Protein 7ZQI (pdb70)

Organism: Acrocephalus arundinaceus (NCBI:txid39621)

Solvent-accessible surface area: 19380 Å² total; per-residue (Å²): 92,71,102,47,22,0,49,0,16,2,7,2,2,50,71,82,22,133,40,8,15,70,1,17,0,9,0,21,0,43,43,38,53,0,0,36,3,4,31,134,152,28,152,4,32,45,74,24,116,34,1,112,112,44,20,69,105,112,14,42,83,31,0,20,105,29,0,65,19,3,24,109,22,2,47,140,1,13,134,42,0,84,110,60,6,48,14,82,52,41,36,7,1,0,0,2,33,2,9,4,52,20,27,71,115,64,46,50,121,6,34,1,56,2,0,0,8,18,58,70,0,3,34,3,59,34,166,56,32,128,5,90,33,58,53,91,10,0,59,82,0,51,166,136,7,37,122,141,32,108,19,13,131,91,0,41,74,3,0,101,102,56,1,12,104,46,0,104,81,0,29,48,85,1,100,187,35,24,122,83,122,71,63,15,86,17,29,3,19,25,84,67,87,175,59,51,1,38,1,15,0,32,0,3,6,0,11,43,112,85,41,43,8,45,0,39,45,36,151,45,116,52,63,143,43,14,82,118,12,44,58,8,40,4,39,80,36,3,27,1,7,29,0,84,3,114,5,94,57,146,50,83,142,86,11,82,0,116,0,91,5,67,17,36,142,130,31,16,102,60,46,52,163,112,144,112,107,155,100,150,51,121,88,29,63,54,12,58,20,55,28,7,1,50,44,91,3,92,98,66,117,122,12,50,0,0,0,25,0,36,16,0,14,38,1,98,34,98,32,69,2,15,75,73,58,116,109,13,120,52,60,58,142,22,67,21,22,11,51,116,139,3,24,0,40,19,20,4,50,0,66,9,77,0,37,152,95,29,69,2,20,0,92,0,32,12,96,54,32,136,128,65,138,57,47,114,8,84,42,4,59,38,4,26,1,58,1,34,34,2

Sequence (390 aa):
MVLHSLHYLDVAVSEPSPGIPQFVAMGFVDGIPFTRYDSERGRMEPLTEWIKDSADPEYWDSQTQIGVGSQHVYARSLETLRERYNQSGGLHTVLRVYGCELLSDGSVRGSERFGYDGRDFISFDLESGRFMAADSAAEITRRRWEHEGIVAERRQTNYLKHECPEWLQKYVGYGQKELERKEPPDVHVSGKEEHGTLILSCHAYGFYPKTIAVNWMKGDEIWDQETEWGGVVPNSDGTFHTWARIEALPEEREQYRCRVEHPGMPEPGIFAWEPENLYFQSMAGEAPKVEVYARSRAEEGKENILHCFITGFHPPKIDVELLKNGEPMPGVTYGDLSFNDKWQFQRLVYVPFIPTREDIFTCRVAHSTMPEPRSYRWEPDFYMTLQAVTF

InterPro domains:
  IPR001039 MHC class I alpha chain, alpha1 alpha2 domains [PR01638] (83-112)
  IPR001039 MHC class I alpha chain, alpha1 alpha2 domains [PR01638] (114-130)
  IPR001039 MHC class I alpha chain, alpha1 alpha2 domains [PR01638] (134-151)
  IPR001039 MHC class I alpha chain, alpha1 alpha2 domains [PR01638] (180-198)
  IPR003006 Immunoglobulin/major histocompatibility complex, conserved site [PS00290] (279-285)
  IPR003597 Immunoglobulin C1-set [PF07654] (218-287)
  IPR003597 Immunoglobulin C1-set [SM00407] (220-291)
  IPR007110 Immunoglobulin-like domain [PS50835] (208-285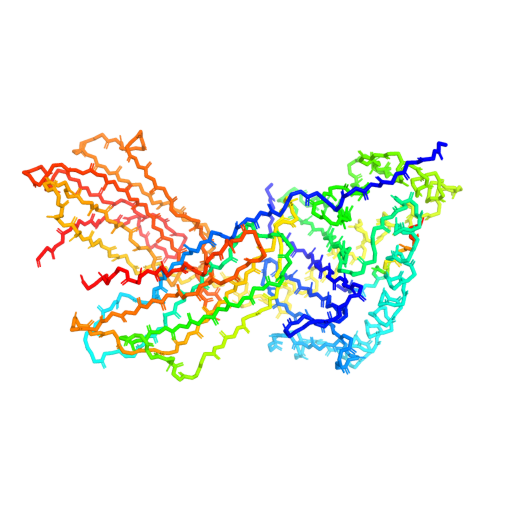)
  IPR011161 MHC class I-like antigen recognition-like [PF00129] (28-202)
  IPR011162 MHC classes I/II-like antigen recognition protein [SSF54452] (28-204)
  IPR013783 Immunoglobulin-like fold [G3DSA:2.60.40.10] (205-294)
  IPR036179 Immunoglobulin-like domain superfamily [SSF48726] (216-298)
  IPR037055 MHC class I-like antigen recognition-like superfamily [G3DSA:3.30.500.10] (26-204)
  IPR050208 Antigen-presenting and immune regulatory MHC class I-related [PTHR16675] (26-329)

Secondary structure (DSSP, 8-state):
-EEEEEEEEEEEESS-BTTB-SEEEEEEETTEEEEEEETTT-S-EESSHHHHHH--HHHHHHHHHHHHHHHHHHHHHHHHHHHHTT--SS--EEEEEEEEEEETTS-EEEEEEEEETTEEEEEEETTT-S-EESSHHHHHHHHHHHGGGHHHHHHHHIIIIIHHHHHHHHHHHTHHHHH--BPPEEEEEEE--TT-EEEEEEEEEEBSS--EEEEEETTEE-GGG-EEPP-EE-TTS-EEEEEEEEE-GGGGGGEEEEEE-TT-SS-EEE----/----------BPPEEEEEESS---TT--EEEEEEEEEEBSS--EEEEEETTEEPTT-EE---EE-TT--EEEEEEEEE---SS--EEEEEE-TT-SS-EEEE-----/----PPPP-

CATH classification: 3.30.500.10 (+1 more: 2.60.40.10)

Structure (mmCIF, N/CA/C/O backbone):
data_7ZQI
#
_entry.id   7ZQI
#
_cell.length_a   39.202
_cell.length_b   48.780
_cell.length_c   202.135
_cell.angle_alpha   90.00
_cell.angle_beta   90.00
_cell.angle_gamma   90.00
#
_symmetry.space_group_name_H-M   'P 21 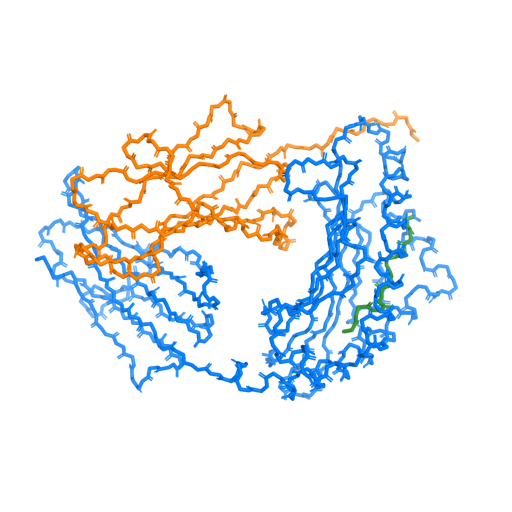21 21'
#
loop_
_entity.id
_entity.type
_entity.pdbx_description
1 polymer 'MHC class I antigen'
2 polymer Beta-2-microglobulin
3 polymer 'Inosine monophosphate dehydrogenase-related protein'
4 non-polymer 'MAGNESIUM ION'
5 non-polymer 'CHLORIDE ION'
6 non-polymer (4S)-2-METHYL-2,4-PENTANEDIOL
7 water water
#
loop_
_atom_site.group_PDB
_atom_site.id
_atom_site.type_symbol
_atom_site.label_atom_id
_atom_site.label_alt_id
_atom_site.label_comp_id
_atom_site.label_asym_id
_atom_site.label_entity_id
_atom_site.label_seq_id
_atom_site.pdbx_PDB_ins_code
_atom_site.Cartn_x
_atom_site.Cartn_y
_atom_site.Cartn_z
_atom_site.occupancy
_atom_site.B_iso_or_equiv
_atom_site.auth_seq_id
_atom_site.auth_comp_id
_atom_site.auth_asym_id
_atom_site.auth_atom_id
_atom_site.pdbx_PDB_model_num
ATOM 1 N N . MET A 1 1 ? 10.080 -7.703 -29.332 1.00 60.63 2 MET A N 1
ATOM 2 C CA . MET A 1 1 ? 8.704 -7.170 -29.669 1.00 61.73 2 MET A CA 1
ATOM 3 C C . MET A 1 1 ? 7.871 -6.993 -28.390 1.00 58.06 2 MET A C 1
ATOM 4 O O . MET A 1 1 ? 7.985 -7.856 -27.479 1.00 57.45 2 MET A O 1
ATOM 6 N N . VAL A 1 2 ? 7.069 -5.927 -28.291 1.00 56.65 3 VAL A N 1
ATOM 7 C CA . VAL A 1 2 ? 6.202 -5.684 -27.097 1.00 53.30 3 VAL A CA 1
ATOM 8 C C . VAL A 1 2 ? 5.059 -6.689 -27.121 1.00 54.04 3 VAL A C 1
ATOM 9 O O . VAL A 1 2 ? 4.356 -6.699 -28.092 1.00 55.14 3 VAL A O 1
ATOM 13 N N . LEU A 1 3 ? 4.843 -7.421 -26.033 1.00 53.17 4 LEU A N 1
ATOM 14 C CA . LEU A 1 3 ? 3.763 -8.439 -25.905 1.00 55.47 4 LEU A CA 1
ATOM 15 C C . LEU A 1 3 ? 2.641 -7.859 -25.032 1.00 51.48 4 LEU A C 1
ATOM 16 O O . LEU A 1 3 ? 1.484 -8.120 -25.306 1.00 50.16 4 LEU A O 1
ATOM 21 N N . HIS A 1 4 ? 2.999 -7.172 -23.954 1.00 47.05 5 HIS A N 1
ATOM 22 C CA . HIS A 1 4 ? 2.041 -6.632 -22.967 1.00 44.64 5 HIS A CA 1
ATOM 23 C C . HIS A 1 4 ? 2.626 -5.359 -22.381 1.00 40.93 5 HIS A C 1
ATOM 24 O O . HIS A 1 4 ? 3.835 -5.236 -22.375 1.00 38.22 5 HIS A O 1
ATOM 31 N N . SER A 1 5 ? 1.760 -4.495 -21.860 1.00 39.32 6 SER A N 1
ATOM 32 C CA . SER A 1 5 ? 2.108 -3.129 -21.416 1.00 37.86 6 SER A CA 1
ATOM 33 C C . SER A 1 5 ? 1.210 -2.824 -20.241 1.00 36.05 6 SER A C 1
ATOM 34 O O . SER A 1 5 ? 0.020 -3.193 -20.316 1.00 36.21 6 SER A O 1
ATOM 37 N N . LEU A 1 6 ? 1.795 -2.226 -19.213 1.00 32.66 7 LEU A N 1
ATOM 38 C CA . LEU A 1 6 ? 1.048 -1.539 -18.142 1.00 34.50 7 LEU A CA 1
ATOM 39 C C . LEU A 1 6 ? 1.472 -0.064 -18.093 1.00 33.09 7 LEU A C 1
ATOM 40 O O . LEU A 1 6 ? 2.679 0.199 -17.968 1.00 31.97 7 LEU A O 1
ATOM 45 N N . HIS A 1 7 ? 0.535 0.873 -18.218 1.00 31.65 8 HIS A N 1
ATOM 46 C CA . HIS A 1 7 ? 0.889 2.304 -18.066 1.00 32.08 8 HIS A CA 1
ATOM 47 C C . HIS A 1 7 ? -0.247 3.118 -17.434 1.00 33.82 8 HIS A C 1
ATOM 48 O O . HIS A 1 7 ? -1.464 2.682 -17.473 1.00 32.71 8 HIS A O 1
ATOM 55 N N . TYR A 1 8 ? 0.154 4.219 -16.801 1.00 30.82 9 TYR A N 1
ATOM 56 C CA . TYR A 1 8 ? -0.731 5.223 -16.195 1.00 30.56 9 TYR A CA 1
ATOM 57 C C . TYR A 1 8 ? -0.467 6.565 -16.860 1.00 30.99 9 TYR A C 1
ATOM 58 O O . TYR A 1 8 ? 0.721 6.899 -17.166 1.00 30.18 9 TYR A O 1
ATOM 67 N N . LEU A 1 9 ? -1.557 7.279 -17.128 1.00 31.26 10 LEU A N 1
ATOM 68 C CA . LEU A 1 9 ? -1.596 8.702 -17.557 1.00 31.13 10 LEU A CA 1
ATOM 69 C C . LEU A 1 9 ? -2.134 9.530 -16.390 1.00 31.90 10 LEU A C 1
ATOM 70 O O . LEU A 1 9 ? -3.242 9.197 -15.907 1.00 31.41 10 LEU A O 1
ATOM 75 N N . ASP A 1 10 ? -1.378 10.511 -15.916 1.00 31.39 11 ASP A N 1
ATOM 76 C CA . ASP A 1 10 ? -1.858 11.453 -14.864 1.00 29.23 11 ASP A CA 1
ATOM 77 C C . ASP A 1 10 ? -2.106 12.777 -15.553 1.00 29.20 11 ASP A C 1
ATOM 78 O O . ASP A 1 10 ? -1.276 13.192 -16.356 1.00 31.32 11 ASP A O 1
ATOM 83 N N . VAL A 1 11 ? -3.238 13.390 -15.288 1.00 28.87 12 VAL A N 1
ATOM 84 C CA . VAL A 1 11 ? -3.553 14.762 -15.751 1.00 30.33 12 VAL A CA 1
ATOM 85 C C . VAL A 1 11 ? -3.881 15.598 -14.502 1.00 31.43 12 VAL A C 1
ATOM 86 O O . VAL A 1 11 ? -4.912 15.328 -13.854 1.00 31.08 12 VAL A O 1
ATOM 90 N N . ALA A 1 12 ? -3.043 16.579 -14.187 1.00 31.65 13 ALA A N 1
ATOM 91 C CA . ALA A 1 12 ? -3.287 17.549 -13.108 1.00 33.37 13 ALA A CA 1
ATOM 92 C C . ALA A 1 12 ? -3.384 18.935 -13.701 1.00 34.68 13 ALA A C 1
ATOM 93 O O . ALA A 1 12 ? -2.499 19.295 -14.486 1.00 37.32 13 ALA A O 1
ATOM 95 N N . VAL A 1 13 ? -4.451 19.659 -13.378 1.00 35.94 14 VAL A N 1
ATOM 96 C CA . VAL A 1 13 ? -4.650 21.056 -13.845 1.00 38.94 14 VAL A CA 1
ATOM 97 C C . VAL A 1 13 ? -4.700 21.996 -12.638 1.00 39.22 14 VAL A C 1
ATOM 98 O O . VAL A 1 13 ? -5.128 21.577 -11.524 1.00 37.06 14 VAL A O 1
ATOM 102 N N . SER A 1 14 ? -4.232 23.222 -12.847 1.00 43.18 15 SER A N 1
ATOM 103 C CA . SER A 1 14 ? -4.201 24.298 -11.828 1.00 46.97 15 SER A CA 1
ATOM 104 C C . SER A 1 14 ? -5.632 24.810 -11.591 1.00 52.21 15 SER A C 1
ATOM 105 O O . SER A 1 14 ? -5.938 25.312 -10.484 1.00 54.59 15 SER A O 1
ATOM 108 N N . GLU A 1 15 ? -6.476 24.697 -12.612 1.00 55.51 16 GLU A N 1
ATOM 109 C CA . GLU A 1 15 ? -7.853 25.251 -12.645 1.00 60.14 16 GLU A CA 1
ATOM 110 C C . GLU A 1 15 ? -8.813 24.197 -13.177 1.00 56.51 16 GLU A C 1
ATOM 111 O O . GLU A 1 15 ? -8.877 23.904 -14.366 1.00 57.07 16 GLU A O 1
ATOM 117 N N . PRO A 1 16 ? -9.629 23.612 -12.316 1.00 56.70 17 PRO A N 1
ATOM 118 C CA . PRO A 1 16 ? -10.719 22.784 -12.828 1.00 55.47 17 PRO A CA 1
ATOM 119 C C . PRO A 1 16 ? -11.630 23.550 -13.812 1.00 50.39 17 PRO A C 1
ATOM 120 O O . PRO A 1 16 ? -11.759 24.757 -13.728 1.00 50.52 17 PRO A O 1
ATOM 124 N N . SER A 1 17 ? -12.092 22.848 -14.838 1.00 46.03 18 SER A N 1
ATOM 125 C CA . SER A 1 17 ? -13.087 23.323 -15.829 1.00 49.30 18 SER A CA 1
ATOM 126 C C . SER A 1 17 ? -14.021 22.167 -16.114 1.00 46.52 18 SER A C 1
ATOM 127 O O . SER A 1 17 ? -13.736 21.049 -15.723 1.00 42.49 18 SER A O 1
ATOM 130 N N . PRO A 1 18 ? -15.150 22.402 -16.813 1.00 50.42 19 PRO A N 1
ATOM 131 C CA . PRO A 1 18 ? -16.097 21.329 -17.118 1.00 50.54 19 PRO A CA 1
ATOM 132 C C . PRO A 1 18 ? -15.462 20.085 -17.729 1.00 47.98 19 PRO A C 1
ATOM 133 O O . PRO A 1 18 ? -14.834 20.201 -18.756 1.00 51.42 19 PRO A O 1
ATOM 137 N N . GLY A 1 19 ? -15.617 18.936 -17.082 1.00 45.95 20 GLY A N 1
ATOM 138 C CA . GLY A 1 19 ? -15.144 17.660 -17.636 1.00 45.51 20 GLY A CA 1
ATOM 139 C C . GLY A 1 19 ? -13.649 17.493 -17.449 1.00 45.91 20 GLY A C 1
ATOM 140 O O . GLY A 1 19 ? -13.049 16.452 -17.930 1.00 45.05 20 GLY A O 1
ATOM 141 N N . ILE A 1 20 ? -13.038 18.404 -16.695 1.00 43.74 21 ILE A N 1
ATOM 142 C CA . ILE A 1 20 ? -11.598 18.275 -16.323 1.00 40.16 21 ILE A CA 1
ATOM 143 C C . ILE A 1 20 ? -11.521 18.466 -14.809 1.00 37.09 21 ILE A C 1
ATOM 144 O O . ILE A 1 20 ? -11.457 19.569 -14.313 1.00 34.83 21 ILE A O 1
ATOM 149 N N . PRO A 1 21 ? -11.568 17.387 -14.023 1.00 36.20 22 PRO A N 1
ATOM 150 C CA . PRO A 1 21 ? -11.253 17.475 -12.597 1.00 37.63 22 PRO A CA 1
ATOM 151 C C . PRO A 1 21 ? -9.823 17.979 -12.332 1.00 37.94 22 PRO A C 1
ATOM 152 O O . PRO A 1 21 ? -9.012 17.934 -13.198 1.00 39.91 22 PRO A O 1
ATOM 156 N N . GLN A 1 22 ? -9.543 18.393 -11.111 1.00 37.73 23 GLN A N 1
ATOM 157 C CA . GLN A 1 22 ? -8.215 18.853 -10.686 1.00 39.24 23 GLN A CA 1
ATOM 158 C C . GLN A 1 22 ? -7.193 17.754 -11.020 1.00 36.19 23 GLN A C 1
ATOM 159 O O . GLN A 1 22 ? -6.087 18.067 -11.486 1.00 34.50 23 GLN A O 1
ATOM 165 N N . PHE A 1 23 ? -7.520 16.502 -10.776 1.00 32.97 24 PHE A N 1
ATOM 166 C CA . PHE A 1 23 ? -6.550 15.418 -10.996 1.00 33.35 24 PHE A CA 1
ATOM 167 C C . PHE A 1 23 ? -7.275 14.141 -11.435 1.00 33.62 24 PHE A C 1
ATOM 168 O O . PHE A 1 23 ? -8.266 13.769 -10.774 1.00 30.57 24 PHE A O 1
ATOM 176 N N . VAL A 1 24 ? -6.766 13.502 -12.508 1.00 32.69 25 VAL A N 1
ATOM 177 C CA . VAL A 1 24 ? -7.254 12.181 -12.970 1.00 31.80 25 VAL A CA 1
ATOM 178 C C . VAL A 1 24 ? -6.018 11.332 -13.265 1.00 31.84 25 VAL A C 1
ATOM 179 O O . VAL A 1 24 ? -5.108 11.830 -13.908 1.00 32.25 25 VAL A O 1
ATOM 183 N N . ALA A 1 25 ? -6.011 10.120 -12.740 1.00 28.96 26 ALA A N 1
ATOM 184 C CA . ALA A 1 25 ? -4.995 9.083 -12.989 1.00 28.95 26 ALA A CA 1
ATOM 185 C C . ALA A 1 25 ? -5.774 7.887 -13.562 1.00 29.55 26 ALA A C 1
ATOM 186 O O . ALA A 1 25 ? -6.747 7.467 -12.947 1.00 29.31 26 ALA A O 1
ATOM 188 N N . MET A 1 26 ? -5.393 7.423 -14.747 1.00 31.56 27 MET A N 1
ATOM 189 C CA . MET A 1 26 ? -5.998 6.263 -15.423 1.00 33.11 27 MET A CA 1
ATOM 190 C C . MET A 1 26 ? -4.919 5.238 -15.727 1.00 29.69 27 MET A C 1
ATOM 191 O O . MET A 1 26 ? -3.861 5.626 -16.176 1.00 31.24 27 MET A O 1
ATOM 196 N N . GLY A 1 27 ? -5.269 3.986 -15.529 1.00 31.79 28 GLY A N 1
ATOM 197 C CA . GLY A 1 27 ? -4.451 2.779 -15.767 1.00 32.54 28 GLY A CA 1
ATOM 198 C C . GLY A 1 27 ? -4.934 2.040 -16.993 1.00 33.63 28 GLY A C 1
ATOM 199 O O . GLY A 1 27 ? -6.160 1.910 -17.182 1.00 33.59 28 GLY A O 1
ATOM 200 N N . PHE A 1 28 ? -3.983 1.527 -17.763 1.00 34.44 29 PHE A N 1
ATOM 201 C CA . PHE A 1 28 ? -4.213 0.775 -19.013 1.00 37.15 29 PHE A CA 1
ATOM 202 C C . PHE A 1 28 ? -3.417 -0.510 -18.982 1.00 37.96 29 PHE A C 1
ATOM 203 O O . PHE A 1 28 ? -2.176 -0.430 -18.663 1.00 35.09 29 PHE A O 1
ATOM 211 N N . VAL A 1 29 ? -4.061 -1.618 -19.390 1.00 36.66 30 VAL A N 1
ATOM 212 C CA . VAL A 1 29 ? -3.345 -2.884 -19.663 1.00 38.34 30 VAL A CA 1
ATOM 213 C C . VAL A 1 29 ? -3.497 -3.154 -21.144 1.00 42.54 30 VAL A C 1
ATOM 214 O O . VAL A 1 29 ? -4.673 -3.207 -21.611 1.00 43.22 30 VAL A O 1
ATOM 218 N N . ASP A 1 30 ? -2.361 -3.336 -21.825 1.00 42.49 31 ASP A N 1
ATOM 219 C CA . ASP A 1 30 ? -2.311 -3.496 -23.289 1.00 48.01 31 ASP A CA 1
ATOM 220 C C . ASP A 1 30 ? -3.184 -2.395 -23.900 1.00 47.59 31 ASP A C 1
ATOM 221 O O . ASP A 1 30 ? -3.922 -2.694 -24.805 1.00 51.05 31 ASP A O 1
ATOM 226 N N . GLY A 1 31 ? -3.128 -1.179 -23.366 1.00 45.38 32 GLY A N 1
ATOM 227 C CA . GLY A 1 31 ? -3.781 0.006 -23.971 1.00 46.69 32 GLY A CA 1
ATOM 228 C C . GLY A 1 31 ? -5.221 0.241 -23.464 1.00 46.58 32 GLY A C 1
ATOM 229 O O . GLY A 1 31 ? -5.777 1.337 -23.890 1.00 46.74 32 GLY A O 1
ATOM 230 N N . ILE A 1 32 ? -5.808 -0.860 -22.889 1.00 49.09 33 ILE A N 1
ATOM 231 C CA . ILE A 1 32 ? -7.254 -0.950 -22.488 1.00 51.10 33 ILE A CA 1
ATOM 232 C C . ILE A 1 32 ? -7.335 -0.324 -21.112 1.00 45.03 33 ILE A C 1
ATOM 233 O O . ILE A 1 32 ? -6.704 -0.850 -20.205 1.00 40.24 33 ILE A O 1
ATOM 238 N N . PRO A 1 33 ? -8.169 0.736 -20.921 1.00 43.35 34 PRO A N 1
ATOM 239 C CA . PRO A 1 33 ? -8.337 1.353 -19.613 1.00 39.65 34 PRO A CA 1
ATOM 240 C C . PRO A 1 33 ? -8.952 0.363 -18.624 1.00 38.53 34 PRO A C 1
ATOM 241 O O . PRO A 1 33 ? -9.870 -0.329 -18.993 1.00 41.86 34 PRO A O 1
ATOM 245 N N . PHE A 1 34 ? -8.437 0.272 -17.407 1.00 36.55 35 PHE A N 1
ATOM 246 C CA . PHE A 1 34 ? -8.911 -0.776 -16.461 1.00 37.92 35 PHE A CA 1
ATOM 247 C C . PHE A 1 34 ? -9.098 -0.205 -15.046 1.00 37.51 35 PHE A C 1
ATOM 248 O O . PHE A 1 34 ? -9.797 -0.845 -14.244 1.00 39.34 35 PHE A O 1
ATOM 256 N N . THR A 1 35 ? -8.495 0.934 -14.736 1.00 35.46 36 THR A N 1
ATOM 257 C CA . THR A 1 35 ? -8.589 1.558 -13.406 1.00 36.57 36 THR A CA 1
ATOM 258 C C . THR A 1 35 ? -8.477 3.054 -13.533 1.00 35.34 36 THR A C 1
ATOM 259 O O . THR A 1 35 ? -7.910 3.494 -14.499 1.00 36.51 36 THR A O 1
ATOM 263 N N . ARG A 1 36 ? -9.012 3.777 -12.552 1.00 38.29 37 ARG A N 1
ATOM 264 C CA . ARG A 1 36 ? -9.143 5.238 -12.596 1.00 36.41 37 ARG A CA 1
ATOM 265 C C . ARG A 1 36 ? -9.124 5.779 -11.172 1.00 36.93 37 ARG A C 1
ATOM 266 O O . ARG A 1 36 ? -9.834 5.191 -10.306 1.00 38.53 37 ARG A O 1
ATOM 274 N N . TYR A 1 37 ? -8.390 6.874 -10.935 1.00 33.06 38 TYR A N 1
ATOM 275 C CA . TYR A 1 37 ? -8.581 7.697 -9.721 1.00 32.36 38 TYR A CA 1
ATOM 276 C C . TYR A 1 37 ? -8.960 9.104 -10.181 1.00 33.34 38 TYR A C 1
ATOM 277 O O . TYR A 1 37 ? -8.396 9.604 -11.174 1.00 35.12 38 TYR A O 1
ATOM 286 N N . ASP A 1 38 ? -9.895 9.762 -9.508 1.00 32.34 39 ASP A N 1
ATOM 287 C CA . ASP A 1 38 ? -10.045 11.215 -9.746 1.00 34.45 39 ASP A CA 1
ATOM 288 C C . ASP A 1 38 ? -10.359 11.967 -8.452 1.00 33.55 39 ASP A C 1
ATOM 289 O O . ASP A 1 38 ? -10.710 11.351 -7.459 1.00 35.32 39 ASP A O 1
ATOM 294 N N . SER A 1 39 ? -10.033 13.250 -8.453 1.00 32.36 40 SER A N 1
ATOM 295 C CA . SER A 1 39 ? -10.095 14.140 -7.264 1.00 33.84 40 SER A CA 1
ATOM 296 C C . SER A 1 39 ? -11.555 14.370 -6.863 1.00 35.37 40 SER A C 1
ATOM 297 O O . SER A 1 39 ? -11.777 14.953 -5.785 1.00 41.44 40 SER A O 1
ATOM 300 N N . GLU A 1 40 ? -12.519 14.109 -7.734 1.00 31.40 41 GLU A N 1
ATOM 301 C CA . GLU A 1 40 ? -13.955 14.251 -7.358 1.00 34.67 41 GLU A CA 1
ATOM 302 C C . GLU A 1 40 ? -14.432 13.065 -6.504 1.00 32.86 41 GLU A C 1
ATOM 303 O O . GLU A 1 40 ? -15.124 13.297 -5.511 1.00 33.35 41 GLU A O 1
ATOM 309 N N . ARG A 1 41 ? -14.210 11.855 -6.979 1.00 33.87 42 ARG A N 1
ATOM 310 C CA . ARG A 1 41 ? -14.651 10.576 -6.356 1.00 37.34 42 ARG A CA 1
ATOM 311 C C . ARG A 1 41 ? -13.760 10.230 -5.156 1.00 36.96 42 ARG A C 1
ATOM 312 O O . ARG A 1 41 ? -14.289 9.752 -4.126 1.00 38.26 42 ARG A O 1
ATOM 320 N N . GLY A 1 42 ? -12.463 10.461 -5.296 1.00 34.92 43 GLY A N 1
ATOM 321 C CA . GLY A 1 42 ? -11.511 10.360 -4.187 1.00 36.70 43 GLY A CA 1
ATOM 322 C C . GLY A 1 42 ? -11.097 8.933 -3.939 1.00 38.19 43 GLY A C 1
ATOM 323 O O . GLY A 1 42 ? -10.523 8.709 -2.877 1.00 40.22 43 GLY A O 1
ATOM 324 N N . ARG A 1 43 ? -11.293 8.031 -4.910 1.00 42.91 44 ARG A N 1
ATOM 325 C CA . ARG A 1 43 ? -11.061 6.559 -4.780 1.00 44.76 44 ARG A CA 1
ATOM 326 C C . ARG A 1 43 ? -10.542 5.926 -6.075 1.00 40.66 44 ARG A C 1
ATOM 327 O O . ARG A 1 43 ? -11.108 6.164 -7.137 1.00 41.76 44 ARG A O 1
ATOM 335 N N . MET A 1 44 ? -9.610 4.997 -5.977 1.00 41.43 45 MET A N 1
ATOM 336 C CA . MET A 1 44 ? -9.286 4.114 -7.124 1.00 39.76 45 MET A CA 1
ATOM 337 C C . MET A 1 44 ? -10.511 3.224 -7.368 1.00 40.79 45 MET A C 1
ATOM 338 O O . MET A 1 44 ? -11.010 2.660 -6.395 1.00 39.11 45 MET A O 1
ATOM 343 N N . GLU A 1 45 ? -10.976 3.110 -8.611 1.00 41.48 46 GLU A N 1
ATOM 344 C CA . GLU A 1 45 ? -12.135 2.258 -8.958 1.00 42.95 46 GLU A CA 1
ATOM 345 C C . GLU A 1 45 ? -11.877 1.468 -10.234 1.00 41.22 46 GLU A C 1
ATOM 346 O O . GLU A 1 45 ? -11.082 1.859 -11.085 1.00 39.94 46 GLU A O 1
ATOM 352 N N . PRO A 1 46 ? -12.520 0.296 -10.364 1.00 43.28 47 PRO A N 1
ATOM 353 C CA . PRO A 1 46 ? -12.335 -0.581 -11.517 1.00 41.91 47 PRO A CA 1
ATOM 354 C C . PRO A 1 46 ? -13.062 -0.014 -12.738 1.00 41.06 47 PRO A C 1
ATOM 355 O O . PRO A 1 46 ? -14.136 0.526 -12.592 1.00 40.92 47 PRO A O 1
ATOM 359 N N . LEU A 1 47 ? -12.435 -0.122 -13.903 1.00 39.95 48 LEU A N 1
ATOM 360 C CA . LEU A 1 47 ? -13.096 0.213 -15.179 1.00 42.56 48 LEU A CA 1
ATOM 361 C C . LEU A 1 47 ? -13.410 -1.081 -15.942 1.00 44.30 48 LEU A C 1
ATOM 362 O O . LEU A 1 47 ? -14.129 -0.990 -16.931 1.00 47.76 48 LEU A O 1
ATOM 367 N N . THR A 1 48 ? -12.941 -2.257 -15.522 1.00 45.92 49 THR A N 1
ATOM 368 C CA . THR A 1 48 ? -13.325 -3.527 -16.200 1.00 47.74 49 THR A CA 1
ATOM 369 C C . THR A 1 48 ? -13.888 -4.524 -15.195 1.00 48.95 49 THR A C 1
ATOM 370 O O . THR A 1 48 ? -13.532 -4.458 -14.024 1.00 46.67 49 THR A O 1
ATOM 374 N N . GLU A 1 49 ? -14.797 -5.374 -15.646 1.00 50.71 50 GLU A N 1
ATOM 375 C CA . GLU A 1 49 ? -15.295 -6.456 -14.785 1.00 54.02 50 GLU A CA 1
ATOM 376 C C . GLU A 1 49 ? -14.088 -7.289 -14.326 1.00 51.24 50 GLU A C 1
ATOM 377 O O . GLU A 1 49 ? -13.995 -7.624 -13.141 1.00 51.85 50 GLU A O 1
ATOM 383 N N . TRP A 1 50 ? -13.140 -7.587 -15.198 1.00 50.30 51 TRP A N 1
ATOM 384 C CA . TRP A 1 50 ? -12.110 -8.576 -14.801 1.00 51.16 51 TRP A CA 1
ATOM 385 C C . TRP A 1 50 ? -11.280 -8.046 -13.619 1.00 50.55 51 TRP A C 1
ATOM 386 O O . TRP A 1 50 ? -11.052 -8.870 -12.662 1.00 53.74 51 TRP A O 1
ATOM 397 N N . ILE A 1 51 ? -10.895 -6.752 -13.596 1.00 46.91 52 ILE A N 1
ATOM 398 C CA . ILE A 1 51 ? -10.109 -6.229 -12.432 1.00 45.69 52 ILE A CA 1
ATOM 399 C C . ILE A 1 51 ? -11.019 -6.151 -11.204 1.00 46.30 52 ILE A C 1
ATOM 400 O O . ILE A 1 51 ? -10.550 -6.504 -10.111 1.00 47.57 52 ILE A O 1
ATOM 405 N N . LYS A 1 52 ? -12.288 -5.801 -11.368 1.00 48.50 53 LYS A N 1
ATOM 406 C CA . LYS A 1 52 ? -13.245 -5.835 -10.235 1.00 53.26 53 LYS A CA 1
ATOM 407 C C . LYS A 1 52 ? -13.263 -7.241 -9.608 1.00 55.66 53 LYS A C 1
ATOM 408 O O . LYS A 1 52 ? -13.117 -7.344 -8.376 1.00 56.35 53 LYS A O 1
ATOM 414 N N . ASP A 1 53 ? -13.414 -8.303 -10.392 1.00 57.99 54 ASP A N 1
ATOM 415 C CA . ASP A 1 53 ? -13.621 -9.659 -9.811 1.00 61.76 54 ASP A CA 1
ATOM 416 C C . ASP A 1 53 ? -12.307 -10.227 -9.255 1.00 61.03 54 ASP A C 1
ATOM 417 O O . ASP A 1 53 ? -12.368 -11.189 -8.426 1.00 62.66 54 ASP A O 1
ATOM 422 N N . SER A 1 54 ? -11.168 -9.728 -9.726 1.00 58.14 55 SER A N 1
ATOM 423 C CA . SER A 1 54 ? -9.828 -10.242 -9.324 1.00 60.28 55 SER A CA 1
ATOM 424 C C . SER A 1 54 ? -9.241 -9.439 -8.168 1.00 60.23 55 SER A C 1
ATOM 425 O O . SER A 1 54 ? -8.408 -9.996 -7.462 1.00 63.53 55 SER A O 1
ATOM 428 N N . ALA A 1 55 ? -9.582 -8.162 -8.045 1.00 58.41 56 ALA A N 1
ATOM 429 C CA . ALA A 1 55 ? -9.003 -7.265 -7.026 1.00 59.07 56 ALA A CA 1
ATOM 430 C C . ALA A 1 55 ? -9.599 -7.612 -5.665 1.00 62.48 56 ALA A C 1
ATOM 431 O O . ALA A 1 55 ? -10.639 -8.267 -5.630 1.00 69.74 56 ALA A O 1
ATOM 433 N N . ASP A 1 56 ? -8.983 -7.151 -4.581 1.00 62.56 57 ASP A N 1
ATOM 434 C CA . ASP A 1 56 ? -9.601 -7.197 -3.237 1.00 64.00 57 ASP A CA 1
ATOM 435 C C . ASP A 1 56 ? -9.692 -5.763 -2.720 1.00 61.67 57 ASP A C 1
ATOM 436 O O . ASP A 1 56 ? -9.201 -4.840 -3.369 1.00 55.87 57 ASP A O 1
ATOM 441 N N . PRO A 1 57 ? -10.400 -5.533 -1.580 1.00 64.96 58 PRO A N 1
ATOM 442 C CA . PRO A 1 57 ? -10.505 -4.204 -0.976 1.00 61.70 58 PRO A CA 1
ATOM 443 C C . PRO A 1 57 ? -9.152 -3.484 -0.852 1.00 59.26 58 PRO A C 1
ATOM 444 O O . PRO A 1 57 ? -9.117 -2.294 -1.180 1.00 54.83 58 PRO A O 1
ATOM 448 N N . GLU A 1 58 ? -8.112 -4.188 -0.373 1.00 59.28 59 GLU A N 1
ATOM 449 C CA . GLU A 1 58 ? -6.793 -3.596 -0.016 1.0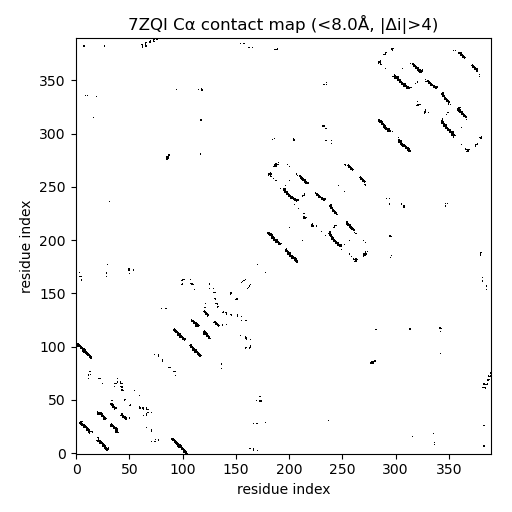0 59.22 59 GLU A CA 1
ATOM 450 C C . GLU A 1 58 ? -6.130 -3.091 -1.292 1.00 52.27 59 GLU A C 1
ATOM 451 O O . GLU A 1 58 ? -5.398 -2.095 -1.223 1.00 50.07 59 GLU A O 1
ATOM 457 N N . TYR A 1 59 ? -6.365 -3.762 -2.415 1.00 49.81 60 TYR A N 1
ATOM 458 C CA . TYR A 1 59 ? -5.925 -3.268 -3.746 1.00 46.92 60 TYR A CA 1
ATOM 459 C C . TYR A 1 59 ? -6.422 -1.819 -3.990 1.00 43.92 60 TYR A C 1
ATOM 460 O O . TYR A 1 59 ? -5.598 -0.975 -4.317 1.00 43.87 60 TYR A O 1
ATOM 469 N N . TRP A 1 60 ? -7.737 -1.571 -3.918 1.00 45.20 61 TRP A N 1
ATOM 470 C CA . TRP A 1 60 ? -8.400 -0.256 -4.179 1.00 43.01 61 TRP A CA 1
ATOM 471 C C . TRP A 1 60 ? -7.908 0.749 -3.139 1.00 41.98 61 TRP A C 1
ATOM 472 O O . TRP A 1 60 ? -7.476 1.804 -3.494 1.00 39.44 61 TRP A O 1
ATOM 483 N N . ASP A 1 61 ? -7.885 0.334 -1.886 1.00 45.40 62 ASP A N 1
ATOM 484 C CA . ASP A 1 61 ? -7.519 1.168 -0.723 1.00 48.29 62 ASP A CA 1
ATOM 485 C C . ASP A 1 61 ? -6.083 1.695 -0.838 1.00 45.05 62 ASP A C 1
ATOM 486 O O . ASP A 1 61 ? -5.861 2.926 -0.668 1.00 40.81 62 ASP A O 1
ATOM 491 N N . SER A 1 62 ? -5.139 0.817 -1.152 1.00 43.84 63 SER A N 1
ATOM 492 C CA . SER A 1 62 ? -3.690 1.148 -1.170 1.00 43.93 63 SER A CA 1
ATOM 493 C C . SER A 1 62 ? -3.464 2.125 -2.305 1.00 40.66 63 SER A C 1
ATOM 494 O O . SER A 1 62 ? -2.677 3.065 -2.126 1.00 40.00 63 SER A O 1
ATOM 497 N N . GLN A 1 63 ? -4.195 1.963 -3.399 1.00 38.36 64 GLN A N 1
ATOM 498 C CA . GLN A 1 63 ? -4.023 2.855 -4.570 1.00 37.51 64 GLN A CA 1
ATOM 499 C C . GLN A 1 63 ? -4.753 4.186 -4.343 1.00 36.98 64 GLN A C 1
ATOM 500 O O . GLN A 1 63 ? -4.339 5.212 -4.888 1.00 37.61 64 GLN A O 1
ATOM 506 N N . THR A 1 64 ? -5.826 4.178 -3.573 1.00 37.89 65 THR A N 1
ATOM 507 C CA . THR A 1 64 ? -6.504 5.438 -3.180 1.00 38.23 65 THR A CA 1
ATOM 508 C C . THR A 1 64 ? -5.468 6.338 -2.507 1.00 37.14 65 THR A C 1
ATOM 509 O O . THR A 1 64 ? -5.351 7.529 -2.869 1.00 35.45 65 THR A O 1
ATOM 513 N N . GLN A 1 65 ? -4.719 5.772 -1.586 1.00 39.18 66 GLN A N 1
ATOM 514 C CA . GLN A 1 65 ? -3.755 6.550 -0.778 1.00 40.70 66 GLN A CA 1
ATOM 515 C C . GLN A 1 65 ? -2.742 7.196 -1.710 1.00 41.39 66 GLN A C 1
ATOM 516 O O . GLN A 1 65 ? -2.398 8.352 -1.484 1.00 42.18 66 GLN A O 1
ATOM 522 N N . ILE A 1 66 ? -2.245 6.473 -2.722 1.00 42.66 67 ILE A N 1
ATOM 523 C CA . ILE A 1 66 ? -1.231 7.059 -3.650 1.00 39.77 67 ILE A CA 1
ATOM 524 C C . ILE A 1 66 ? -1.895 8.101 -4.540 1.00 36.28 67 ILE A C 1
ATOM 525 O O . ILE A 1 66 ? -1.253 9.135 -4.839 1.00 33.73 67 ILE A O 1
ATOM 530 N N . GLY A 1 67 ? -3.143 7.881 -4.919 1.00 34.77 68 GLY A N 1
ATOM 531 C CA . GLY A 1 67 ? -3.818 8.882 -5.759 1.00 36.86 68 GLY A CA 1
ATOM 532 C C . GLY A 1 67 ? -4.009 10.185 -5.005 1.00 38.64 68 GLY A C 1
ATOM 533 O O . GLY A 1 67 ? -3.769 11.253 -5.571 1.00 37.30 68 GLY A O 1
ATOM 534 N N . VAL A 1 68 ? -4.427 10.086 -3.748 1.00 39.11 69 VAL A N 1
ATOM 535 C CA . VAL A 1 68 ? -4.564 11.256 -2.834 1.00 39.38 69 VAL A CA 1
ATOM 536 C C . VAL A 1 68 ? -3.184 11.921 -2.663 1.00 35.37 69 VAL A C 1
ATOM 537 O O . VAL A 1 68 ? -3.100 13.158 -2.725 1.00 32.87 69 VAL A O 1
ATOM 541 N N . GLY A 1 69 ? -2.128 11.135 -2.487 1.00 33.61 70 GLY A N 1
ATOM 542 C CA . GLY A 1 69 ? -0.793 11.700 -2.309 1.00 35.45 70 GLY A CA 1
ATOM 543 C C . GLY A 1 69 ? -0.353 12.404 -3.562 1.00 34.89 70 GLY A C 1
ATOM 544 O O . GLY A 1 69 ? 0.255 13.451 -3.457 1.00 36.38 70 GLY A O 1
ATOM 545 N N . SER A 1 70 ? -0.646 11.823 -4.719 1.00 33.99 71 SER A N 1
ATOM 546 C CA . SER A 1 70 ? -0.201 12.362 -6.025 1.00 33.04 71 SER A CA 1
ATOM 547 C C . SER A 1 70 ? -0.943 13.663 -6.321 1.00 30.66 71 SER A C 1
ATOM 548 O O . SER A 1 70 ? -0.346 14.566 -6.820 1.00 32.32 71 SER A O 1
ATOM 551 N N . GLN A 1 71 ? -2.215 13.708 -6.035 1.00 28.93 72 GLN A N 1
ATOM 552 C CA . GLN A 1 71 ? -3.028 14.911 -6.192 1.00 33.22 72 GLN A CA 1
ATOM 553 C C . GLN A 1 71 ? -2.358 16.085 -5.465 1.00 34.48 72 GLN A C 1
ATOM 554 O O . GLN A 1 71 ? -2.198 17.140 -6.069 1.00 34.47 72 GLN A O 1
ATOM 560 N N . HIS A 1 72 ? -1.987 15.882 -4.210 1.00 35.84 73 HIS A N 1
ATOM 561 C CA . HIS A 1 72 ? -1.395 16.930 -3.360 1.00 37.83 73 HIS A CA 1
ATOM 562 C C . HIS A 1 72 ? 0.013 17.241 -3.880 1.00 36.24 73 HIS A C 1
ATOM 563 O O . HIS A 1 72 ? 0.367 18.415 -3.964 1.00 36.16 73 HIS A O 1
ATOM 570 N N . VAL A 1 73 ? 0.774 16.250 -4.318 1.00 33.40 74 VAL A N 1
ATOM 571 C CA . VAL A 1 73 ? 2.101 16.580 -4.873 1.00 31.91 74 VAL A CA 1
ATOM 572 C C . VAL A 1 73 ? 1.925 17.467 -6.129 1.00 32.09 74 VAL A C 1
ATOM 573 O O . VAL A 1 73 ? 2.740 18.403 -6.338 1.00 30.24 74 VAL A O 1
ATOM 577 N N . TYR A 1 74 ? 0.954 17.180 -6.979 1.00 32.58 75 TYR A N 1
ATOM 578 C CA . TYR A 1 74 ? 0.772 17.954 -8.236 1.00 35.12 75 TYR A CA 1
ATOM 579 C C . TYR A 1 74 ? 0.346 19.388 -7.942 1.00 38.60 75 TYR A C 1
ATOM 580 O O . TYR A 1 74 ? 0.810 20.287 -8.650 1.00 39.55 75 TYR A O 1
ATOM 589 N N . ALA A 1 75 ? -0.530 19.605 -6.965 1.00 38.67 76 ALA A N 1
ATOM 590 C CA . ALA A 1 75 ? -0.907 20.981 -6.559 1.00 41.48 76 ALA A CA 1
ATOM 591 C C . ALA A 1 75 ? 0.378 21.791 -6.270 1.00 40.13 76 ALA A C 1
ATOM 592 O O . ALA A 1 75 ? 0.588 22.844 -6.927 1.00 42.02 76 ALA A O 1
ATOM 594 N N . ARG A 1 76 ? 1.241 21.274 -5.405 1.00 46.60 77 ARG A N 1
ATOM 595 C CA . ARG A 1 76 ? 2.563 21.847 -5.039 1.00 46.97 77 ARG A CA 1
ATOM 596 C C . ARG A 1 76 ? 3.460 21.970 -6.267 1.00 42.11 77 ARG A C 1
ATOM 597 O O . ARG A 1 76 ? 4.068 22.997 -6.443 1.00 40.22 77 ARG A O 1
ATOM 605 N N . SER A 1 77 ? 3.526 20.956 -7.132 1.00 40.22 78 SER A N 1
ATOM 606 C CA . SER A 1 77 ? 4.360 20.999 -8.352 1.00 36.39 78 SER A CA 1
ATOM 607 C C . SER A 1 77 ? 3.886 22.131 -9.274 1.00 35.96 78 SER A C 1
ATOM 608 O O . SER A 1 77 ? 4.753 22.864 -9.846 1.00 35.47 78 SER A O 1
ATOM 611 N N . LEU A 1 78 ? 2.573 22.293 -9.453 1.00 36.77 79 LEU A N 1
ATOM 612 C CA . LEU A 1 78 ? 2.045 23.371 -10.314 1.00 37.00 79 LEU A CA 1
ATOM 613 C C . LEU A 1 78 ? 2.462 24.750 -9.757 1.00 39.86 79 LEU A C 1
ATOM 614 O O . LEU A 1 78 ? 2.882 25.612 -10.547 1.00 40.98 79 LEU A O 1
ATOM 619 N N . GLU A 1 79 ? 2.361 24.996 -8.460 1.00 43.35 80 GLU A N 1
ATOM 620 C CA . GLU A 1 79 ? 2.810 26.300 -7.870 1.00 48.15 80 GLU A CA 1
ATOM 621 C C . GLU A 1 79 ? 4.330 26.452 -8.059 1.00 46.03 80 GLU A C 1
ATOM 622 O O . GLU A 1 79 ? 4.800 27.527 -8.494 1.00 43.19 80 GLU A O 1
ATOM 628 N N . THR A 1 80 ? 5.098 25.390 -7.820 1.00 42.28 81 THR A N 1
ATOM 629 C CA . THR A 1 80 ? 6.567 25.461 -8.028 1.00 42.51 81 THR A CA 1
ATOM 630 C C . THR A 1 80 ? 6.921 25.938 -9.451 1.00 40.66 81 THR A C 1
ATOM 631 O O . THR A 1 80 ? 7.768 26.825 -9.588 1.00 41.74 81 THR A O 1
ATOM 635 N N . LEU A 1 81 ? 6.341 25.351 -10.483 1.00 38.09 82 LEU A N 1
ATOM 636 C CA . LEU A 1 81 ? 6.769 25.678 -11.851 1.00 38.33 82 LEU A CA 1
ATOM 637 C C . LEU A 1 81 ? 6.272 27.057 -12.253 1.00 42.21 82 LEU A C 1
ATOM 638 O O . LEU A 1 81 ? 6.998 27.756 -12.981 1.00 43.41 82 LEU A O 1
ATOM 643 N N . ARG A 1 82 ? 5.079 27.427 -11.819 1.00 43.83 83 ARG A N 1
ATOM 644 C CA . ARG A 1 82 ? 4.562 28.782 -12.109 1.00 49.64 83 ARG A CA 1
ATOM 645 C C . ARG A 1 82 ? 5.625 29.780 -11.614 1.00 50.06 83 ARG A C 1
ATOM 646 O O . ARG A 1 82 ? 6.001 30.701 -12.372 1.00 51.27 83 ARG A O 1
ATOM 654 N N . GLU A 1 83 ? 6.106 29.585 -10.389 1.00 49.75 84 GLU A N 1
ATOM 655 C CA . GLU A 1 83 ? 7.007 30.548 -9.708 1.00 53.01 84 GLU A CA 1
ATOM 656 C C . GLU A 1 83 ? 8.360 30.471 -10.411 1.00 52.10 84 GLU A C 1
ATOM 657 O O . GLU A 1 83 ? 8.995 31.487 -10.636 1.00 53.23 84 GLU A O 1
ATOM 663 N N . ARG A 1 84 ? 8.740 29.274 -10.816 1.00 48.64 85 ARG A N 1
ATOM 664 C CA . ARG A 1 84 ? 10.035 29.037 -11.486 1.00 49.72 85 ARG A CA 1
ATOM 665 C C . ARG A 1 84 ? 10.037 29.679 -12.865 1.00 49.52 85 ARG A C 1
ATOM 666 O O . ARG A 1 84 ? 11.074 30.222 -13.204 1.00 54.00 85 ARG A O 1
ATOM 674 N N . TYR A 1 85 ? 8.977 29.573 -13.669 1.00 48.43 86 TYR A N 1
ATOM 675 C CA . TYR A 1 85 ? 8.976 30.187 -15.026 1.00 49.78 86 TYR A CA 1
ATOM 676 C C . TYR A 1 85 ? 8.445 31.630 -14.932 1.00 53.93 86 TYR A C 1
ATOM 677 O O . TYR A 1 85 ? 8.314 32.267 -15.975 1.00 55.55 86 TYR A O 1
ATOM 686 N N . ASN A 1 86 ? 8.216 32.159 -13.717 1.00 57.27 87 ASN A N 1
ATOM 687 C CA . ASN A 1 86 ? 7.593 33.486 -13.470 1.00 59.18 87 ASN A CA 1
ATOM 688 C C . ASN A 1 86 ? 6.385 33.644 -14.423 1.00 57.59 87 ASN A C 1
ATOM 689 O O . ASN A 1 86 ? 6.363 34.617 -15.195 1.00 62.30 87 ASN A O 1
ATOM 694 N N . GLN A 1 87 ? 5.449 32.697 -14.473 1.00 53.23 88 GLN A N 1
ATOM 695 C CA . GLN A 1 87 ? 4.402 32.705 -15.542 1.00 52.71 88 GLN A CA 1
ATOM 696 C C . GLN A 1 87 ? 3.166 33.449 -15.045 1.00 51.61 88 GLN A C 1
ATOM 697 O O . GLN A 1 87 ? 3.041 33.703 -13.817 1.00 50.70 88 GLN A O 1
ATOM 703 N N . SER A 1 88 ? 2.261 33.707 -15.984 1.00 53.59 89 SER A N 1
ATOM 704 C CA . SER A 1 88 ? 0.882 34.153 -15.694 1.00 54.94 89 SER A CA 1
ATOM 705 C C . SER A 1 88 ? 0.196 33.063 -14.883 1.00 53.60 89 SER A C 1
ATOM 706 O O . SER A 1 88 ? 0.573 31.845 -15.028 1.00 49.51 89 SER A O 1
ATOM 709 N N . GLY A 1 89 ? -0.782 33.476 -14.077 1.00 54.82 90 GLY A N 1
ATOM 710 C CA . GLY A 1 89 ? -1.700 32.559 -13.376 1.00 53.76 90 GLY A CA 1
ATOM 711 C C . GLY A 1 89 ? -2.660 31.931 -14.361 1.00 52.95 90 GLY A C 1
ATOM 712 O O . GLY A 1 89 ? -2.349 31.879 -15.561 1.00 55.84 90 GLY A O 1
ATOM 713 N N . GLY A 1 90 ? -3.813 31.468 -13.907 1.00 52.46 91 GLY A N 1
ATOM 714 C CA . GLY A 1 90 ? -4.731 30.765 -14.815 1.00 50.65 91 GLY A CA 1
ATOM 715 C C . GLY A 1 90 ? -4.297 29.317 -15.050 1.00 49.58 91 GLY A C 1
ATOM 716 O O . GLY A 1 90 ? -3.675 28.695 -14.126 1.00 48.91 91 GLY A O 1
ATOM 717 N N . LEU A 1 91 ? -4.627 28.776 -16.224 1.00 45.97 92 LEU A N 1
ATOM 718 C CA . LEU A 1 91 ? -4.580 27.324 -16.471 1.00 45.86 92 LEU A CA 1
ATOM 719 C C . LEU A 1 91 ? -3.154 26.858 -16.830 1.00 43.97 92 LEU A C 1
ATOM 720 O O . LEU A 1 91 ? -2.524 27.349 -17.813 1.00 43.54 92 LEU A O 1
ATOM 725 N N . HIS A 1 92 ? -2.690 25.876 -16.068 1.00 41.75 93 HIS A N 1
ATOM 726 C CA . HIS A 1 92 ? -1.438 25.132 -16.337 1.00 39.87 93 HIS A CA 1
ATOM 727 C C . HIS A 1 92 ? -1.685 23.651 -16.090 1.00 36.62 93 HIS A C 1
ATOM 728 O O . HIS A 1 92 ? -2.601 23.323 -15.336 1.00 32.48 93 HIS A O 1
ATOM 735 N N . THR A 1 93 ? -0.887 22.814 -16.747 1.00 36.43 94 THR A N 1
ATOM 736 C CA . THR A 1 93 ? -1.077 21.349 -16.769 1.00 35.96 94 THR A CA 1
ATOM 737 C C . THR A 1 93 ? 0.272 20.655 -16.584 1.00 33.58 94 THR A C 1
ATOM 738 O O . THR A 1 93 ? 1.255 21.019 -17.239 1.00 33.29 94 THR A O 1
ATOM 742 N N . VAL A 1 94 ? 0.281 19.703 -15.664 1.00 31.73 95 VAL A N 1
ATOM 743 C CA . VAL A 1 94 ? 1.333 18.691 -15.506 1.00 30.67 95 VAL A CA 1
ATOM 744 C C . VAL A 1 94 ? 0.706 17.357 -15.870 1.00 30.56 95 VAL A C 1
ATOM 745 O O . VAL A 1 94 ? -0.352 17.007 -15.306 1.00 27.48 95 VAL A O 1
ATOM 749 N N . LEU A 1 95 ? 1.359 16.685 -16.816 1.00 29.31 96 LEU A N 1
ATOM 750 C CA . LEU A 1 95 ? 0.992 15.373 -17.347 1.00 27.90 96 LEU A CA 1
ATOM 751 C C . LEU A 1 95 ? 2.113 14.406 -16.983 1.00 29.39 96 LEU A C 1
ATOM 752 O O . LEU A 1 95 ? 3.301 14.818 -16.950 1.00 27.80 96 LEU A O 1
ATOM 757 N N . ARG A 1 96 ? 1.746 13.157 -16.730 1.00 27.06 97 ARG A N 1
ATOM 758 C CA . ARG A 1 96 ? 2.756 12.103 -16.524 1.00 26.69 97 ARG A CA 1
ATOM 759 C C . ARG A 1 96 ? 2.257 10.818 -17.161 1.00 26.70 97 ARG A C 1
ATOM 760 O O . ARG A 1 96 ? 1.034 10.540 -17.045 1.00 24.11 97 ARG A O 1
ATOM 768 N N . VAL A 1 97 ? 3.133 10.196 -17.972 1.00 27.41 98 VAL A N 1
ATOM 769 C CA . VAL A 1 97 ? 2.953 8.786 -18.469 1.00 27.07 98 VAL A CA 1
ATOM 770 C C . VAL A 1 97 ? 4.057 7.968 -17.808 1.00 26.34 98 VAL A C 1
ATOM 771 O O . VAL A 1 97 ? 5.253 8.287 -18.013 1.00 25.63 98 VAL A O 1
ATOM 775 N N . TYR A 1 98 ? 3.722 6.853 -17.221 1.00 27.47 99 TYR A N 1
ATOM 776 C CA . TYR A 1 98 ? 4.757 5.931 -16.803 1.00 27.87 99 TYR A CA 1
ATOM 777 C C . TYR A 1 98 ? 4.253 4.511 -16.945 1.00 30.08 99 TYR A C 1
ATOM 778 O O . TYR A 1 98 ? 3.039 4.242 -16.869 1.00 30.06 99 TYR A O 1
ATOM 787 N N . GLY A 1 99 ? 5.193 3.581 -17.0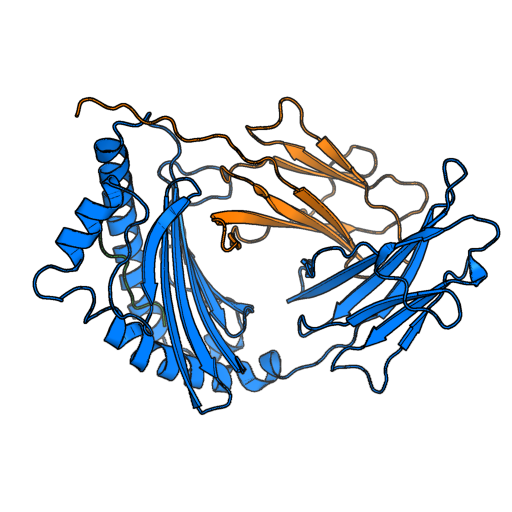18 1.00 30.40 100 GLY A N 1
ATOM 788 C CA . GLY A 1 99 ? 4.819 2.163 -17.030 1.00 32.65 100 GLY A CA 1
ATOM 789 C C . GLY A 1 99 ? 5.892 1.271 -17.596 1.00 33.62 100 GLY A C 1
ATOM 790 O O . GLY A 1 99 ? 7.042 1.752 -17.738 1.00 29.02 100 GLY A O 1
ATOM 791 N N . CYS A 1 100 ? 5.501 0.008 -17.852 1.00 35.34 101 CYS A N 1
ATOM 792 C CA . CYS A 1 100 ? 6.394 -1.059 -18.369 1.00 38.85 101 CYS A CA 1
ATOM 793 C C . CYS A 1 100 ? 5.762 -1.820 -19.540 1.00 37.64 101 CYS A C 1
ATOM 794 O O . CYS A 1 100 ? 4.527 -1.776 -19.760 1.00 36.38 101 CYS A O 1
ATOM 797 N N . GLU A 1 101 ? 6.652 -2.453 -20.288 1.00 40.13 102 GLU A N 1
ATOM 798 C CA . GLU A 1 101 ? 6.361 -3.385 -21.403 1.00 42.86 102 GLU A CA 1
ATOM 799 C C . GLU A 1 101 ? 7.166 -4.653 -21.159 1.00 43.03 102 GLU A C 1
ATOM 800 O O . GLU A 1 101 ? 8.334 -4.534 -20.731 1.00 42.37 102 GLU A O 1
ATOM 806 N N . LEU A 1 102 ? 6.546 -5.795 -21.437 1.00 42.77 103 LEU A N 1
ATOM 807 C CA . LEU A 1 102 ? 7.169 -7.128 -21.457 1.00 45.59 103 LEU A CA 1
ATOM 808 C C . LEU A 1 102 ? 7.434 -7.486 -22.909 1.00 46.01 103 LEU A C 1
ATOM 809 O O . LEU A 1 102 ? 6.492 -7.334 -23.712 1.00 43.57 103 LEU A O 1
ATOM 814 N N . LEU A 1 103 ? 8.673 -7.861 -23.223 1.00 47.69 104 LEU A N 1
ATOM 815 C CA . LEU A 1 103 ? 9.087 -8.085 -24.622 1.00 50.59 104 LEU A CA 1
ATOM 816 C C . LEU A 1 103 ? 9.025 -9.580 -24.856 1.00 53.91 104 LEU A C 1
ATOM 817 O O . LEU A 1 103 ? 8.872 -10.305 -23.874 1.00 54.23 104 LEU A O 1
ATOM 822 N N . SER A 1 104 ? 9.156 -10.005 -26.104 1.00 57.22 105 SER A N 1
ATOM 823 C CA . SER A 1 104 ? 9.183 -11.441 -26.487 1.00 60.87 105 SER A CA 1
ATOM 824 C C . SER A 1 104 ? 10.416 -12.144 -25.895 1.00 62.28 105 SER A C 1
ATOM 825 O O . SER A 1 104 ? 10.303 -13.333 -25.625 1.00 66.53 105 SER A O 1
ATOM 828 N N . ASP A 1 105 ? 11.548 -11.459 -25.678 1.00 62.62 106 ASP A N 1
ATOM 829 C CA . ASP A 1 105 ? 12.789 -12.083 -25.115 1.00 64.16 106 ASP A CA 1
ATOM 830 C C . ASP A 1 105 ? 12.690 -12.157 -23.575 1.00 60.71 106 ASP A C 1
ATOM 831 O O . ASP A 1 105 ? 13.695 -12.456 -22.925 1.00 60.55 106 ASP A O 1
ATOM 836 N N . GLY A 1 106 ? 11.510 -11.915 -22.998 1.00 59.50 107 GLY A N 1
ATOM 837 C CA . GLY A 1 106 ? 11.279 -12.043 -21.544 1.00 58.25 107 GLY A CA 1
ATOM 838 C C . GLY A 1 106 ? 11.697 -10.782 -20.797 1.00 56.76 107 GLY A C 1
ATOM 839 O O . GLY A 1 106 ? 11.452 -10.692 -19.586 1.00 57.52 107 GLY A O 1
ATOM 840 N N . SER A 1 107 ? 12.268 -9.817 -21.512 1.00 54.96 108 SER A N 1
ATOM 841 C CA . SER A 1 107 ? 12.901 -8.613 -20.938 1.00 53.81 108 SER A CA 1
ATOM 842 C C . SER A 1 107 ? 11.841 -7.528 -20.736 1.00 50.76 108 SER A C 1
ATOM 843 O O . SER A 1 107 ? 10.747 -7.583 -21.365 1.00 49.50 108 SER A O 1
ATOM 846 N N . VAL A 1 108 ? 12.183 -6.574 -19.884 1.00 46.52 109 VAL A N 1
ATOM 847 C CA . VAL A 1 108 ? 11.292 -5.478 -19.420 1.00 45.91 109 VAL A CA 1
ATOM 848 C C . VAL A 1 108 ? 11.879 -4.154 -19.926 1.00 46.71 109 VAL A C 1
ATOM 849 O O . VAL A 1 108 ? 13.102 -3.981 -19.836 1.00 43.74 109 VAL A O 1
ATOM 853 N N . ARG A 1 109 ? 11.050 -3.308 -20.536 1.00 47.19 110 ARG A N 1
ATOM 854 C CA . ARG A 1 109 ? 11.298 -1.848 -20.706 1.00 48.36 110 ARG A CA 1
ATOM 855 C C . ARG A 1 109 ? 10.359 -1.076 -19.757 1.00 45.06 110 ARG A C 1
ATOM 856 O O . ARG A 1 109 ? 9.200 -1.532 -19.482 1.00 39.84 110 ARG A O 1
ATOM 864 N N . GLY A 1 110 ? 10.822 0.059 -19.258 1.00 41.42 111 GLY A N 1
ATOM 865 C CA . GLY A 1 110 ? 9.977 0.951 -18.436 1.00 41.21 111 GLY A CA 1
ATOM 866 C C . GLY A 1 110 ? 10.425 2.389 -18.548 1.00 37.33 111 GLY A C 1
ATOM 867 O O . GLY A 1 110 ? 11.599 2.630 -18.777 1.00 33.92 111 GLY A O 1
ATOM 868 N N . SER A 1 111 ? 9.521 3.316 -18.314 1.00 35.64 112 SER A N 1
ATOM 869 C CA . SER A 1 111 ? 9.890 4.753 -18.271 1.00 35.50 112 SER A CA 1
ATOM 870 C C . SER A 1 111 ? 8.844 5.568 -17.521 1.00 31.80 112 SER A C 1
ATOM 871 O O . SER A 1 111 ? 7.706 5.048 -17.215 1.00 31.06 112 SER A O 1
ATOM 874 N N . GLU A 1 112 ? 9.257 6.778 -17.187 1.00 29.75 113 GLU A N 1
ATOM 875 C CA . GLU A 1 112 ? 8.395 7.792 -16.545 1.00 29.20 113 GLU A CA 1
ATOM 876 C C . GLU A 1 112 ? 8.700 9.109 -17.230 1.00 29.98 113 GLU A C 1
ATOM 877 O O . GLU A 1 112 ? 9.907 9.481 -17.294 1.00 29.07 113 GLU A O 1
ATOM 883 N N . ARG A 1 113 ? 7.689 9.733 -17.831 1.00 30.41 114 ARG A N 1
ATOM 884 C CA . ARG A 1 113 ? 7.880 11.033 -18.531 1.00 31.87 114 ARG A CA 1
ATOM 885 C C . ARG A 1 113 ? 6.856 12.013 -17.990 1.00 30.61 114 ARG A C 1
ATOM 886 O O . ARG A 1 113 ? 5.662 11.617 -17.743 1.00 28.09 114 ARG A O 1
ATOM 894 N N . PHE A 1 114 ? 7.339 13.201 -17.676 1.00 31.12 115 PHE A N 1
ATOM 895 C CA . PHE A 1 114 ? 6.476 14.304 -17.211 1.00 30.88 115 PHE A CA 1
ATOM 896 C C . PHE A 1 114 ? 6.513 15.394 -18.266 1.00 32.92 115 PHE A C 1
ATOM 897 O O . PHE A 1 114 ? 7.603 15.702 -18.798 1.00 32.31 115 PHE A O 1
ATOM 905 N N . GLY A 1 115 ? 5.375 16.017 -18.470 1.00 32.46 116 GLY A N 1
ATOM 906 C CA . GLY A 1 115 ? 5.235 17.185 -19.353 1.00 35.32 116 GLY A CA 1
ATOM 907 C C . GLY A 1 115 ? 4.614 18.353 -18.629 1.00 34.90 116 GLY A C 1
ATOM 908 O O . GLY A 1 115 ? 3.837 18.107 -17.667 1.00 33.84 116 GLY A O 1
ATOM 909 N N . TYR A 1 116 ? 4.979 19.573 -19.038 1.00 33.89 117 TYR A N 1
ATOM 910 C CA . TYR A 1 116 ? 4.432 20.817 -18.454 1.00 33.66 117 TYR A CA 1
ATOM 911 C C . TYR A 1 116 ? 3.974 21.726 -19.588 1.00 33.41 117 TYR A C 1
ATOM 912 O O . TYR A 1 116 ? 4.809 22.003 -20.433 1.00 33.89 117 TYR A O 1
ATOM 921 N N . ASP A 1 117 ? 2.700 22.102 -19.614 1.00 32.65 118 ASP A N 1
ATOM 922 C CA . ASP A 1 117 ? 2.124 23.059 -20.599 1.00 35.99 118 ASP A CA 1
ATOM 923 C C . ASP A 1 117 ? 2.540 22.570 -21.988 1.00 38.38 118 ASP A C 1
ATOM 924 O O . ASP A 1 117 ? 2.977 23.381 -22.813 1.00 39.88 118 ASP A O 1
ATOM 929 N N . GLY A 1 118 ? 2.477 21.258 -22.224 1.00 35.98 119 GLY A N 1
ATOM 930 C CA . GLY A 1 118 ? 2.574 20.731 -23.585 1.00 38.44 119 GLY A CA 1
ATOM 931 C C . GLY A 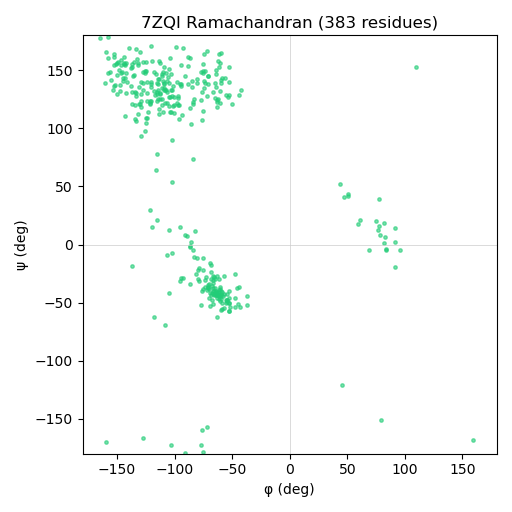1 118 ? 3.979 20.377 -24.043 1.00 38.81 119 GLY A C 1
ATOM 932 O O . GLY A 1 118 ? 4.092 19.888 -25.210 1.00 39.24 119 GLY A O 1
ATOM 933 N N . ARG A 1 119 ? 4.988 20.524 -23.191 1.00 37.93 120 ARG A N 1
ATOM 934 C CA . ARG A 1 119 ? 6.367 20.141 -23.565 1.00 41.32 120 ARG A CA 1
ATOM 935 C C . ARG A 1 119 ? 7.003 19.202 -22.529 1.00 38.14 120 ARG A C 1
ATOM 936 O O . ARG A 1 119 ? 6.638 19.276 -21.328 1.00 35.58 120 ARG A O 1
ATOM 944 N N . ASP A 1 120 ? 8.010 18.449 -22.988 1.00 38.35 121 ASP A N 1
ATOM 945 C CA . ASP A 1 120 ? 8.945 17.671 -22.151 1.00 37.78 121 ASP A CA 1
ATOM 946 C C . ASP A 1 120 ? 9.367 18.556 -20.971 1.00 35.37 121 ASP A C 1
ATOM 947 O O . ASP A 1 120 ? 9.657 19.726 -21.179 1.00 35.46 121 ASP A O 1
ATOM 952 N N . PHE A 1 121 ? 9.234 18.018 -19.758 1.00 33.22 122 PHE A N 1
ATOM 953 C CA . PHE A 1 121 ? 9.826 18.580 -18.530 1.00 32.28 122 PHE A CA 1
ATOM 954 C C . PHE A 1 121 ? 10.985 17.696 -18.051 1.00 32.89 122 PHE A C 1
ATOM 955 O O . PHE A 1 121 ? 12.190 18.112 -18.131 1.00 32.91 122 PHE A O 1
ATOM 963 N N . ILE A 1 122 ? 10.699 16.493 -17.578 1.00 34.01 123 ILE A N 1
ATOM 964 C CA . ILE A 1 122 ? 11.751 15.551 -17.114 1.00 33.47 123 ILE A CA 1
ATOM 965 C C . ILE A 1 122 ? 11.316 14.123 -17.425 1.00 34.55 123 ILE A C 1
ATOM 966 O O . ILE A 1 122 ? 10.091 13.837 -17.474 1.00 32.23 123 ILE A O 1
ATOM 971 N N . SER A 1 123 ? 12.280 13.257 -17.705 1.00 34.26 124 SER A N 1
ATOM 972 C CA . SER A 1 123 ? 11.992 11.875 -18.150 1.00 36.21 124 SER A CA 1
ATOM 973 C C . SER A 1 123 ? 12.996 10.889 -17.570 1.00 36.31 124 SER A C 1
ATOM 974 O O . SER A 1 123 ? 14.143 11.278 -17.165 1.00 36.02 124 SER A O 1
ATOM 977 N N . PHE A 1 124 ? 12.558 9.659 -17.458 1.00 33.93 125 PHE A N 1
ATOM 978 C CA . PHE A 1 124 ? 13.402 8.594 -16.879 1.00 34.42 125 PHE A CA 1
ATOM 979 C C . PHE A 1 124 ? 13.129 7.313 -17.648 1.00 36.15 125 PHE A C 1
ATOM 980 O O . PHE A 1 124 ? 11.941 7.025 -18.026 1.00 33.54 125 PHE A O 1
ATOM 988 N N . ASP A 1 125 ? 14.184 6.535 -17.844 1.00 38.06 126 ASP A N 1
ATOM 989 C CA . ASP A 1 125 ? 14.097 5.267 -18.617 1.00 42.32 126 ASP A CA 1
ATOM 990 C C . ASP A 1 125 ? 14.982 4.212 -17.946 1.00 41.12 126 ASP A C 1
ATOM 991 O O . ASP A 1 125 ? 16.138 4.559 -17.558 1.00 36.43 126 ASP A O 1
ATOM 996 N N . LEU A 1 126 ? 14.527 2.958 -17.877 1.00 38.78 127 LEU A N 1
ATOM 997 C CA . LEU A 1 126 ? 15.372 1.870 -17.342 1.00 39.56 127 LEU A CA 1
ATOM 998 C C . LEU A 1 126 ? 16.629 1.691 -18.196 1.00 41.11 127 LEU A C 1
ATOM 999 O O . LEU A 1 126 ? 17.605 1.305 -17.614 1.00 41.95 127 LEU A O 1
ATOM 1004 N N . GLU A 1 127 ? 16.615 1.979 -19.494 1.00 42.69 128 GLU A N 1
ATOM 1005 C CA . GLU A 1 127 ? 17.815 1.836 -20.351 1.00 46.93 128 GLU A CA 1
ATOM 1006 C C . GLU A 1 127 ? 18.958 2.694 -19.777 1.00 45.99 128 GLU A C 1
ATOM 1007 O O . GLU A 1 127 ? 20.023 2.137 -19.537 1.00 47.85 128 GLU A O 1
ATOM 1013 N N . SER A 1 128 ? 18.759 3.986 -19.559 1.00 42.96 129 SER A N 1
ATOM 1014 C CA . SER A 1 128 ? 19.830 4.931 -19.177 1.00 46.26 129 SER A CA 1
ATOM 1015 C C . SER A 1 128 ? 19.859 5.097 -17.640 1.00 44.50 129 SER A C 1
ATOM 1016 O O . SER A 1 128 ? 20.955 5.231 -17.083 1.00 40.97 129 SER A O 1
ATOM 1019 N N . GLY A 1 129 ? 18.720 4.993 -16.950 1.00 40.95 130 GLY A N 1
ATOM 1020 C CA . GLY A 1 129 ? 18.690 4.904 -15.478 1.00 40.07 130 GLY A CA 1
ATOM 1021 C C . GLY A 1 129 ? 18.918 6.258 -14.781 1.00 40.82 130 GLY A C 1
ATOM 1022 O O . GLY A 1 129 ? 19.093 6.267 -13.573 1.00 37.82 130 GLY A O 1
ATOM 1023 N N . ARG A 1 130 ? 18.854 7.366 -15.518 1.00 41.49 131 ARG A N 1
ATOM 1024 C CA . ARG A 1 130 ? 19.012 8.741 -14.985 1.00 42.87 131 ARG A CA 1
ATOM 1025 C C . ARG A 1 130 ? 17.993 9.712 -15.585 1.00 39.80 131 ARG A C 1
ATOM 1026 O O . ARG A 1 130 ? 17.497 9.513 -16.710 1.00 37.59 131 ARG A O 1
ATOM 1034 N N . PHE A 1 131 ? 17.676 10.724 -14.799 1.00 33.50 132 PHE A N 1
ATOM 1035 C CA . PHE A 1 131 ? 16.664 11.736 -15.134 1.00 32.78 132 PHE A CA 1
ATOM 1036 C C . PHE A 1 131 ? 17.267 12.647 -16.182 1.00 33.87 132 PHE A C 1
ATOM 1037 O O . PHE A 1 131 ? 18.503 12.971 -16.127 1.00 35.33 132 PHE A O 1
ATOM 1045 N N . MET A 1 132 ? 16.463 12.909 -17.198 1.00 36.11 133 MET A N 1
ATOM 1046 C CA . MET A 1 132 ? 16.806 13.804 -18.310 1.00 38.01 133 MET A CA 1
ATOM 1047 C C . MET A 1 132 ? 15.913 15.051 -18.175 1.00 39.25 133 MET A C 1
ATOM 1048 O O . MET A 1 132 ? 14.652 14.909 -18.177 1.00 36.06 133 MET A O 1
ATOM 1053 N N . ALA A 1 133 ? 16.546 16.229 -18.132 1.00 37.47 134 ALA A N 1
ATOM 1054 C CA . ALA A 1 133 ? 15.891 17.541 -18.016 1.00 38.59 134 ALA A CA 1
ATOM 1055 C C . ALA A 1 133 ? 15.790 18.116 -19.423 1.00 42.41 134 ALA A C 1
ATOM 1056 O O . ALA A 1 133 ? 16.798 18.087 -20.125 1.00 46.16 134 ALA A O 1
ATOM 1058 N N . ALA A 1 134 ? 14.584 18.534 -19.831 1.00 42.34 135 ALA A N 1
ATOM 1059 C CA . ALA A 1 134 ? 14.304 19.158 -21.144 1.00 43.78 135 ALA A CA 1
ATOM 1060 C C . ALA A 1 134 ? 14.723 20.645 -21.188 1.00 47.04 135 ALA A C 1
ATOM 1061 O O . ALA A 1 134 ? 14.936 21.109 -22.303 1.00 52.80 135 ALA A O 1
ATOM 1063 N N . ASP A 1 135 ? 14.887 21.366 -20.066 1.00 45.23 136 ASP A N 1
ATOM 1064 C CA . ASP A 1 135 ? 15.272 22.807 -20.085 1.00 48.29 136 ASP A CA 1
ATOM 1065 C C . ASP A 1 135 ? 15.870 23.204 -18.740 1.00 48.31 136 ASP A C 1
ATOM 1066 O O . ASP A 1 135 ? 16.108 22.299 -17.881 1.00 46.98 136 ASP A O 1
ATOM 1071 N N . SER A 1 136 ? 16.075 24.499 -18.508 1.00 49.08 137 SER A N 1
ATOM 1072 C CA . SER A 1 136 ? 16.817 24.923 -17.309 1.00 50.95 137 SER A CA 1
ATOM 1073 C C . SER A 1 136 ? 15.920 24.901 -16.051 1.00 48.01 137 SER A C 1
ATOM 1074 O O . SER A 1 136 ? 16.493 24.668 -14.964 1.00 47.40 137 SER A O 1
ATOM 1077 N N . ALA A 1 137 ? 14.577 24.968 -16.135 1.00 46.25 138 ALA A N 1
ATOM 1078 C CA . ALA A 1 137 ? 13.693 24.852 -14.937 1.00 43.78 138 ALA A CA 1
ATOM 1079 C C . ALA A 1 137 ? 13.692 23.386 -14.437 1.00 40.57 138 ALA A C 1
ATOM 1080 O O . ALA A 1 137 ? 13.777 23.112 -13.189 1.00 37.18 138 ALA A O 1
ATOM 1082 N N . ALA A 1 138 ? 13.682 22.449 -15.387 1.00 37.84 139 ALA A N 1
ATOM 1083 C CA . ALA A 1 138 ? 13.715 20.998 -15.140 1.00 36.18 139 ALA A CA 1
ATOM 1084 C C . ALA A 1 138 ? 15.092 20.608 -14.556 1.00 37.14 139 ALA A C 1
ATOM 1085 O O . ALA A 1 138 ? 15.171 19.637 -13.785 1.00 35.50 139 ALA A O 1
ATOM 1087 N N . GLU A 1 139 ? 16.146 21.337 -14.909 1.00 39.62 140 GLU A N 1
ATOM 1088 C CA . GLU A 1 139 ? 17.512 21.024 -14.451 1.00 42.86 140 GLU A CA 1
ATOM 1089 C C . GLU A 1 139 ? 17.544 21.118 -12.917 1.00 41.85 140 GLU A C 1
ATOM 1090 O O . GLU A 1 139 ? 18.222 20.313 -12.265 1.00 40.71 140 GLU A O 1
ATOM 1096 N N . ILE A 1 140 ? 16.856 22.105 -12.361 1.00 41.23 141 ILE A N 1
ATOM 1097 C CA . ILE A 1 140 ? 16.713 22.278 -10.893 1.00 38.87 141 ILE A CA 1
ATOM 1098 C C . ILE A 1 140 ? 16.052 21.033 -10.302 1.00 36.49 141 ILE A C 1
ATOM 1099 O O . ILE A 1 140 ? 16.507 20.549 -9.230 1.00 31.63 141 ILE A O 1
ATOM 1104 N N . THR A 1 141 ? 15.060 20.480 -10.979 1.00 34.92 142 THR A N 1
ATOM 1105 C CA . THR A 1 141 ? 14.365 19.277 -10.455 1.00 36.64 142 THR A CA 1
ATOM 1106 C C . THR A 1 141 ? 15.317 18.079 -10.548 1.00 34.58 142 THR A C 1
ATOM 1107 O O . THR A 1 141 ? 15.433 17.327 -9.565 1.00 33.32 142 THR A O 1
ATOM 1111 N N . ARG A 1 142 ? 15.961 17.933 -11.694 1.00 36.76 143 ARG A N 1
ATOM 1112 C CA . ARG A 1 142 ? 16.909 16.837 -12.016 1.00 35.21 143 ARG A CA 1
ATOM 1113 C C . ARG A 1 142 ? 17.961 16.779 -10.912 1.00 35.76 143 ARG A C 1
ATOM 1114 O O . ARG A 1 142 ? 18.107 15.669 -10.345 1.00 31.83 143 ARG A O 1
ATOM 1122 N N . ARG A 1 143 ? 18.572 17.916 -10.569 1.00 34.19 144 ARG A N 1
ATOM 1123 C CA . ARG A 1 143 ? 19.613 18.007 -9.512 1.00 38.53 144 ARG A CA 1
ATOM 1124 C C . ARG A 1 143 ? 19.030 17.538 -8.187 1.00 37.33 144 ARG A C 1
ATOM 1125 O O . ARG A 1 143 ? 19.624 16.699 -7.572 1.00 35.13 144 ARG A O 1
ATOM 1133 N N . ARG A 1 144 ? 17.837 17.993 -7.819 1.00 35.47 145 ARG A N 1
ATOM 1134 C CA . ARG A 1 144 ? 17.226 17.631 -6.515 1.00 35.78 145 ARG A CA 1
ATOM 1135 C C . ARG A 1 144 ? 16.930 16.131 -6.506 1.00 32.58 145 ARG A C 1
ATOM 1136 O O . ARG A 1 144 ? 17.117 15.541 -5.470 1.00 30.85 145 ARG A O 1
ATOM 1144 N N . TRP A 1 145 ? 16.408 15.587 -7.608 1.00 30.74 146 TRP A N 1
ATOM 1145 C CA . TRP A 1 145 ? 15.978 14.168 -7.711 1.00 28.59 146 TRP A CA 1
ATOM 1146 C C . TRP A 1 145 ? 17.178 13.224 -7.702 1.00 28.57 146 TRP A C 1
ATOM 1147 O O . TRP A 1 145 ? 17.009 12.112 -7.211 1.00 28.80 146 TRP A O 1
ATOM 1158 N N . GLU A 1 146 ? 18.320 13.624 -8.286 1.00 32.03 147 GLU A N 1
ATOM 1159 C CA . GLU A 1 146 ? 19.568 12.827 -8.354 1.00 31.10 147 GLU A CA 1
ATOM 1160 C C . GLU A 1 146 ? 20.292 12.821 -7.006 1.00 32.28 147 GLU A C 1
ATOM 1161 O O . GLU A 1 146 ? 21.258 11.986 -6.843 1.00 32.89 147 GLU A O 1
ATOM 1167 N N . HIS A 1 147 ? 19.893 13.675 -6.053 1.00 29.90 148 HIS A N 1
ATOM 1168 C CA . HIS A 1 147 ? 20.629 13.770 -4.758 1.00 32.59 148 HIS A CA 1
ATOM 1169 C C . HIS A 1 147 ? 20.600 12.403 -4.042 1.00 31.36 148 HIS A C 1
ATOM 1170 O O . HIS A 1 147 ? 19.512 11.879 -3.803 1.00 28.69 148 HIS A O 1
ATOM 1177 N N . GLU A 1 148 ? 21.775 11.855 -3.766 1.00 34.10 149 GLU A N 1
ATOM 1178 C CA . GLU A 1 148 ? 22.012 10.541 -3.104 1.00 37.06 149 GLU A CA 1
ATOM 1179 C C . GLU A 1 148 ? 21.371 9.400 -3.908 1.00 34.33 149 GLU A C 1
ATOM 1180 O O . GLU A 1 148 ? 21.132 8.374 -3.341 1.00 34.29 149 GLU A O 1
ATOM 1186 N N . GLY A 1 149 ? 21.035 9.611 -5.164 1.00 33.79 150 GLY A N 1
ATOM 1187 C CA . GLY A 1 149 ? 20.403 8.588 -6.005 1.00 35.79 150 GLY A CA 1
ATOM 1188 C C . GLY A 1 149 ? 19.051 8.098 -5.494 1.00 33.95 150 GLY A C 1
ATOM 1189 O O . GLY A 1 149 ? 18.621 7.075 -5.971 1.00 32.80 150 GLY A O 1
ATOM 1190 N N . ILE A 1 150 ? 18.352 8.846 -4.644 1.00 34.61 151 ILE A N 1
ATOM 1191 C CA . ILE A 1 150 ? 17.116 8.345 -3.968 1.00 33.82 151 ILE A CA 1
ATOM 1192 C C . ILE A 1 150 ? 15.954 8.176 -4.956 1.00 32.46 151 ILE A C 1
ATOM 1193 O O . ILE A 1 150 ? 15.338 7.107 -5.042 1.00 31.86 151 ILE A O 1
ATOM 1198 N N . VAL A 1 151 ? 15.621 9.186 -5.710 1.00 31.01 152 VAL A N 1
ATOM 1199 C CA . VAL A 1 151 ? 14.419 9.053 -6.556 1.00 29.36 152 VAL A CA 1
ATOM 1200 C C . VAL A 1 151 ? 14.673 8.004 -7.656 1.00 28.79 152 VAL A C 1
ATOM 1201 O O . VAL A 1 151 ? 13.743 7.213 -7.943 1.00 30.99 152 VAL A O 1
ATOM 1205 N N . ALA A 1 152 ? 15.844 7.988 -8.269 1.00 35.25 153 ALA A N 1
ATOM 1206 C CA . ALA A 1 152 ? 16.170 7.012 -9.327 1.00 34.94 153 ALA A CA 1
ATOM 1207 C C . ALA A 1 152 ? 16.082 5.576 -8.766 1.00 36.92 153 ALA A C 1
ATOM 1208 O O . ALA A 1 152 ? 15.628 4.711 -9.485 1.00 36.60 153 ALA A O 1
ATOM 1210 N N . GLU A 1 153 ? 16.474 5.321 -7.519 1.00 37.76 154 GLU A N 1
ATOM 1211 C CA . GLU A 1 153 ? 16.305 3.968 -6.918 1.00 40.19 154 GLU A CA 1
ATOM 1212 C C . GLU A 1 153 ? 14.804 3.636 -6.805 1.00 39.33 154 GLU A C 1
ATOM 1213 O O . GLU A 1 153 ? 14.399 2.515 -7.126 1.00 38.17 154 GLU A O 1
ATOM 1219 N N . ARG A 1 154 ? 13.944 4.552 -6.402 1.00 39.69 155 ARG A N 1
ATOM 1220 C CA A ARG A 1 154 ? 12.506 4.189 -6.271 0.50 41.01 155 ARG A CA 1
ATOM 1221 C CA B ARG A 1 154 ? 12.500 4.242 -6.263 0.50 40.41 155 ARG A CA 1
ATOM 1222 C C . ARG A 1 154 ? 11.932 3.944 -7.669 1.00 38.85 155 ARG A C 1
ATOM 1223 O O . ARG A 1 154 ? 11.204 2.936 -7.851 1.00 37.57 155 ARG A O 1
ATOM 1238 N N . GLN A 1 155 ? 12.267 4.779 -8.641 1.00 36.61 156 GLN A N 1
ATOM 1239 C CA . GLN A 1 155 ? 11.686 4.656 -9.983 1.00 36.07 156 GLN A CA 1
ATOM 1240 C C . GLN A 1 155 ? 12.113 3.300 -10.541 1.00 36.53 156 GLN A C 1
ATOM 1241 O O . GLN A 1 155 ? 11.337 2.661 -11.216 1.00 37.11 156 GLN A O 1
ATOM 1247 N N . THR A 1 156 ? 13.365 2.927 -10.340 1.00 35.95 157 THR A N 1
ATOM 1248 C CA . THR A 1 156 ? 13.939 1.702 -10.939 1.00 37.55 157 THR A CA 1
ATOM 1249 C C . THR A 1 156 ? 13.217 0.508 -10.299 1.00 39.01 157 THR A C 1
ATOM 1250 O O . THR A 1 156 ? 12.728 -0.356 -11.028 1.00 37.94 157 THR A O 1
ATOM 1254 N N . ASN A 1 157 ? 13.150 0.456 -8.970 1.00 38.94 158 ASN A N 1
ATOM 1255 C CA . ASN A 1 157 ? 12.491 -0.701 -8.333 1.00 43.93 158 ASN A CA 1
ATOM 1256 C C . ASN A 1 157 ? 11.026 -0.802 -8.840 1.00 41.79 158 ASN A C 1
ATOM 1257 O O . ASN A 1 157 ? 10.588 -1.978 -9.212 1.00 42.72 158 ASN A O 1
ATOM 1262 N N . TYR A 1 158 ? 10.276 0.316 -8.916 1.00 35.62 159 TYR A N 1
ATOM 1263 C CA . TYR A 1 158 ? 8.879 0.295 -9.429 1.00 35.26 159 TYR A CA 1
ATOM 1264 C C . TYR A 1 158 ? 8.860 -0.220 -10.886 1.00 34.15 159 TYR A C 1
ATOM 1265 O O . TYR A 1 158 ? 8.189 -1.179 -11.194 1.00 35.49 159 TYR A O 1
ATOM 1274 N N . LEU A 1 159 ? 9.591 0.406 -11.792 1.00 33.81 160 LEU A N 1
ATOM 1275 C CA . LEU A 1 159 ? 9.410 0.148 -13.245 1.00 34.47 160 LEU A CA 1
ATOM 1276 C C . LEU A 1 159 ? 9.988 -1.222 -13.601 1.00 36.45 160 LEU A C 1
ATOM 1277 O O . LEU A 1 159 ? 9.541 -1.790 -14.558 1.00 36.01 160 LEU A O 1
ATOM 1282 N N . LYS A 1 160 ? 11.031 -1.697 -12.897 1.00 38.29 161 LYS A N 1
ATOM 1283 C CA . LYS A 1 160 ? 11.769 -2.914 -13.306 1.00 39.57 161 LYS A CA 1
ATOM 1284 C C . LYS A 1 160 ? 11.184 -4.142 -12.616 1.00 38.95 161 LYS A C 1
ATOM 1285 O O . LYS A 1 160 ? 11.352 -5.241 -13.163 1.00 40.44 161 LYS A O 1
ATOM 1291 N N . HIS A 1 161 ? 10.611 -3.998 -11.429 1.00 38.69 162 HIS A N 1
ATOM 1292 C CA . HIS A 1 161 ? 10.231 -5.150 -10.563 1.00 42.47 162 HIS A CA 1
ATOM 1293 C C . HIS A 1 161 ? 8.720 -5.158 -10.346 1.00 44.12 162 HIS A C 1
ATOM 1294 O O . HIS A 1 161 ? 8.076 -6.088 -10.863 1.00 45.23 162 HIS A O 1
ATOM 1301 N N . GLU A 1 162 ? 8.168 -4.112 -9.718 1.00 42.38 163 GLU A N 1
ATOM 1302 C CA . GLU A 1 162 ? 6.750 -4.084 -9.287 1.00 44.06 163 GLU A CA 1
ATOM 1303 C C . GLU A 1 162 ? 5.814 -4.068 -10.502 1.00 39.86 163 GLU A C 1
ATOM 1304 O O . GLU A 1 162 ? 4.773 -4.742 -10.501 1.00 37.94 163 GLU A O 1
ATOM 1310 N N . CYS A 1 163 ? 6.123 -3.196 -11.442 1.00 36.96 164 CYS A N 1
ATOM 1311 C CA . CYS A 1 163 ? 5.286 -2.956 -12.627 1.00 36.49 164 CYS A CA 1
ATOM 1312 C C . CYS A 1 163 ? 5.118 -4.267 -13.406 1.00 35.24 164 CYS A C 1
ATOM 1313 O O . CYS A 1 163 ? 4.001 -4.688 -13.671 1.00 34.31 164 CYS A O 1
ATOM 1316 N N . PRO A 1 164 ? 6.190 -4.968 -13.825 1.00 36.20 165 PRO A N 1
ATOM 1317 C CA . PRO A 1 164 ? 6.021 -6.197 -14.602 1.00 38.57 165 PRO A CA 1
ATOM 1318 C C . PRO A 1 164 ? 5.380 -7.332 -13.799 1.00 38.05 165 PRO A C 1
ATOM 1319 O O . PRO A 1 164 ? 4.689 -8.093 -14.371 1.00 39.50 165 PRO A O 1
ATOM 1323 N N . GLU A 1 165 ? 5.597 -7.387 -12.504 1.00 38.74 166 GLU A N 1
ATOM 1324 C CA . GLU A 1 165 ? 4.986 -8.424 -11.648 1.00 42.08 166 GLU A CA 1
ATOM 1325 C C . GLU A 1 165 ? 3.469 -8.193 -11.697 1.00 40.30 166 GLU A C 1
ATOM 1326 O O . GLU A 1 165 ? 2.701 -9.151 -11.778 1.00 38.63 166 GLU A O 1
ATOM 1332 N N . TRP A 1 166 ? 3.030 -6.934 -11.608 1.00 37.87 167 TRP A N 1
ATOM 1333 C CA . TRP A 1 166 ? 1.584 -6.636 -11.535 1.00 37.14 167 TRP A CA 1
ATOM 1334 C C . TRP A 1 166 ? 1.010 -6.817 -12.938 1.00 37.30 167 TRP A C 1
ATOM 1335 O O . TRP A 1 166 ? -0.077 -7.376 -13.024 1.00 36.49 167 TRP A O 1
ATOM 1346 N N . LEU A 1 167 ? 1.752 -6.425 -13.984 1.00 35.49 168 LEU A N 1
ATOM 1347 C CA . LEU A 1 167 ? 1.322 -6.652 -15.380 1.00 36.05 168 LEU A CA 1
ATOM 1348 C C . LEU A 1 167 ? 0.978 -8.157 -15.559 1.00 37.80 168 LEU A C 1
ATOM 1349 O O . LEU A 1 167 ? -0.120 -8.463 -16.033 1.00 40.81 168 LEU A O 1
ATOM 1354 N N . GLN A 1 168 ? 1.822 -9.064 -15.082 1.00 39.25 169 GLN A N 1
ATOM 1355 C CA . GLN A 1 168 ? 1.662 -10.521 -15.266 1.00 42.49 169 GLN A CA 1
ATOM 1356 C C . GLN A 1 168 ? 0.384 -10.947 -14.544 1.00 43.73 169 GLN A C 1
ATOM 1357 O O . GLN A 1 168 ? -0.384 -11.729 -15.166 1.00 43.55 169 GLN A O 1
ATOM 1363 N N . LYS A 1 169 ? 0.112 -10.395 -13.355 1.00 42.09 170 LYS A N 1
ATOM 1364 C CA . LYS A 1 169 ? -1.142 -10.685 -12.609 1.00 45.00 170 LYS A CA 1
ATOM 1365 C C . LYS A 1 169 ? -2.344 -10.279 -13.479 1.00 43.87 170 LYS A C 1
ATOM 1366 O O . LYS A 1 169 ? -3.275 -11.085 -13.675 1.00 42.79 170 LYS A O 1
ATOM 1372 N N . TYR A 1 170 ? -2.317 -9.062 -14.012 1.00 42.74 171 TYR A N 1
ATOM 1373 C CA . TYR A 1 170 ? -3.449 -8.497 -14.783 1.00 41.59 171 TYR A CA 1
ATOM 1374 C C . TYR A 1 170 ? -3.657 -9.269 -16.095 1.00 43.03 171 TYR A C 1
ATOM 1375 O O . TYR A 1 170 ? -4.794 -9.325 -16.601 1.00 40.34 171 TYR A O 1
ATOM 1384 N N . VAL A 1 171 ? -2.566 -9.689 -16.735 1.00 41.96 172 VAL A N 1
ATOM 1385 C CA . VAL A 1 171 ? -2.678 -10.471 -18.011 1.00 45.26 172 VAL A CA 1
ATOM 1386 C C . VAL A 1 171 ? -3.455 -11.769 -17.744 1.00 44.86 172 VAL A C 1
ATOM 1387 O O . VAL A 1 171 ? -4.336 -12.147 -18.551 1.00 45.28 172 VAL A O 1
ATOM 1391 N N . GLY A 1 172 ? -3.219 -12.368 -16.591 1.00 45.09 173 GLY A N 1
ATOM 1392 C CA . GLY A 1 172 ? -3.970 -13.553 -16.172 1.00 49.17 173 GLY A CA 1
ATOM 1393 C C . GLY A 1 172 ? -5.434 -13.200 -16.001 1.00 49.00 173 GLY A C 1
ATOM 1394 O O . GLY A 1 172 ? -6.272 -13.694 -16.788 1.00 47.49 173 GLY A O 1
ATOM 1395 N N . TYR A 1 173 ? -5.702 -12.289 -15.056 1.00 49.32 174 TYR A N 1
ATOM 1396 C CA . TYR A 1 173 ? -7.049 -11.742 -14.758 1.00 49.80 174 TYR A CA 1
ATOM 1397 C C . TYR A 1 173 ? -7.796 -11.345 -16.038 1.00 47.99 174 TYR A C 1
ATOM 1398 O O . TYR A 1 173 ? -9.012 -11.529 -16.078 1.00 53.36 174 TYR A O 1
ATOM 1407 N N . GLY A 1 174 ? -7.133 -10.798 -17.040 1.00 53.90 175 GLY A N 1
ATOM 1408 C CA . GLY A 1 174 ? -7.836 -10.242 -18.206 1.00 55.67 175 GLY A CA 1
ATOM 1409 C C . GLY A 1 174 ? -7.731 -11.125 -19.433 1.00 56.59 175 GLY A C 1
ATOM 1410 O O . GLY A 1 174 ? -8.085 -10.621 -20.534 1.00 55.45 175 GLY A O 1
ATOM 1411 N N . GLN A 1 175 ? -7.271 -12.370 -19.270 1.00 58.82 176 GLN A N 1
ATOM 1412 C CA . GLN A 1 175 ? -6.827 -13.239 -20.394 1.00 63.38 176 GLN A CA 1
ATOM 1413 C C . GLN A 1 175 ? -7.859 -13.229 -21.533 1.00 61.28 176 GLN A C 1
ATOM 1414 O O . GLN A 1 175 ? -7.459 -12.909 -22.675 1.00 58.25 176 GLN A O 1
ATOM 1420 N N . LYS A 1 176 ? -9.124 -13.525 -21.230 1.00 63.03 177 LYS A N 1
ATOM 1421 C CA . LYS A 1 176 ? -10.236 -13.609 -22.226 1.00 68.21 177 LYS A CA 1
ATOM 1422 C C . LYS A 1 176 ? -10.342 -12.344 -23.082 1.00 68.83 177 LYS A C 1
ATOM 1423 O O . LYS A 1 176 ? -10.343 -12.505 -24.323 1.00 69.91 177 LYS A O 1
ATOM 1429 N N . GLU A 1 177 ? -10.516 -11.166 -22.442 1.00 67.37 178 GLU A N 1
ATOM 1430 C CA . GLU A 1 177 ? -10.709 -9.845 -23.109 1.00 64.28 178 GLU A CA 1
ATOM 1431 C C . GLU A 1 177 ? -9.463 -9.558 -23.946 1.00 62.91 178 GLU A C 1
ATOM 1432 O O . GLU A 1 177 ? -9.568 -9.163 -25.118 1.00 62.40 178 GLU A O 1
ATOM 1434 N N . LEU A 1 178 ? -8.301 -9.752 -23.346 1.00 63.53 179 LEU A N 1
ATOM 1435 C CA . LEU A 1 178 ? -7.020 -9.353 -23.974 1.00 68.84 179 LEU A CA 1
ATOM 1436 C C . LEU A 1 178 ? -6.785 -10.191 -25.237 1.00 71.70 179 LEU A C 1
ATOM 1437 O O . LEU A 1 178 ? -6.349 -9.601 -26.241 1.00 72.29 179 LEU A O 1
ATOM 1442 N N . GLU A 1 179 ? -7.148 -11.479 -25.215 1.00 76.17 180 GLU A N 1
ATOM 1443 C CA . GLU A 1 179 ? -6.771 -12.456 -26.274 1.00 79.35 180 GLU A CA 1
ATOM 1444 C C . GLU A 1 179 ? -7.684 -12.275 -27.487 1.00 79.49 180 GLU A C 1
ATOM 1445 O O . GLU A 1 179 ? -7.166 -12.448 -28.602 1.00 86.07 180 GLU A O 1
ATOM 1451 N N . ARG A 1 180 ? -8.942 -11.868 -27.291 1.00 74.06 181 ARG A N 1
ATOM 1452 C CA . ARG A 1 180 ? -10.004 -11.908 -28.339 1.00 73.74 181 ARG A CA 1
ATOM 1453 C C . ARG A 1 180 ? -9.567 -11.213 -29.652 1.00 73.21 181 ARG A C 1
ATOM 1454 O O . ARG A 1 180 ? -8.695 -10.317 -29.605 1.00 73.55 181 ARG A O 1
ATOM 1462 N N . LYS A 1 181 ? -10.127 -11.642 -30.800 1.00 74.21 182 LYS A N 1
ATOM 1463 C CA . LYS A 1 181 ? -9.946 -11.032 -32.160 1.00 76.19 182 LYS A CA 1
ATOM 1464 C C . LYS A 1 181 ? -11.298 -10.903 -32.856 1.00 73.50 182 LYS A C 1
ATOM 1465 O O . LYS A 1 181 ? -11.845 -11.958 -33.257 1.00 77.53 182 LYS A O 1
ATOM 1471 N N . GLU A 1 182 ? -11.811 -9.679 -32.977 1.00 70.57 183 GLU A N 1
ATOM 1472 C CA . GLU A 1 182 ? -12.967 -9.327 -33.847 1.00 69.65 183 GLU A CA 1
ATOM 1473 C C . GLU A 1 182 ? -12.390 -8.785 -35.155 1.00 66.70 183 GLU A C 1
ATOM 1474 O O . GLU A 1 182 ? -11.567 -7.870 -35.113 1.00 61.36 183 GLU A O 1
ATOM 1480 N N . PRO A 1 183 ? -12.682 -9.401 -36.330 1.00 63.86 184 PRO A N 1
ATOM 1481 C CA . PRO A 1 183 ? -12.193 -8.868 -37.603 1.00 62.22 184 PRO A CA 1
ATOM 1482 C C . PRO A 1 183 ? -12.969 -7.622 -38.056 1.00 60.73 184 PRO A C 1
ATOM 1483 O O . PRO A 1 183 ? -14.103 -7.396 -37.631 1.00 60.85 184 PRO A O 1
ATOM 1487 N N . PRO A 1 184 ? -12.374 -6.735 -38.895 1.00 58.47 185 PRO A N 1
ATOM 1488 C CA . PRO A 1 184 ? -13.103 -5.601 -39.453 1.00 58.90 185 PRO A CA 1
ATOM 1489 C C . PRO A 1 184 ? -14.255 -6.022 -40.375 1.00 58.18 185 PRO A C 1
ATOM 1490 O O . PRO A 1 184 ? -14.242 -7.098 -40.863 1.00 59.91 185 PRO A O 1
ATOM 1494 N N . ASP A 1 185 ? -15.290 -5.193 -40.430 1.00 57.96 186 ASP A N 1
ATOM 1495 C CA . ASP A 1 185 ? -16.305 -5.143 -41.496 1.00 57.43 186 ASP A CA 1
ATOM 1496 C C . ASP A 1 185 ? -15.780 -4.040 -42.402 1.00 55.98 186 ASP A C 1
ATOM 1497 O O . ASP A 1 185 ? -15.519 -2.946 -41.851 1.00 56.75 186 ASP A O 1
ATOM 1502 N N . VAL A 1 186 ? -15.492 -4.335 -43.681 1.00 52.65 187 VAL A N 1
ATOM 1503 C CA . VAL A 1 186 ? -14.872 -3.335 -44.600 1.00 50.71 187 VAL A CA 1
ATOM 1504 C C . VAL A 1 186 ? -15.935 -2.808 -45.579 1.00 51.08 187 VAL A C 1
ATOM 1505 O O . VAL A 1 186 ? -16.788 -3.579 -46.050 1.00 52.24 187 VAL A O 1
ATOM 1509 N N . HIS A 1 187 ? -15.924 -1.513 -45.855 1.00 52.39 188 HIS A N 1
ATOM 1510 C CA . HIS A 1 187 ? -16.785 -0.945 -46.912 1.00 53.38 188 HIS A CA 1
ATOM 1511 C C . HIS A 1 187 ? -16.019 0.185 -47.567 1.00 52.86 188 HIS A C 1
ATOM 1512 O O . HIS A 1 187 ? -15.232 0.855 -46.838 1.00 49.86 188 HIS A O 1
ATOM 1519 N N . VAL A 1 188 ? -16.211 0.305 -48.890 1.00 52.17 189 VAL A N 1
ATOM 1520 C CA . VAL A 1 188 ? -15.670 1.403 -49.733 1.00 52.68 189 VAL A CA 1
ATOM 1521 C C . VAL A 1 188 ? -16.800 2.383 -50.062 1.00 54.90 189 VAL A C 1
ATOM 1522 O O . VAL A 1 188 ? -17.850 1.892 -50.556 1.00 54.72 189 VAL A O 1
ATOM 1526 N N . SER A 1 189 ? -16.608 3.686 -49.790 1.00 55.41 190 SER A N 1
ATOM 1527 C CA . SER A 1 189 ? -17.564 4.770 -50.174 1.00 60.92 190 SER A CA 1
ATOM 1528 C C . SER A 1 189 ? -16.960 5.714 -51.218 1.00 61.62 190 SER A C 1
ATOM 1529 O O . SER A 1 189 ? -15.741 5.809 -51.319 1.00 60.01 190 SER A O 1
ATOM 1532 N N . GLY A 1 190 ? -17.816 6.406 -51.954 1.00 66.24 191 GLY A N 1
ATOM 1533 C CA . GLY A 1 190 ? -17.405 7.244 -53.091 1.00 70.14 191 GLY A CA 1
ATOM 1534 C C . GLY A 1 190 ? -18.224 8.515 -53.219 1.00 74.93 191 GLY A C 1
ATOM 1535 O O . GLY A 1 190 ? -19.411 8.437 -53.611 1.00 76.80 191 GLY A O 1
ATOM 1536 N N . LYS A 1 191 ? -17.567 9.642 -52.939 1.00 78.59 192 LYS A N 1
ATOM 1537 C CA . LYS A 1 191 ? -18.011 11.034 -53.219 1.00 82.82 192 LYS A CA 1
ATOM 1538 C C . LYS A 1 191 ? -17.429 11.449 -54.581 1.00 83.36 192 LYS A C 1
ATOM 1539 O O . LYS A 1 191 ? -16.180 11.591 -54.687 1.00 79.12 192 LYS A O 1
ATOM 1545 N N . GLU A 1 192 ? -18.292 11.605 -55.588 1.00 87.83 193 GLU A N 1
ATOM 1546 C CA . GLU A 1 192 ? -17.899 11.885 -56.999 1.00 92.08 193 GLU A CA 1
ATOM 1547 C C . GLU A 1 192 ? -18.102 13.370 -57.353 1.00 96.43 193 GLU A C 1
ATOM 1548 O O . GLU A 1 192 ? -18.717 13.596 -58.423 1.00 102.80 193 GLU A O 1
ATOM 1550 N N . GLU A 1 193 ? -17.536 14.315 -56.568 1.00 95.47 194 GLU A N 1
ATOM 1551 C CA . GLU A 1 193 ? -17.792 15.797 -56.634 1.00 100.29 194 GLU A CA 1
ATOM 1552 C C . GLU A 1 193 ? -16.584 16.609 -57.163 1.00 99.91 194 GLU A C 1
ATOM 1553 O O . GLU A 1 193 ? -15.423 16.236 -56.836 1.00 96.37 194 GLU A O 1
ATOM 1559 N N . HIS A 1 194 ? -16.851 17.733 -57.867 1.00 103.28 195 HIS A N 1
ATOM 1560 C CA . HIS A 1 194 ? -15.861 18.742 -58.370 1.00 103.91 195 HIS A CA 1
ATOM 1561 C C . HIS A 1 194 ? -15.163 18.199 -59.623 1.00 101.32 195 HIS A C 1
ATOM 1562 O O . HIS A 1 194 ? -14.093 18.724 -59.958 1.00 101.39 195 HIS A O 1
ATOM 1569 N N . GLY A 1 195 ? -15.726 17.159 -60.252 1.00 99.32 196 GLY A N 1
ATOM 1570 C CA . GLY A 1 195 ? -15.092 16.360 -61.323 1.00 98.40 196 GLY A CA 1
ATOM 1571 C C . GLY A 1 195 ? -14.172 15.249 -60.812 1.00 93.59 196 GLY A C 1
ATOM 1572 O O . GLY A 1 195 ? -13.690 14.467 -61.640 1.00 92.19 196 GLY A O 1
ATOM 1573 N N . THR A 1 196 ? -13.937 15.149 -59.500 1.00 92.03 197 THR A N 1
ATOM 1574 C CA . THR A 1 196 ? -12.791 14.402 -58.901 1.00 88.82 197 THR A CA 1
ATOM 1575 C C . THR A 1 196 ? -13.291 13.372 -57.872 1.00 85.15 197 THR A C 1
ATOM 1576 O O . THR A 1 196 ? -13.490 13.747 -56.696 1.00 87.61 197 THR A O 1
ATOM 1580 N N . LEU A 1 197 ? -13.426 12.112 -58.282 1.00 80.73 198 LEU A N 1
ATOM 1581 C CA . LEU A 1 197 ? -13.886 10.992 -57.423 1.00 77.00 198 LEU A CA 1
ATOM 1582 C C . LEU A 1 197 ? -12.917 10.768 -56.261 1.00 72.06 198 LEU A C 1
ATOM 1583 O O . LEU A 1 197 ? -11.737 10.523 -56.521 1.00 70.80 198 LEU A O 1
ATOM 1588 N N . ILE A 1 198 ? -13.429 10.780 -55.030 1.00 69.03 199 ILE A N 1
ATOM 1589 C CA . ILE A 1 198 ? -12.655 10.408 -53.809 1.00 66.00 199 ILE A CA 1
ATOM 1590 C C . ILE A 1 198 ? -13.154 9.050 -53.298 1.00 61.36 199 ILE A C 1
ATOM 1591 O O . ILE A 1 198 ? -14.404 8.873 -53.236 1.00 59.29 199 ILE A O 1
ATOM 1596 N N . LEU A 1 199 ? -12.227 8.128 -52.975 1.00 58.72 200 LEU A N 1
ATOM 1597 C CA . LEU A 1 199 ? -12.542 6.706 -52.626 1.00 58.07 200 LEU A CA 1
ATOM 1598 C C . LEU A 1 199 ? -12.038 6.366 -51.217 1.00 56.82 200 LEU A C 1
ATOM 1599 O O . LEU A 1 199 ? -10.789 6.434 -50.976 1.00 53.81 200 LEU A O 1
ATOM 1604 N N . SER A 1 200 ? -12.948 5.957 -50.324 1.00 54.45 201 SER A N 1
ATOM 1605 C CA . SER A 1 200 ? -12.566 5.714 -48.913 1.00 55.16 201 SER A CA 1
ATOM 1606 C C . SER A 1 200 ? -12.874 4.279 -48.513 1.00 55.60 201 SER A C 1
ATOM 1607 O O . SER A 1 200 ? -14.059 3.847 -48.594 1.00 56.83 201 SER A O 1
ATOM 1610 N N . CYS A 1 201 ? -11.818 3.597 -48.082 1.00 55.11 202 CYS A N 1
ATOM 1611 C CA . CYS A 1 201 ? -11.848 2.216 -47.565 1.00 56.13 202 CYS A CA 1
ATOM 1612 C C . CYS A 1 201 ? -11.915 2.296 -46.038 1.00 53.02 202 CYS A C 1
ATOM 1613 O O . CYS A 1 201 ? -10.930 2.703 -45.424 1.00 54.49 202 CYS A O 1
ATOM 1616 N N . HIS A 1 202 ? -13.060 1.971 -45.461 1.00 52.23 203 HIS A N 1
ATOM 1617 C CA . HIS A 1 202 ? -13.302 2.067 -44.000 1.00 51.17 203 HIS A CA 1
ATOM 1618 C C . HIS A 1 202 ? -13.283 0.669 -43.410 1.00 48.90 203 HIS A C 1
ATOM 1619 O O . HIS A 1 202 ? -13.961 -0.225 -43.979 1.00 48.48 203 HIS A O 1
ATOM 1626 N N . ALA A 1 203 ? -12.470 0.467 -42.381 1.00 46.05 204 ALA A N 1
ATOM 1627 C CA . ALA A 1 203 ? -12.504 -0.761 -41.569 1.00 45.83 204 ALA A CA 1
ATOM 1628 C C . ALA A 1 203 ? -13.167 -0.428 -40.235 1.00 45.08 204 ALA A C 1
ATOM 1629 O O . ALA A 1 203 ? -12.681 0.483 -39.488 1.00 44.87 204 ALA A O 1
ATOM 1631 N N . TYR A 1 204 ? -14.281 -1.092 -39.970 1.00 45.95 205 TYR A N 1
ATOM 1632 C CA . TYR A 1 204 ? -15.154 -0.795 -38.816 1.00 47.04 205 TYR A CA 1
ATOM 1633 C C . TYR A 1 204 ? -15.039 -1.934 -37.804 1.00 47.94 205 TYR A C 1
ATOM 1634 O O . TYR A 1 204 ? -15.198 -3.066 -38.193 1.00 46.80 205 TYR A O 1
ATOM 1643 N N . GLY A 1 205 ? -14.892 -1.622 -36.523 1.00 49.16 206 GLY A N 1
ATOM 1644 C CA . GLY A 1 205 ? -15.247 -2.572 -35.452 1.00 51.51 206 GLY A CA 1
ATOM 1645 C C . GLY A 1 205 ? -14.212 -3.676 -35.230 1.00 54.61 206 GLY A C 1
ATOM 1646 O O . GLY A 1 205 ? -14.676 -4.802 -34.907 1.00 56.10 206 GLY A O 1
ATOM 1647 N N . PHE A 1 206 ? -12.891 -3.385 -35.304 1.00 54.20 207 PHE A N 1
ATOM 1648 C CA . PHE A 1 206 ? -11.802 -4.407 -35.246 1.00 55.68 207 PHE A CA 1
ATOM 1649 C C . PHE A 1 206 ? -10.983 -4.317 -33.961 1.00 57.81 207 PHE A C 1
ATOM 1650 O O . PHE A 1 206 ? -10.744 -3.210 -33.457 1.00 57.90 207 PHE A O 1
ATOM 1658 N N . TYR A 1 207 ? -10.520 -5.483 -33.502 1.00 58.22 208 TYR A N 1
ATOM 1659 C CA . TYR A 1 207 ? -9.697 -5.686 -32.289 1.00 59.80 208 TYR A CA 1
ATOM 1660 C C . TYR A 1 207 ? -8.784 -6.899 -32.482 1.00 62.23 208 TYR A C 1
ATOM 1661 O O . TYR A 1 207 ? -9.252 -7.994 -32.824 1.00 61.57 208 TYR A O 1
ATOM 1670 N N . PRO A 1 208 ? -7.463 -6.788 -32.233 1.00 63.86 209 PRO A N 1
ATOM 1671 C CA . PRO A 1 208 ? -6.812 -5.569 -31.734 1.00 64.86 209 PRO A CA 1
ATOM 1672 C C . PRO A 1 208 ? -6.617 -4.460 -32.780 1.00 63.26 209 PRO A C 1
ATOM 1673 O O . PRO A 1 208 ? -7.310 -4.481 -33.753 1.00 59.41 209 PRO A O 1
ATOM 1677 N N . LYS A 1 209 ? -5.688 -3.526 -32.532 1.00 66.77 210 LYS A N 1
ATOM 1678 C CA . LYS A 1 209 ? -5.524 -2.243 -33.279 1.00 67.20 210 LYS A CA 1
ATOM 1679 C C . LYS A 1 209 ? -4.740 -2.450 -34.584 1.00 68.04 210 LYS A C 1
ATOM 1680 O O . LYS A 1 209 ? -4.912 -1.664 -35.518 1.00 66.19 210 LYS A O 1
ATOM 1686 N N . THR A 1 210 ? -3.910 -3.484 -34.657 1.00 71.65 211 THR A N 1
ATOM 1687 C CA . THR A 1 210 ? -3.053 -3.792 -35.836 1.00 73.24 211 THR A CA 1
ATOM 1688 C C . THR A 1 210 ? -3.920 -4.139 -37.069 1.00 70.61 211 THR A C 1
ATOM 1689 O O . THR A 1 210 ? -4.779 -5.039 -37.019 1.00 67.07 211 THR A O 1
ATOM 1693 N N . ILE A 1 211 ? -3.678 -3.435 -38.165 1.00 64.59 212 ILE A N 1
ATOM 1694 C CA . ILE A 1 211 ? -4.423 -3.630 -39.434 1.00 65.20 212 ILE A CA 1
ATOM 1695 C C . ILE A 1 211 ? -3.582 -3.098 -40.608 1.00 66.44 212 ILE A C 1
ATOM 1696 O O . ILE A 1 211 ? -2.787 -2.145 -40.424 1.00 66.05 212 ILE A O 1
ATOM 1701 N N . ALA A 1 212 ? -3.732 -3.734 -41.769 1.00 67.87 213 ALA A N 1
ATOM 1702 C CA . ALA A 1 212 ? -3.138 -3.337 -43.064 1.00 69.11 213 ALA A CA 1
ATOM 1703 C C . ALA A 1 212 ? -4.264 -2.871 -43.984 1.00 67.62 213 ALA A C 1
ATOM 1704 O O . ALA A 1 212 ? -5.178 -3.666 -44.227 1.00 69.38 213 ALA A O 1
ATOM 1706 N N . VAL A 1 213 ? -4.238 -1.631 -44.449 1.00 66.41 214 VAL A N 1
ATOM 1707 C CA . VAL A 1 213 ? -5.268 -1.145 -45.410 1.00 66.78 214 VAL A CA 1
ATOM 1708 C C . VAL A 1 213 ? -4.526 -0.443 -46.553 1.00 67.67 214 VAL A C 1
ATOM 1709 O O . VAL A 1 213 ? -3.888 0.595 -46.302 1.00 70.29 214 VAL A O 1
ATOM 1713 N N . ASN A 1 214 ? -4.578 -1.035 -47.743 1.00 66.37 215 ASN A N 1
ATOM 1714 C CA . ASN A 1 214 ? -3.769 -0.637 -48.917 1.00 67.54 215 ASN A CA 1
ATOM 1715 C C . ASN A 1 214 ? -4.662 -0.565 -50.151 1.00 65.82 215 ASN A C 1
ATOM 1716 O O . ASN A 1 214 ? -5.347 -1.576 -50.455 1.00 65.37 215 ASN A O 1
ATOM 1721 N N . TRP A 1 215 ? -4.617 0.564 -50.847 1.00 65.09 216 TRP A N 1
ATOM 1722 C CA . TRP A 1 215 ? -5.229 0.702 -52.192 1.00 65.74 216 TRP A CA 1
ATOM 1723 C C . TRP A 1 215 ? -4.309 0.104 -53.254 1.00 68.89 216 TRP A C 1
ATOM 1724 O O . TRP A 1 215 ? -3.078 0.321 -53.172 1.00 72.12 216 TRP A O 1
ATOM 1735 N N . MET A 1 216 ? -4.917 -0.611 -54.208 1.00 69.26 217 MET A N 1
ATOM 1736 C CA . MET A 1 216 ? -4.277 -1.156 -55.430 1.00 70.53 217 MET A CA 1
ATOM 1737 C C . MET A 1 216 ? -4.817 -0.397 -56.631 1.00 68.39 217 MET A C 1
ATOM 1738 O O . MET A 1 216 ? -5.994 -0.058 -56.599 1.00 67.67 217 MET A O 1
ATOM 1743 N N . LYS A 1 217 ? -3.980 -0.169 -57.645 1.00 69.29 218 LYS A N 1
ATOM 1744 C CA . LYS A 1 217 ? -4.392 0.276 -59.001 1.00 69.13 218 LYS A CA 1
ATOM 1745 C C . LYS A 1 217 ? -3.861 -0.716 -60.040 1.00 70.46 218 LYS A C 1
ATOM 1746 O O . LYS A 1 217 ? -2.636 -0.758 -60.276 1.00 72.23 218 LYS A O 1
ATOM 1752 N N . GLY A 1 218 ? -4.768 -1.492 -60.627 1.00 70.83 219 GLY A N 1
ATOM 1753 C CA . GLY A 1 218 ? -4.467 -2.775 -61.283 1.00 73.49 219 GLY A CA 1
ATOM 1754 C C . GLY A 1 218 ? -3.541 -3.608 -60.420 1.00 75.32 219 GLY A C 1
ATOM 1755 O O . GLY A 1 218 ? -3.879 -3.825 -59.221 1.00 72.45 219 GLY A O 1
ATOM 1756 N N . ASP A 1 219 ? -2.373 -3.955 -60.979 1.00 80.20 220 ASP A N 1
ATOM 1757 C CA . ASP A 1 219 ? -1.338 -4.845 -60.380 1.00 84.45 220 ASP A CA 1
ATOM 1758 C C . ASP A 1 219 ? -0.372 -4.052 -59.482 1.00 85.15 220 ASP A C 1
ATOM 1759 O O . ASP A 1 219 ? 0.525 -4.693 -58.890 1.00 86.55 220 ASP A O 1
ATOM 1764 N N . GLU A 1 220 ? -0.543 -2.727 -59.387 1.00 82.60 221 GLU A N 1
ATOM 1765 C CA . GLU A 1 220 ? 0.375 -1.798 -58.685 1.00 83.23 221 GLU A CA 1
ATOM 1766 C C . GLU A 1 220 ? -0.135 -1.582 -57.259 1.00 83.41 221 GLU A C 1
ATOM 1767 O O . GLU A 1 220 ? -1.338 -1.734 -57.030 1.00 79.84 221 GLU A O 1
ATOM 1769 N N . ILE A 1 221 ? 0.750 -1.231 -56.330 1.00 88.01 222 ILE A N 1
ATOM 1770 C CA . ILE A 1 221 ? 0.366 -0.692 -54.989 1.00 85.55 222 ILE A CA 1
ATOM 1771 C C . ILE A 1 221 ? 0.303 0.831 -55.131 1.00 83.09 222 ILE A C 1
ATOM 1772 O O . ILE A 1 221 ? 1.097 1.348 -55.920 1.00 85.58 222 ILE A O 1
ATOM 1777 N N . TRP A 1 222 ? -0.617 1.512 -54.440 1.00 78.70 223 TRP A N 1
ATOM 1778 C CA . TRP A 1 222 ? -0.952 2.933 -54.736 1.00 79.77 223 TRP A CA 1
ATOM 1779 C C . TRP A 1 222 ? -0.729 3.874 -53.530 1.00 80.64 223 TRP A C 1
ATOM 1780 O O . TRP A 1 222 ? -1.387 4.938 -53.474 1.00 77.32 223 TRP A O 1
ATOM 1791 N N . ASP A 1 223 ? 0.227 3.551 -52.649 1.00 84.52 224 ASP A N 1
ATOM 1792 C CA . ASP A 1 223 ? 0.596 4.339 -51.432 1.00 85.72 224 ASP A CA 1
ATOM 1793 C C . ASP A 1 223 ? 0.918 5.792 -51.802 1.00 87.08 224 ASP A C 1
ATOM 1794 O O . ASP A 1 223 ? 0.383 6.689 -51.122 1.00 86.54 224 ASP A O 1
ATOM 1799 N N . GLN A 1 224 ? 1.739 6.015 -52.832 1.00 88.97 225 GLN A N 1
ATOM 1800 C CA . GLN A 1 224 ? 2.159 7.375 -53.280 1.00 91.21 225 GLN A CA 1
ATOM 1801 C C . GLN A 1 224 ? 0.919 8.280 -53.297 1.00 87.33 225 GLN A C 1
ATOM 1802 O O . GLN A 1 224 ? 1.053 9.461 -52.934 1.00 88.56 225 GLN A O 1
ATOM 1808 N N . GLU A 1 225 ? -0.245 7.740 -53.681 1.00 82.41 226 GLU A N 1
ATOM 1809 C CA . GLU A 1 225 ? -1.508 8.514 -53.816 1.00 80.82 226 GLU A CA 1
ATOM 1810 C C . GLU A 1 225 ? -2.427 8.246 -52.604 1.00 78.70 226 GLU A C 1
ATOM 1811 O O . GLU A 1 225 ? -3.443 8.952 -52.471 1.00 75.00 226 GLU A O 1
ATOM 1813 N N . THR A 1 226 ? -2.075 7.292 -51.727 1.00 77.79 227 THR A N 1
ATOM 1814 C CA . THR A 1 226 ? -2.906 6.857 -50.572 1.00 75.26 227 THR A CA 1
ATOM 1815 C C . THR A 1 226 ? -2.719 7.873 -49.438 1.00 77.74 227 THR A C 1
ATOM 1816 O O . THR A 1 226 ? -1.595 8.374 -49.256 1.00 81.37 227 THR A O 1
ATOM 1820 N N . GLU A 1 227 ? -3.800 8.143 -48.718 1.00 76.22 228 GLU A N 1
ATOM 1821 C CA . GLU A 1 227 ? -3.805 8.806 -47.395 1.00 76.36 228 GLU A CA 1
ATOM 1822 C C . GLU A 1 227 ? -4.534 7.900 -46.383 1.00 72.78 228 GLU A C 1
ATOM 1823 O O . GLU A 1 227 ? -5.652 7.456 -46.698 1.00 66.30 228 GLU A O 1
ATOM 1829 N N . TRP A 1 228 ? -3.932 7.649 -45.213 1.00 71.90 229 TRP A N 1
ATOM 1830 C CA . TRP A 1 228 ? -4.520 6.865 -44.095 1.00 70.91 229 TRP A CA 1
ATOM 1831 C C . TRP A 1 228 ? -5.052 7.820 -43.013 1.00 71.39 229 TRP A C 1
ATOM 1832 O O . TRP A 1 228 ? -4.355 8.765 -42.705 1.00 71.42 229 TRP A O 1
ATOM 1843 N N . GLY A 1 229 ? -6.246 7.576 -42.458 1.00 69.65 230 GLY A N 1
ATOM 1844 C CA . GLY A 1 229 ? -6.666 8.112 -41.138 1.00 67.28 230 GLY A CA 1
ATOM 1845 C C . GLY A 1 229 ? -5.930 7.418 -39.993 1.00 64.35 230 GLY A C 1
ATOM 1846 O O . GLY A 1 229 ? -5.250 6.403 -40.237 1.00 64.05 230 GLY A O 1
ATOM 1847 N N . GLY A 1 230 ? -5.992 7.962 -38.784 1.00 62.21 231 GLY A N 1
ATOM 1848 C CA . GLY A 1 230 ? -5.442 7.279 -37.608 1.00 61.89 231 GLY A CA 1
ATOM 1849 C C . GLY A 1 230 ? -6.183 5.970 -37.413 1.00 60.41 231 GLY A C 1
ATOM 1850 O O . GLY A 1 230 ? -7.276 5.819 -38.002 1.00 60.16 231 GLY A O 1
ATOM 1851 N N . VAL A 1 231 ? -5.639 5.058 -36.616 1.00 58.50 232 VAL A N 1
ATOM 1852 C CA . VAL A 1 231 ? -6.435 3.950 -36.036 1.00 56.64 232 VAL A CA 1
ATOM 1853 C C . VAL A 1 231 ? -7.072 4.493 -34.751 1.00 56.37 232 VAL A C 1
ATOM 1854 O O . VAL A 1 231 ? -6.365 4.634 -33.759 1.00 58.02 232 VAL A O 1
ATOM 1858 N N . VAL A 1 232 ? -8.370 4.801 -34.793 1.00 51.92 233 VAL A N 1
ATOM 1859 C CA . VAL A 1 232 ? -9.079 5.627 -33.771 1.00 49.32 233 VAL A CA 1
ATOM 1860 C C . VAL A 1 232 ? -10.066 4.739 -33.033 1.00 46.71 233 VAL A C 1
ATOM 1861 O O . VAL A 1 232 ? -10.534 3.747 -33.575 1.00 45.78 233 VAL A O 1
ATOM 1865 N N . PRO A 1 233 ? -10.446 5.102 -31.794 1.00 45.69 234 PRO A N 1
ATOM 1866 C CA . PRO A 1 233 ? -11.275 4.235 -30.957 1.00 43.56 234 PRO A CA 1
ATOM 1867 C C . PRO A 1 233 ? -12.797 4.339 -31.182 1.00 43.23 234 PRO A C 1
ATOM 1868 O O . PRO A 1 233 ? -13.329 5.432 -31.410 1.00 42.59 234 PRO A O 1
ATOM 1872 N N . ASN A 1 234 ? -13.484 3.198 -31.141 1.00 42.49 235 ASN A N 1
ATOM 1873 C CA . ASN A 1 234 ? -14.960 3.161 -31.066 1.00 43.53 235 ASN A CA 1
ATOM 1874 C C . ASN A 1 234 ? -15.336 3.191 -29.577 1.00 46.09 235 ASN A C 1
ATOM 1875 O O . ASN A 1 234 ? -14.510 2.823 -28.754 1.00 47.01 235 ASN A O 1
ATOM 1880 N N . SER A 1 235 ? -16.567 3.546 -29.233 1.00 48.51 236 SER A N 1
ATOM 1881 C CA . SER A 1 235 ? -17.016 3.604 -27.821 1.00 48.28 236 SER A CA 1
ATOM 1882 C C . SER A 1 235 ? -16.960 2.206 -27.189 1.00 49.64 236 SER A C 1
ATOM 1883 O O . SER A 1 235 ? -16.744 2.130 -25.985 1.00 50.40 236 SER A O 1
ATOM 1886 N N . ASP A 1 236 ? -17.088 1.137 -27.964 1.00 50.03 237 ASP A N 1
ATOM 1887 C CA . ASP A 1 236 ? -17.247 -0.233 -27.404 1.00 51.88 237 ASP A CA 1
ATOM 1888 C C . ASP A 1 236 ? -15.911 -0.953 -27.205 1.00 50.48 237 ASP A C 1
ATOM 1889 O O . ASP A 1 236 ? -15.994 -2.157 -26.970 1.00 56.44 237 ASP A O 1
ATOM 1894 N N . GLY A 1 237 ? -14.761 -0.287 -27.376 1.00 48.90 238 GLY A N 1
ATOM 1895 C CA . GLY A 1 237 ? -13.407 -0.832 -27.151 1.00 47.36 238 GLY A CA 1
ATOM 1896 C C . GLY A 1 237 ? -12.780 -1.345 -28.442 1.00 50.02 238 GLY A C 1
ATOM 1897 O O . GLY A 1 237 ? -11.612 -1.733 -28.416 1.00 50.08 238 GLY A O 1
ATOM 1898 N N . THR A 1 238 ? -13.511 -1.339 -29.563 1.00 50.00 239 THR A N 1
ATOM 1899 C CA . THR A 1 238 ? -12.951 -1.725 -30.891 1.00 50.85 239 THR A CA 1
ATOM 1900 C C . THR A 1 238 ? -12.402 -0.497 -31.607 1.00 48.24 239 THR A C 1
ATOM 1901 O O . THR A 1 238 ? -12.513 0.602 -31.077 1.00 46.02 239 THR A O 1
ATOM 1905 N N . PHE A 1 239 ? -11.880 -0.691 -32.805 1.00 48.63 240 PHE A N 1
ATOM 1906 C CA . PHE A 1 239 ? -11.142 0.345 -33.555 1.00 49.28 240 PHE A CA 1
ATOM 1907 C C . PHE A 1 239 ? -11.758 0.535 -34.931 1.00 47.09 240 PHE A C 1
ATOM 1908 O O . PHE A 1 239 ? -12.426 -0.332 -35.445 1.00 45.64 240 PHE A O 1
ATOM 1916 N N . HIS A 1 240 ? -11.500 1.715 -35.467 1.00 47.45 241 HIS A N 1
ATOM 1917 C CA . HIS A 1 240 ? -11.925 2.193 -36.797 1.00 48.20 241 HIS A CA 1
ATOM 1918 C C . HIS A 1 240 ? -10.681 2.689 -37.508 1.00 49.51 241 HIS A C 1
ATOM 1919 O O . HIS A 1 240 ? -9.752 3.145 -36.799 1.00 47.61 241 HIS A O 1
ATOM 1926 N N . THR A 1 241 ? -10.643 2.556 -38.832 1.00 50.13 242 THR A N 1
ATOM 1927 C CA . THR A 1 241 ? -9.730 3.375 -39.667 1.00 52.34 242 THR A CA 1
ATOM 1928 C C . THR A 1 241 ? -10.135 3.313 -41.136 1.00 52.29 242 THR A C 1
ATOM 1929 O O . THR A 1 241 ? -11.103 2.613 -41.482 1.00 49.60 242 THR A O 1
ATOM 1933 N N . TRP A 1 242 ? -9.389 4.065 -41.933 1.00 54.59 243 TRP A N 1
ATOM 1934 C CA . TRP A 1 242 ? -9.663 4.335 -43.357 1.00 56.56 243 TRP A CA 1
ATOM 1935 C C . TRP A 1 242 ? -8.365 4.685 -44.091 1.00 57.36 243 TRP A C 1
ATOM 1936 O O . TRP A 1 242 ? -7.518 5.339 -43.502 1.00 58.25 243 TRP A O 1
ATOM 1947 N N . ALA A 1 243 ? -8.231 4.203 -45.326 1.00 57.75 244 ALA A N 1
ATOM 1948 C CA . ALA A 1 243 ? -7.228 4.642 -46.330 1.00 57.73 244 ALA A CA 1
ATOM 1949 C C . ALA A 1 243 ? -7.999 5.285 -47.471 1.00 57.44 244 ALA A C 1
ATOM 1950 O O . ALA A 1 243 ? -9.042 4.722 -47.855 1.00 56.88 244 ALA A O 1
ATOM 1952 N N . ARG A 1 244 ? -7.575 6.449 -47.925 1.00 58.91 245 ARG A N 1
ATOM 1953 C CA . ARG A 1 244 ? -8.306 7.199 -48.967 1.00 62.34 245 ARG A CA 1
ATOM 1954 C C . ARG A 1 244 ? -7.410 7.391 -50.199 1.00 64.93 245 ARG A C 1
ATOM 1955 O O . ARG A 1 244 ? -6.147 7.308 -50.067 1.00 65.87 245 ARG A O 1
ATOM 1963 N N . ILE A 1 245 ? -8.036 7.630 -51.354 1.00 64.66 246 ILE A N 1
ATOM 1964 C CA . ILE A 1 245 ? -7.348 7.983 -52.631 1.00 67.37 246 ILE A CA 1
ATOM 1965 C C . ILE A 1 245 ? -8.269 8.855 -53.487 1.00 69.14 246 ILE A C 1
ATOM 1966 O O . ILE A 1 245 ? -9.508 8.753 -53.377 1.00 67.63 246 ILE A O 1
ATOM 1971 N N . GLU A 1 246 ? -7.646 9.643 -54.356 1.00 72.70 247 GLU A N 1
ATOM 1972 C CA . GLU A 1 246 ? -8.304 10.426 -55.423 1.00 76.12 247 GLU A CA 1
ATOM 1973 C C . GLU A 1 246 ? -8.090 9.678 -56.744 1.00 75.24 247 GLU A C 1
ATOM 1974 O O . GLU A 1 246 ? -6.943 9.215 -57.018 1.00 71.53 247 GLU A O 1
ATOM 1980 N N . ALA A 1 247 ? -9.174 9.524 -57.503 1.00 73.42 248 ALA A N 1
ATOM 1981 C CA . ALA A 1 247 ? -9.199 8.812 -58.795 1.00 73.82 248 ALA A CA 1
ATOM 1982 C C . ALA A 1 247 ? -10.003 9.662 -59.784 1.00 75.68 248 ALA A C 1
ATOM 1983 O O . ALA A 1 247 ? -10.799 10.519 -59.335 1.00 79.38 248 ALA A O 1
ATOM 1985 N N . LEU A 1 248 ? -9.774 9.485 -61.078 1.00 75.47 249 LEU A N 1
ATOM 1986 C CA . LEU A 1 248 ? -10.689 10.052 -62.098 1.00 78.24 249 LEU A CA 1
ATOM 1987 C C . LEU A 1 248 ? -11.964 9.223 -62.097 1.00 77.23 249 LEU A C 1
ATOM 1988 O O . LEU A 1 248 ? -11.904 7.999 -61.956 1.00 73.35 249 LEU A O 1
ATOM 1993 N N . PRO A 1 249 ? -13.144 9.870 -62.200 1.00 79.69 250 PRO A N 1
ATOM 1994 C CA . PRO A 1 249 ? -14.404 9.141 -62.343 1.00 79.88 250 PRO A CA 1
ATOM 1995 C C . PRO A 1 249 ? -14.298 7.998 -63.366 1.00 78.46 250 PRO A C 1
ATOM 1996 O O . PRO A 1 249 ? -14.613 6.879 -63.018 1.00 76.38 250 PRO A O 1
ATOM 2000 N N . GLU A 1 250 ? -13.799 8.276 -64.564 1.00 80.28 251 GLU A N 1
ATOM 2001 C CA . GLU A 1 250 ? -13.672 7.244 -65.626 1.00 81.81 251 GLU A CA 1
ATOM 2002 C C . GLU A 1 250 ? -12.917 6.006 -65.109 1.00 79.03 251 GLU A C 1
ATOM 2003 O O . GLU A 1 250 ? -13.364 4.892 -65.442 1.00 79.25 251 GLU A O 1
ATOM 2009 N N . GLU A 1 251 ? -11.863 6.146 -64.300 1.00 76.33 252 GLU A N 1
ATOM 2010 C CA . GLU A 1 251 ? -10.990 4.986 -63.958 1.00 75.13 252 GLU A CA 1
ATOM 2011 C C . GLU A 1 251 ? -11.379 4.318 -62.633 1.00 71.71 252 GLU A C 1
ATOM 2012 O O . GLU A 1 251 ? -10.575 3.485 -62.145 1.00 69.72 252 GLU A O 1
ATOM 2018 N N . ARG A 1 252 ? -12.568 4.594 -62.092 1.00 72.81 253 ARG A N 1
ATOM 2019 C CA . ARG A 1 252 ? -12.932 4.180 -60.702 1.00 72.91 253 ARG A CA 1
ATOM 2020 C C . ARG A 1 252 ? -12.801 2.662 -60.544 1.00 69.78 253 ARG A C 1
ATOM 2021 O O . ARG A 1 252 ? -12.530 2.206 -59.424 1.00 68.74 253 ARG A O 1
ATOM 2029 N N . GLU A 1 253 ? -12.947 1.910 -61.629 1.00 69.23 254 GLU A N 1
ATOM 2030 C CA . GLU A 1 253 ? -13.037 0.434 -61.555 1.00 69.33 254 GLU A CA 1
ATOM 2031 C C . GLU A 1 253 ? -11.632 -0.187 -61.514 1.00 66.88 254 GLU A C 1
ATOM 2032 O O . GLU A 1 253 ? -11.543 -1.396 -61.237 1.00 64.99 254 GLU A O 1
ATOM 2038 N N . GLN A 1 254 ? -10.569 0.618 -61.638 1.00 65.39 255 GLN A N 1
ATOM 2039 C CA . GLN A 1 254 ? -9.172 0.106 -61.620 1.00 65.62 255 GLN A CA 1
ATOM 2040 C C . GLN A 1 254 ? -8.662 -0.082 -60.201 1.00 63.45 255 GLN A C 1
ATOM 2041 O O . GLN A 1 254 ? -7.608 -0.719 -60.026 1.00 64.94 255 GLN A O 1
ATOM 2047 N N . TYR A 1 255 ? -9.397 0.423 -59.226 1.00 61.51 256 TYR A N 1
ATOM 2048 C CA . TYR A 1 255 ? -8.907 0.566 -57.838 1.00 61.15 256 TYR A CA 1
ATOM 2049 C C . TYR A 1 255 ? -9.641 -0.409 -56.927 1.00 59.16 256 TYR A C 1
ATOM 2050 O O . TYR A 1 255 ? -10.885 -0.447 -56.987 1.00 58.94 256 TYR A O 1
ATOM 2059 N N . ARG A 1 256 ? -8.906 -1.101 -56.061 1.00 58.12 257 ARG A N 1
ATOM 2060 C CA . ARG A 1 256 ? -9.517 -1.952 -55.018 1.00 58.32 257 ARG A CA 1
ATOM 2061 C C . ARG A 1 256 ? -8.669 -1.864 -53.752 1.00 59.24 257 ARG A C 1
ATOM 2062 O O . ARG A 1 256 ? -7.512 -1.488 -53.829 1.00 60.84 257 ARG A O 1
ATOM 2070 N N . CYS A 1 257 ? -9.305 -2.118 -52.618 1.00 61.63 258 CYS A N 1
ATOM 2071 C CA . CYS A 1 257 ? -8.744 -1.953 -51.259 1.00 63.73 258 CYS A CA 1
ATOM 2072 C C . CYS A 1 257 ? -8.399 -3.357 -50.778 1.00 63.42 258 CYS A C 1
ATOM 2073 O O . CYS A 1 257 ? -9.251 -4.242 -50.987 1.00 63.40 258 CYS A O 1
ATOM 2076 N N . ARG A 1 258 ? -7.201 -3.553 -50.222 1.00 65.84 259 ARG A N 1
ATOM 2077 C CA . ARG A 1 258 ? -6.783 -4.815 -49.563 1.00 69.02 259 ARG A CA 1
ATOM 2078 C C . ARG A 1 258 ? -6.694 -4.552 -48.059 1.00 67.93 259 ARG A C 1
ATOM 2079 O O . ARG A 1 258 ? -6.030 -3.570 -47.673 1.00 65.33 259 ARG A O 1
ATOM 2087 N N . VAL A 1 259 ? -7.269 -5.440 -47.245 1.00 67.63 260 VAL A N 1
ATOM 2088 C CA . VAL A 1 259 ? -7.281 -5.316 -45.758 1.00 65.88 260 VAL A CA 1
ATOM 2089 C C . VAL A 1 259 ? -6.922 -6.659 -45.128 1.00 68.21 260 VAL A C 1
ATOM 2090 O O . VAL A 1 259 ? -7.672 -7.623 -45.338 1.00 66.74 260 VAL A O 1
ATOM 2094 N N . GLU A 1 260 ? -5.841 -6.703 -44.348 1.00 70.80 261 GLU A N 1
ATOM 2095 C CA . GLU A 1 260 ? -5.512 -7.871 -43.485 1.00 73.76 261 GLU A CA 1
ATOM 2096 C C . GLU A 1 260 ? -5.616 -7.471 -42.000 1.00 70.58 261 GLU A C 1
ATOM 2097 O O . GLU A 1 260 ? -5.238 -6.341 -41.620 1.00 66.44 261 GLU A O 1
ATOM 2103 N N . HIS A 1 261 ? -6.120 -8.395 -41.189 1.00 69.90 262 HIS A N 1
ATOM 2104 C CA . HIS A 1 261 ? -6.231 -8.274 -39.720 1.00 69.59 262 HIS A CA 1
ATOM 2105 C C . HIS A 1 261 ? -6.130 -9.665 -39.104 1.00 73.08 262 HIS A C 1
ATOM 2106 O O . HIS A 1 261 ? -6.585 -10.646 -39.680 1.00 72.49 262 HIS A O 1
ATOM 2113 N N . PRO A 1 262 ? -5.527 -9.787 -37.907 1.00 76.20 263 PRO A N 1
ATOM 2114 C CA . PRO A 1 262 ? -5.491 -11.063 -37.177 1.00 79.79 263 PRO A CA 1
ATOM 2115 C C . PRO A 1 262 ? -6.782 -11.892 -37.016 1.00 78.82 263 PRO A C 1
ATOM 2116 O O . PRO A 1 262 ? -6.677 -13.082 -36.802 1.00 80.03 263 PRO A O 1
ATOM 2120 N N . GLY A 1 263 ? -7.959 -11.261 -37.069 1.00 76.88 264 GLY A N 1
ATOM 2121 C CA . GLY A 1 263 ? -9.273 -11.925 -36.917 1.00 77.32 264 GLY A CA 1
ATOM 2122 C C . GLY A 1 263 ? -9.782 -12.459 -38.245 1.00 77.24 264 GLY A C 1
ATOM 2123 O O . GLY A 1 263 ? -10.876 -13.080 -38.268 1.00 75.65 264 GLY A O 1
ATOM 2124 N N . MET A 1 264 ? -8.994 -12.216 -39.295 1.00 78.81 265 MET A N 1
ATOM 2125 C CA . MET A 1 264 ? -9.249 -12.579 -40.716 1.00 82.44 265 MET A CA 1
ATOM 2126 C C . MET A 1 264 ? -8.772 -13.997 -41.035 1.00 87.54 265 MET A C 1
ATOM 2127 O O . MET A 1 264 ? -7.570 -14.262 -41.028 1.00 88.70 265 MET A O 1
ATOM 2132 N N . PRO A 1 265 ? -9.670 -14.930 -41.421 1.00 92.41 266 PRO A N 1
ATOM 2133 C CA . PRO A 1 265 ? -9.243 -16.163 -42.089 1.00 96.80 266 PRO A CA 1
ATOM 2134 C C . PRO A 1 265 ? -8.175 -15.906 -43.165 1.00 98.12 266 PRO A C 1
ATOM 2135 O O . PRO A 1 265 ? -7.135 -16.510 -43.096 1.00 101.81 266 PRO A O 1
ATOM 2139 N N . GLU A 1 266 ? -8.433 -15.011 -44.120 1.00 97.26 267 GLU A N 1
ATOM 2140 C CA . GLU A 1 266 ? -7.414 -14.592 -45.124 1.00 100.66 267 GLU A CA 1
ATOM 2141 C C . GLU A 1 266 ? -7.596 -13.107 -45.429 1.00 96.08 267 GLU A C 1
ATOM 2142 O O . GLU A 1 266 ? -8.682 -12.582 -45.211 1.00 91.63 267 GLU A O 1
ATOM 2148 N N . PRO A 1 267 ? -6.545 -12.384 -45.904 1.00 95.72 268 PRO A N 1
ATOM 2149 C CA . PRO A 1 267 ? -6.695 -11.033 -46.459 1.00 91.19 268 PRO A CA 1
ATOM 2150 C C . PRO A 1 267 ? -7.907 -10.834 -47.385 1.00 88.86 268 PRO A C 1
ATOM 2151 O O . PRO A 1 267 ? -8.106 -11.636 -48.284 1.00 96.80 268 PRO A O 1
ATOM 2155 N N . GLY A 1 268 ? -8.653 -9.747 -47.175 1.00 82.28 269 GLY A N 1
ATOM 2156 C CA . GLY A 1 268 ? -9.896 -9.402 -47.899 1.00 78.63 269 GLY A CA 1
ATOM 2157 C C . GLY A 1 268 ? -9.690 -8.301 -48.935 1.00 74.59 269 GLY A C 1
ATOM 2158 O O . GLY A 1 268 ? -8.683 -7.577 -48.857 1.00 73.31 269 GLY A O 1
ATOM 2159 N N . ILE A 1 269 ? -10.614 -8.201 -49.895 1.00 72.15 270 ILE A N 1
ATOM 2160 C CA . ILE A 1 269 ? -10.528 -7.297 -51.083 1.00 70.73 270 ILE A CA 1
ATOM 2161 C C . ILE A 1 269 ? -11.891 -6.642 -51.325 1.00 65.51 270 ILE A C 1
ATOM 2162 O O . ILE A 1 269 ? -12.941 -7.356 -51.311 1.00 65.77 270 ILE A O 1
ATOM 2167 N N . PHE A 1 270 ? -11.873 -5.342 -51.600 1.00 60.77 271 PHE A N 1
ATOM 2168 C CA . PHE A 1 270 ? -13.083 -4.489 -51.583 1.00 59.20 271 PHE A CA 1
ATOM 2169 C C . PHE A 1 270 ? -12.939 -3.430 -52.657 1.00 59.11 271 PHE A C 1
ATOM 2170 O O . PHE A 1 270 ? -11.818 -2.945 -52.879 1.00 59.09 271 PHE A O 1
ATOM 2178 N N . ALA A 1 271 ? -14.075 -3.044 -53.221 1.00 59.13 272 ALA A N 1
ATOM 2179 C CA . ALA A 1 271 ? -14.174 -2.050 -54.300 1.00 61.08 272 ALA A CA 1
ATOM 2180 C C . ALA A 1 271 ? -15.440 -1.236 -54.081 1.00 61.48 272 ALA A C 1
ATOM 2181 O O . ALA A 1 271 ? -16.313 -1.712 -53.327 1.00 61.25 272 ALA A O 1
ATOM 2183 N N . TRP A 1 272 ? -15.504 -0.063 -54.714 1.00 62.58 273 TRP A N 1
ATOM 2184 C CA . TRP A 1 272 ? -16.713 0.789 -54.701 1.00 64.59 273 TRP A CA 1
ATOM 2185 C C . TRP A 1 272 ? -17.817 -0.015 -55.394 1.00 66.05 273 TRP A C 1
ATOM 2186 O O . TRP A 1 272 ? -17.591 -0.446 -56.525 1.00 65.95 273 TRP A O 1
ATOM 2197 N N . GLU A 1 273 ? -18.941 -0.257 -54.724 1.00 67.89 274 GLU A N 1
ATOM 2198 C CA . GLU A 1 273 ? -20.126 -0.916 -55.346 1.00 72.03 274 GLU A CA 1
ATOM 2199 C C . GLU A 1 273 ? -21.261 0.109 -55.358 1.00 72.89 274 GLU A C 1
ATOM 2200 O O . GLU A 1 273 ? -22.126 0.089 -54.497 1.00 72.76 274 GLU A O 1
ATOM 2206 N N . PRO A 1 274 ? -21.283 1.088 -56.294 1.00 75.58 275 PRO A N 1
ATOM 2207 C CA . PRO A 1 274 ? -22.408 2.023 -56.378 1.00 78.22 275 PRO A CA 1
ATOM 2208 C C . PRO A 1 274 ? -23.762 1.323 -56.598 1.00 79.11 275 PRO A C 1
ATOM 2209 O O . PRO A 1 274 ? -24.636 1.433 -55.761 1.00 79.67 275 PRO A O 1
ATOM 2213 N N . GLU B 2 16 ? 18.591 35.165 -13.252 1.00 93.66 -2 GLU B N 1
ATOM 2214 C CA . GLU B 2 16 ? 17.964 35.961 -14.366 1.00 87.93 -2 GLU B CA 1
ATOM 2215 C C . GLU B 2 16 ? 16.625 36.536 -13.869 1.00 83.70 -2 GLU B C 1
ATOM 2216 O O . GLU B 2 16 ? 16.134 36.074 -12.809 1.00 84.52 -2 GLU B O 1
ATOM 2218 N N . ASN B 2 17 ? 16.080 37.522 -14.596 1.00 78.23 -1 ASN B N 1
ATOM 2219 C CA . ASN B 2 17 ? 14.754 38.153 -14.343 1.00 76.77 -1 ASN B CA 1
ATOM 2220 C C . ASN B 2 17 ? 13.842 37.849 -15.551 1.00 72.96 -1 ASN B C 1
ATOM 2221 O O . ASN B 2 17 ? 13.469 38.789 -16.275 1.00 66.30 -1 ASN B O 1
ATOM 2226 N N . LEU B 2 18 ? 13.503 36.578 -15.802 1.00 72.59 0 LEU B N 1
ATOM 2227 C CA . LEU B 2 18 ? 12.755 36.184 -17.032 1.00 71.71 0 LEU B CA 1
ATOM 2228 C C . LEU B 2 18 ? 11.295 35.851 -16.702 1.00 68.96 0 LEU B C 1
ATOM 2229 O O . LEU B 2 18 ? 11.007 35.302 -15.613 1.00 72.49 0 LEU B O 1
ATOM 2234 N N . TYR B 2 19 ? 10.395 36.208 -17.618 1.00 66.20 1 TYR B N 1
ATOM 2235 C CA . TYR B 2 19 ? 8.924 36.037 -17.471 1.00 65.18 1 TYR B CA 1
ATOM 2236 C C . TYR B 2 19 ? 8.478 35.228 -18.705 1.00 69.51 1 TYR B C 1
ATOM 2237 O O . TYR B 2 19 ? 8.521 35.776 -19.820 1.00 67.72 1 TYR B O 1
ATOM 2246 N N . PHE B 2 20 ? 8.183 33.929 -18.533 1.00 69.74 2 PHE B N 1
ATOM 2247 C CA . PHE B 2 20 ? 7.910 32.979 -19.649 1.00 70.87 2 PHE B CA 1
ATOM 2248 C C . PHE B 2 20 ? 6.418 33.018 -20.000 1.00 70.12 2 PHE B C 1
ATOM 2249 O O . PHE B 2 20 ? 5.553 33.121 -19.113 1.00 65.84 2 PHE B O 1
ATOM 2257 N N . GLN B 2 21 ? 6.137 33.002 -21.294 1.00 75.78 3 GLN B N 1
ATOM 2258 C CA . GLN B 2 21 ? 4.766 32.991 -21.857 1.00 81.95 3 GLN B CA 1
ATOM 2259 C C . GLN B 2 21 ? 4.396 31.530 -22.120 1.00 85.20 3 GLN B C 1
ATOM 2260 O O . GLN B 2 21 ? 5.254 30.805 -22.632 1.00 83.80 3 GLN B O 1
ATOM 2266 N N . SER B 2 22 ? 3.166 31.144 -21.766 1.00 95.70 4 SER B N 1
ATOM 2267 C CA . SER B 2 22 ? 2.586 29.766 -21.801 1.00 103.59 4 SER B CA 1
ATOM 2268 C C . SER B 2 22 ? 3.050 28.938 -23.021 1.00 101.75 4 SER B C 1
ATOM 2269 O O . SER B 2 22 ? 3.329 27.738 -22.812 1.00 103.83 4 SER B O 1
ATOM 2272 N N . MET B 2 23 ? 3.063 29.530 -24.232 1.00 91.05 5 MET B N 1
ATOM 2273 C CA . MET B 2 23 ? 3.450 28.913 -25.540 1.00 91.23 5 MET B CA 1
ATOM 2274 C C . MET B 2 23 ? 2.200 28.738 -26.417 1.00 82.40 5 MET B C 1
ATOM 2275 O O . MET B 2 23 ? 1.117 28.608 -25.844 1.00 77.12 5 MET B O 1
ATOM 2280 N N . ALA B 2 24 ? 2.343 28.748 -27.749 1.00 77.71 6 ALA B N 1
ATOM 2281 C CA . ALA B 2 24 ? 1.206 28.798 -28.716 1.00 78.33 6 ALA B CA 1
ATOM 2282 C C . ALA B 2 24 ? 0.295 27.569 -28.551 1.00 75.14 6 ALA B C 1
ATOM 2283 O O . ALA B 2 24 ? 0.801 26.420 -28.509 1.00 79.53 6 ALA B O 1
ATOM 2285 N N . GLY B 2 25 ? -1.019 27.785 -28.473 1.00 70.48 7 GLY B N 1
ATOM 2286 C CA . GLY B 2 25 ? -1.978 26.670 -28.437 1.00 65.63 7 GLY B CA 1
ATOM 2287 C C . GLY B 2 25 ? -1.891 25.873 -29.725 1.00 57.25 7 GLY B C 1
ATOM 2288 O O . GLY B 2 25 ? -1.395 26.398 -30.695 1.00 56.47 7 GLY B O 1
ATOM 2289 N N . GLU B 2 26 ? -2.319 24.626 -29.705 1.00 51.89 8 GLU B N 1
ATOM 2290 C CA . GLU B 2 26 ? -2.509 23.793 -30.911 1.00 47.87 8 GLU B CA 1
ATOM 2291 C C . GLU B 2 26 ? -4.008 23.509 -31.007 1.00 42.80 8 GLU B C 1
ATOM 2292 O O . GLU B 2 26 ? -4.656 23.089 -30.009 1.00 40.14 8 GLU B O 1
ATOM 2298 N N . ALA B 2 27 ? -4.533 23.770 -32.184 1.00 43.22 9 ALA B N 1
ATOM 2299 C CA . ALA B 2 27 ? -5.959 23.638 -32.543 1.00 44.01 9 ALA B CA 1
ATOM 2300 C C . ALA B 2 27 ? -6.226 22.151 -32.753 1.00 40.37 9 ALA B C 1
ATOM 2301 O O . ALA B 2 27 ? -5.353 21.390 -33.154 1.00 38.57 9 ALA B O 1
ATOM 2303 N N . PRO B 2 28 ? -7.454 21.721 -32.443 1.00 39.73 10 PRO B N 1
ATOM 2304 C CA . PRO B 2 28 ? -7.800 20.317 -32.502 1.00 38.95 10 PRO B CA 1
ATOM 2305 C C . PRO B 2 28 ? -7.952 19.829 -33.938 1.00 38.18 10 PRO B C 1
ATOM 2306 O O . PRO B 2 28 ? -8.192 20.611 -34.781 1.00 37.45 10 PRO B O 1
ATOM 2310 N N . LYS B 2 29 ? -7.651 18.562 -34.163 1.00 37.82 11 LYS B N 1
ATOM 2311 C CA . LYS B 2 29 ? -7.931 17.816 -35.412 1.00 39.55 11 LYS B CA 1
ATOM 2312 C C . LYS B 2 29 ? -9.156 16.960 -35.028 1.00 40.15 11 LYS B C 1
ATOM 2313 O O . LYS B 2 29 ? -9.228 16.529 -33.851 1.00 40.01 11 LYS B O 1
ATOM 2315 N N . VAL B 2 30 ? -10.063 16.698 -35.955 1.00 41.42 12 VAL B N 1
ATOM 2316 C CA . VAL B 2 30 ? -11.384 16.052 -35.712 1.00 40.44 12 VAL B CA 1
ATOM 2317 C C . VAL B 2 30 ? -11.550 14.929 -36.732 1.00 42.97 12 VAL B C 1
ATOM 2318 O O . VAL B 2 30 ? -11.458 15.197 -37.945 1.00 42.93 12 VAL B O 1
ATOM 2322 N N . GLU B 2 31 ? -11.730 13.708 -36.265 1.00 42.61 13 GLU B N 1
ATOM 2323 C CA . GLU B 2 31 ? -12.180 12.603 -37.130 1.00 44.92 13 GLU B CA 1
ATOM 2324 C C . GLU B 2 31 ? -13.636 12.308 -36.774 1.00 44.48 13 GLU B C 1
ATOM 2325 O O . GLU B 2 31 ? -13.947 12.149 -35.582 1.00 41.63 13 GLU B O 1
ATOM 2331 N N . VAL B 2 32 ? -14.502 12.213 -37.774 1.00 40.32 14 VAL B N 1
ATOM 2332 C CA . VAL B 2 32 ? -15.925 11.863 -37.576 1.00 38.07 14 VAL B CA 1
ATOM 2333 C C . VAL B 2 32 ? -16.200 10.513 -38.256 1.00 38.90 14 VAL B C 1
ATOM 2334 O O . VAL B 2 32 ? -15.943 10.379 -39.423 1.00 39.69 14 VAL B O 1
ATOM 2338 N N . TYR B 2 33 ? -16.705 9.526 -37.539 1.00 37.32 15 TYR B N 1
ATOM 2339 C CA . TYR B 2 33 ? -16.881 8.159 -38.095 1.00 38.95 15 TYR B CA 1
ATOM 2340 C C . TYR B 2 33 ? -17.967 7.428 -37.317 1.00 38.55 15 TYR B C 1
ATOM 2341 O O . TYR B 2 33 ? -18.115 7.689 -36.125 1.00 37.07 15 TYR B O 1
ATOM 2350 N N . ALA B 2 34 ? -18.693 6.532 -37.989 1.00 39.61 16 ALA B N 1
ATOM 2351 C CA . ALA B 2 34 ? -19.734 5.690 -37.370 1.00 40.92 16 ALA B CA 1
ATOM 2352 C C . ALA B 2 34 ? -19.056 4.422 -36.865 1.00 40.75 16 ALA B C 1
ATOM 2353 O O . ALA B 2 34 ? -18.049 4.048 -37.458 1.00 45.33 16 ALA B O 1
ATOM 2355 N N . ARG B 2 35 ? -19.615 3.769 -35.848 1.00 38.16 17 ARG B N 1
ATOM 2356 C CA . ARG B 2 35 ? -19.172 2.420 -35.407 1.00 38.63 17 ARG B CA 1
ATOM 2357 C C . ARG B 2 35 ? -19.282 1.402 -36.538 1.00 39.46 17 ARG B C 1
ATOM 2358 O O . ARG B 2 35 ? -18.418 0.524 -36.618 1.00 42.10 17 ARG B O 1
ATOM 2366 N N . SER B 2 36 ? -20.355 1.463 -37.315 1.00 41.99 18 SER B N 1
ATOM 2367 C CA . SER B 2 36 ? -20.731 0.481 -38.376 1.00 45.33 18 SER B CA 1
ATOM 2368 C C . SER B 2 36 ? -21.096 1.209 -39.652 1.00 45.03 18 SER B C 1
ATOM 2369 O O . SER B 2 36 ? -21.516 2.372 -39.557 1.00 43.14 18 SER B O 1
ATOM 2372 N N . ARG B 2 37 ? -20.970 0.516 -40.781 1.00 49.77 19 ARG B N 1
ATOM 2373 C CA . ARG B 2 37 ? -21.473 1.011 -42.086 1.00 52.45 19 ARG B CA 1
ATOM 2374 C C . ARG B 2 37 ? -22.948 1.362 -41.887 1.00 52.36 19 ARG B C 1
ATOM 2375 O O . ARG B 2 37 ? -23.696 0.553 -41.337 1.00 50.65 19 ARG B O 1
ATOM 2383 N N . ALA B 2 38 ? -23.295 2.593 -42.255 1.00 53.04 20 ALA B N 1
ATOM 2384 C CA . ALA B 2 38 ? -24.662 3.147 -42.262 1.00 53.37 20 ALA B CA 1
ATOM 2385 C C . ALA B 2 38 ? -25.591 2.215 -43.054 1.00 55.82 20 ALA B C 1
ATOM 2386 O O . ALA B 2 38 ? -25.254 1.881 -44.189 1.00 55.01 20 ALA B O 1
ATOM 2388 N N . GLU B 2 39 ? -26.708 1.845 -42.433 1.00 58.33 21 GLU B N 1
ATOM 2389 C CA . GLU B 2 39 ? -27.892 1.174 -43.027 1.00 62.51 21 GLU B CA 1
ATOM 2390 C C . GLU B 2 39 ? -29.119 1.992 -42.604 1.00 63.25 21 GLU B C 1
ATOM 2391 O O . GLU B 2 39 ? -29.195 2.298 -41.390 1.00 59.97 21 GLU B O 1
ATOM 2397 N N . GLU B 2 40 ? -30.018 2.386 -43.531 1.00 68.37 22 GLU B N 1
ATOM 2398 C CA . GLU B 2 40 ? -31.171 3.288 -43.198 1.00 69.88 22 GLU B CA 1
ATOM 2399 C C . GLU B 2 40 ? -32.007 2.590 -42.143 1.00 69.29 22 GLU B C 1
ATOM 2400 O O . GLU B 2 40 ? -32.101 1.346 -42.226 1.00 69.80 22 GLU B O 1
ATOM 2406 N N . GLY B 2 41 ? -32.526 3.364 -41.181 1.00 69.09 23 GLY B N 1
ATOM 2407 C CA . GLY B 2 41 ? -33.354 2.876 -40.059 1.00 68.86 23 GLY B CA 1
ATOM 2408 C C . GLY B 2 41 ? -32.590 2.024 -39.049 1.00 66.73 23 GLY B C 1
ATOM 2409 O O . GLY B 2 41 ? -33.223 1.647 -38.065 1.00 69.68 23 GLY B O 1
ATOM 2410 N N . LYS B 2 42 ? -31.310 1.693 -39.265 1.00 63.73 24 LYS B N 1
ATOM 2411 C CA . LYS B 2 42 ? -30.528 0.893 -38.294 1.00 63.78 24 LYS B CA 1
ATOM 2412 C C . LYS B 2 42 ? -29.682 1.807 -37.409 1.00 61.86 24 LYS B C 1
ATOM 2413 O O . LYS B 2 42 ? -28.875 2.630 -37.916 1.00 56.13 24 LYS B O 1
ATOM 2419 N N . GLU B 2 43 ? -29.876 1.610 -36.109 1.00 62.62 25 GLU B N 1
ATOM 2420 C CA . GLU B 2 43 ? -29.236 2.359 -35.014 1.00 60.46 25 GLU B CA 1
ATOM 2421 C C . GLU B 2 43 ? -27.741 2.089 -35.057 1.00 55.00 25 GLU B C 1
ATOM 2422 O O . GLU B 2 43 ? -27.354 0.971 -35.377 1.00 55.45 25 GLU B O 1
ATOM 2428 N N . ASN B 2 44 ? -26.946 3.085 -34.691 1.00 52.52 26 ASN B N 1
ATOM 2429 C CA . ASN B 2 44 ? -25.497 3.177 -34.994 1.00 45.92 26 ASN B CA 1
ATOM 2430 C C . ASN B 2 44 ? -24.902 4.126 -33.943 1.00 44.90 26 ASN B C 1
ATOM 2431 O O . ASN B 2 44 ? -25.656 4.628 -33.123 1.00 42.92 26 ASN B O 1
ATOM 2436 N N . ILE B 2 45 ? -23.589 4.366 -33.975 1.00 43.59 27 ILE B N 1
ATOM 2437 C CA . ILE B 2 45 ? -22.924 5.328 -33.051 1.00 43.06 27 ILE B CA 1
ATOM 2438 C C . ILE B 2 45 ? -22.074 6.277 -33.886 1.00 38.58 27 ILE B C 1
ATOM 2439 O O . ILE B 2 45 ? -21.243 5.810 -34.624 1.00 36.96 27 ILE B O 1
ATOM 2444 N N . LEU B 2 46 ? -22.411 7.560 -33.823 1.00 36.98 28 LEU B N 1
ATOM 2445 C CA . LEU B 2 46 ? -21.625 8.641 -34.432 1.00 36.91 28 LEU B CA 1
ATOM 2446 C C . LEU B 2 46 ? -20.509 9.048 -33.456 1.00 37.19 28 LEU B C 1
ATOM 2447 O O . LEU B 2 46 ? -20.839 9.442 -32.299 1.00 39.97 28 LEU B O 1
ATOM 2452 N N . HIS B 2 47 ? -19.254 8.943 -33.893 1.00 34.72 29 HIS B N 1
ATOM 2453 C CA . HIS B 2 47 ? -18.057 9.289 -33.106 1.00 33.78 29 HIS B CA 1
ATOM 2454 C C . HIS B 2 47 ? -17.397 10.530 -33.667 1.00 35.07 29 HIS B C 1
ATOM 2455 O O . HIS B 2 47 ? -17.309 10.713 -34.943 1.00 37.25 29 HIS B O 1
ATOM 2462 N N . CYS B 2 48 ? -16.932 11.351 -32.745 1.00 40.44 30 CYS B N 1
ATOM 2463 C CA . CYS B 2 48 ? -16.089 12.523 -33.036 1.00 40.45 30 CYS B CA 1
ATOM 2464 C C . CYS B 2 48 ? -14.826 12.353 -32.201 1.00 36.76 30 CYS B C 1
ATOM 2465 O O . CYS B 2 48 ? -14.904 12.474 -30.991 1.00 37.52 30 CYS B O 1
ATOM 2468 N N . PHE B 2 49 ? -13.696 12.063 -32.821 1.00 34.10 31 PHE B N 1
ATOM 2469 C CA . PHE B 2 49 ? -12.431 11.848 -32.108 1.00 34.62 31 PHE B CA 1
ATOM 2470 C C . PHE B 2 49 ? -11.596 13.103 -32.292 1.00 36.02 31 PHE B C 1
ATOM 2471 O O . PHE B 2 49 ? -11.236 13.446 -33.467 1.00 36.40 31 PHE B O 1
ATOM 2479 N N . ILE B 2 50 ? -11.372 13.805 -31.173 1.00 34.55 32 ILE B N 1
ATOM 2480 C CA . ILE B 2 50 ? -10.685 15.122 -31.165 1.00 34.91 32 ILE B CA 1
ATOM 2481 C C . ILE B 2 50 ? -9.272 14.958 -30.588 1.00 34.14 32 ILE B C 1
ATOM 2482 O O . ILE B 2 50 ? -9.105 14.403 -29.484 1.00 33.32 32 ILE B O 1
ATOM 2487 N N . THR B 2 51 ? -8.275 15.333 -31.377 1.00 35.03 33 THR B N 1
ATOM 2488 C CA . THR B 2 51 ? -6.846 15.096 -31.089 1.00 35.75 33 THR B CA 1
ATOM 2489 C C . THR B 2 51 ? -6.040 16.367 -31.326 1.00 36.52 33 THR B C 1
ATOM 2490 O O . THR B 2 51 ? -6.567 17.327 -31.862 1.00 34.59 33 THR B O 1
ATOM 2494 N N . GLY B 2 52 ? -4.785 16.352 -30.874 1.00 38.32 34 GLY B N 1
ATOM 2495 C CA . GLY B 2 52 ? -3.746 17.297 -31.289 1.00 38.25 34 GLY B CA 1
ATOM 2496 C C . GLY B 2 52 ? -3.813 18.590 -30.541 1.00 37.96 34 GLY B C 1
ATOM 2497 O O . GLY B 2 52 ? -3.127 19.503 -30.971 1.00 40.99 34 GLY B O 1
ATOM 2498 N N . PHE B 2 53 ? -4.664 18.733 -29.527 1.00 37.63 35 PHE B N 1
ATOM 2499 C CA . PHE B 2 53 ? -4.960 20.089 -29.005 1.00 38.15 35 PHE B CA 1
ATOM 2500 C C . PHE B 2 53 ? -4.258 20.328 -27.669 1.00 39.29 35 PHE B C 1
ATOM 2501 O O . PHE B 2 53 ? -3.947 19.367 -26.961 1.00 39.92 35 PHE B O 1
ATOM 2509 N N . HIS B 2 54 ? -3.964 21.617 -27.444 1.00 40.69 36 HIS B N 1
ATOM 2510 C CA . HIS B 2 54 ? -3.407 22.248 -26.227 1.00 42.13 36 HIS B CA 1
ATOM 2511 C C . HIS B 2 54 ? -3.870 23.710 -26.200 1.00 41.43 36 HIS B C 1
ATOM 2512 O O . HIS B 2 54 ? -3.815 24.381 -27.208 1.00 43.53 36 HIS B O 1
ATOM 2519 N N . PRO B 2 55 ? -4.387 24.262 -25.082 1.00 42.91 37 PRO B N 1
ATOM 2520 C CA . PRO B 2 55 ? -4.689 23.489 -23.868 1.00 42.65 37 PRO B CA 1
ATOM 2521 C C . PRO B 2 55 ? -5.957 22.620 -23.975 1.00 41.97 37 PRO B C 1
ATOM 2522 O O . PRO B 2 55 ? -6.588 22.537 -25.038 1.00 39.79 37 PRO B O 1
ATOM 2526 N N . PRO B 2 56 ? -6.321 21.903 -22.877 1.00 42.64 38 PRO B N 1
ATOM 2527 C CA . PRO B 2 56 ? -7.305 20.815 -22.928 1.00 41.88 38 PRO B CA 1
ATOM 2528 C C . PRO B 2 56 ? -8.801 21.179 -22.928 1.00 42.81 38 PRO B C 1
ATOM 2529 O O . PRO B 2 56 ? -9.607 20.294 -23.156 1.00 43.32 38 PRO B O 1
ATOM 2533 N N . LYS B 2 57 ? -9.137 22.434 -22.643 1.00 42.19 39 LYS B N 1
ATOM 2534 C CA . LYS B 2 57 ? -10.522 22.960 -22.750 1.00 46.08 39 LYS B CA 1
ATOM 2535 C C . LYS B 2 57 ? -11.017 22.917 -24.202 1.00 42.90 39 LYS B C 1
ATOM 2536 O O . LYS B 2 57 ? -10.444 23.622 -25.048 1.00 43.00 39 LYS B O 1
ATOM 2542 N N . ILE B 2 58 ? -12.077 22.160 -24.464 1.00 42.59 40 ILE B N 1
ATOM 2543 C CA . ILE B 2 58 ? -12.825 22.261 -25.751 1.00 42.65 40 ILE B CA 1
ATOM 2544 C C . ILE B 2 58 ? -14.317 22.362 -25.466 1.00 41.67 40 ILE B C 1
ATOM 2545 O O . ILE B 2 58 ? -14.766 21.768 -24.480 1.00 38.20 40 ILE B O 1
ATOM 2550 N N . ASP B 2 59 ? -15.055 22.966 -26.400 1.00 44.15 41 ASP B N 1
ATOM 2551 C CA . ASP B 2 59 ? -16.520 22.753 -26.476 1.00 46.37 41 ASP B CA 1
ATOM 2552 C C . ASP B 2 59 ? -16.871 21.999 -27.762 1.00 42.54 41 ASP B C 1
ATOM 2553 O O . ASP B 2 59 ? -16.410 22.334 -28.854 1.00 42.54 41 ASP B O 1
ATOM 2558 N N . VAL B 2 60 ? -17.643 20.939 -27.574 1.00 40.74 42 VAL B N 1
ATOM 2559 C CA . VAL B 2 60 ? -18.048 20.016 -28.633 1.00 40.78 42 VAL B CA 1
ATOM 2560 C C . VAL B 2 60 ? -19.564 19.858 -28.628 1.00 41.83 42 VAL B C 1
ATOM 2561 O O . VAL B 2 60 ? -20.147 19.673 -27.556 1.00 42.33 42 VAL B O 1
ATOM 2565 N N . GLU B 2 61 ? -20.147 19.834 -29.818 1.00 42.67 43 GLU B N 1
ATOM 2566 C CA . GLU B 2 61 ? -21.584 19.540 -30.011 1.00 45.14 43 GLU B CA 1
ATOM 2567 C C . GLU B 2 61 ? -21.669 18.588 -31.174 1.00 42.32 43 GLU B C 1
ATOM 2568 O O . GLU B 2 61 ? -20.884 18.721 -32.092 1.00 40.47 43 GLU B O 1
ATOM 2574 N N . LEU B 2 62 ? -22.623 17.680 -31.101 1.00 43.66 44 LEU B N 1
ATOM 2575 C CA . LEU B 2 62 ? -22.940 16.726 -32.183 1.00 42.81 44 LEU B CA 1
ATOM 2576 C C . LEU B 2 62 ? -24.334 17.117 -32.665 1.00 43.52 44 LEU B C 1
ATOM 2577 O O . LEU B 2 62 ? -25.251 17.094 -31.818 1.00 43.58 44 LEU B O 1
ATOM 2582 N N . LEU B 2 63 ? -24.460 17.549 -33.928 1.00 43.45 45 LEU B N 1
ATOM 2583 C CA . LEU B 2 63 ? -25.654 18.277 -34.435 1.00 43.43 45 LEU B CA 1
ATOM 2584 C C . LEU B 2 63 ? -26.255 17.490 -35.577 1.00 43.51 45 LEU B C 1
ATOM 2585 O O . LEU B 2 63 ? -25.505 16.886 -36.322 1.00 43.29 45 LEU B O 1
ATOM 2590 N N . LYS B 2 64 ? -27.572 17.365 -35.547 1.00 44.65 46 LYS B N 1
ATOM 2591 C CA . LYS B 2 64 ? -28.395 16.792 -36.637 1.00 43.72 46 LYS B CA 1
ATOM 2592 C C . LYS B 2 64 ? -29.247 17.941 -37.168 1.00 44.42 46 LYS B C 1
ATOM 2593 O O . LYS B 2 64 ? -30.031 18.502 -36.373 1.00 43.13 46 LYS B O 1
ATOM 2599 N N . ASN B 2 65 ? -28.970 18.357 -38.415 1.00 45.56 47 ASN B N 1
ATOM 2600 C CA . ASN B 2 65 ? -29.580 19.546 -39.058 1.00 44.42 47 ASN B CA 1
ATOM 2601 C C . ASN B 2 65 ? -29.445 20.738 -38.122 1.00 43.95 47 ASN B C 1
ATOM 2602 O O . ASN B 2 65 ? -30.374 21.485 -37.964 1.00 43.67 47 ASN B O 1
ATOM 2607 N N . GLY B 2 66 ? -28.285 20.899 -37.515 1.00 44.84 48 GLY B N 1
ATOM 2608 C CA . GLY B 2 66 ? -27.978 22.070 -36.688 1.00 47.20 48 GLY B CA 1
ATOM 2609 C C . GLY B 2 66 ? -28.521 21.963 -35.280 1.00 49.33 48 GLY B C 1
ATOM 2610 O O . GLY B 2 66 ? -28.324 22.923 -34.545 1.00 52.00 48 GLY B O 1
ATOM 2611 N N . GLU B 2 67 ? -29.179 20.859 -34.904 1.00 49.44 49 GLU B N 1
ATOM 2612 C CA . GLU B 2 67 ? -29.850 20.713 -33.574 1.00 50.47 49 GLU B CA 1
ATOM 2613 C C . GLU B 2 67 ? -29.039 19.719 -32.764 1.00 45.76 49 GLU B C 1
ATOM 2614 O O . GLU B 2 67 ? -28.744 18.648 -33.284 1.00 43.18 49 GLU B O 1
ATOM 2620 N N . PRO B 2 68 ? -28.808 19.972 -31.455 1.00 62.22 50 PRO B N 1
ATOM 2621 C CA . PRO B 2 68 ? -28.083 19.039 -30.596 1.00 60.14 50 PRO B CA 1
ATOM 2622 C C . PRO B 2 68 ? -28.755 17.635 -30.385 1.00 56.92 50 PRO B C 1
ATOM 2623 O O . PRO B 2 68 ? -30.017 17.505 -30.333 1.00 55.53 50 PRO B O 1
ATOM 2627 N N . MET B 2 69 ? -27.929 16.609 -30.724 1.00 54.58 51 MET B N 1
ATOM 2628 C CA . MET B 2 69 ? -28.365 15.195 -30.766 1.00 53.14 51 MET B CA 1
ATOM 2629 C C . MET B 2 69 ? -28.454 14.706 -29.342 1.00 51.77 51 MET B C 1
ATOM 2630 O O . MET B 2 69 ? -27.564 14.997 -28.572 1.00 51.29 51 MET B O 1
ATOM 2635 N N . PRO B 2 70 ? -29.571 14.057 -28.933 1.00 52.46 52 PRO B N 1
ATOM 2636 C CA . PRO B 2 70 ? -29.750 13.619 -27.555 1.00 48.67 52 PRO B CA 1
ATOM 2637 C C . PRO B 2 70 ? -28.850 12.438 -27.169 1.00 47.08 52 PRO B C 1
ATOM 2638 O O . PRO B 2 70 ? -28.607 11.596 -27.977 1.00 46.92 52 PRO B O 1
ATOM 2642 N N . GLY B 2 71 ? -28.383 12.396 -25.925 1.00 45.08 53 GLY B N 1
ATOM 2643 C CA . GLY B 2 71 ? -27.613 11.243 -25.436 1.00 44.46 53 GLY B CA 1
ATOM 2644 C C . GLY B 2 71 ? -26.130 11.408 -25.636 1.00 44.59 53 GLY B C 1
ATOM 2645 O O . GLY B 2 71 ? -25.465 10.399 -25.626 1.00 46.96 53 GLY B O 1
ATOM 2646 N N . VAL B 2 72 ? -25.617 12.595 -25.933 1.00 44.51 54 VAL B N 1
ATOM 2647 C CA . VAL B 2 72 ? -24.155 12.768 -26.150 1.00 45.26 54 VAL B CA 1
ATOM 2648 C C . VAL B 2 72 ? -23.361 12.249 -24.934 1.00 46.69 54 VAL B C 1
ATOM 2649 O O . VAL B 2 72 ? -23.641 12.710 -23.835 1.00 45.96 54 VAL B O 1
ATOM 2653 N N . THR B 2 73 ? -22.352 11.385 -25.155 1.00 47.57 55 THR B N 1
ATOM 2654 C CA . THR B 2 73 ? -21.388 10.887 -24.134 1.00 48.15 55 THR B CA 1
ATOM 2655 C C . THR B 2 73 ? -19.988 11.407 -24.483 1.00 46.65 55 THR B C 1
ATOM 2656 O O . THR B 2 73 ? -19.673 11.516 -25.659 1.00 44.21 55 THR B O 1
ATOM 2660 N N . TYR B 2 74 ? -19.219 11.851 -23.489 1.00 46.25 56 TYR B N 1
ATOM 2661 C CA . TYR B 2 74 ? -17.813 12.265 -23.712 1.00 45.77 56 TYR B CA 1
ATOM 2662 C C . TYR B 2 74 ? -16.973 11.325 -22.863 1.00 46.62 56 TYR B C 1
ATOM 2663 O O . TYR B 2 74 ? -17.285 10.979 -21.701 1.00 43.93 56 TYR B O 1
ATOM 2672 N N . GLY B 2 75 ? -15.953 10.817 -23.523 1.00 40.55 57 GLY B N 1
ATOM 2673 C CA . GLY B 2 75 ? -14.965 9.933 -22.902 1.00 42.01 57 GLY B CA 1
ATOM 2674 C C . GLY B 2 75 ? -13.968 10.689 -22.039 1.00 41.41 57 GLY B C 1
ATOM 2675 O O . GLY B 2 75 ? -14.049 11.934 -21.875 1.00 40.47 57 GLY B O 1
ATOM 2676 N N . ASP B 2 76 ? -12.969 9.934 -21.596 1.00 45.19 58 ASP B N 1
ATOM 2677 C CA . ASP B 2 76 ? -11.882 10.382 -20.707 1.00 44.71 58 ASP B CA 1
ATOM 2678 C C . ASP B 2 76 ? -10.906 11.215 -21.544 1.00 40.61 58 ASP B C 1
ATOM 2679 O O . ASP B 2 76 ? -10.796 11.043 -22.766 1.00 36.24 58 ASP B O 1
ATOM 2684 N N . LEU B 2 77 ? -10.312 12.188 -20.896 1.00 38.78 59 LEU B N 1
ATOM 2685 C CA . LEU B 2 77 ? -9.240 12.989 -21.484 1.00 38.10 59 LEU B CA 1
ATOM 2686 C C . LEU B 2 77 ? -7.948 12.168 -21.453 1.00 38.17 59 LEU B C 1
ATOM 2687 O O . LEU B 2 77 ? -7.543 11.667 -20.354 1.00 37.29 59 LEU B O 1
ATOM 2692 N N . SER B 2 78 ? -7.307 11.978 -22.596 1.00 35.84 60 SER B N 1
ATOM 2693 C CA . SER B 2 78 ? -5.934 11.456 -22.564 1.00 36.40 60 SER B CA 1
ATOM 2694 C C . SER B 2 78 ? -5.056 12.394 -23.391 1.00 35.35 60 SER B C 1
ATOM 2695 O O . SER B 2 78 ? -5.470 13.578 -23.568 1.00 32.83 60 SER B O 1
ATOM 2698 N N . PHE B 2 79 ? -3.837 11.946 -23.717 1.00 33.21 61 PHE B N 1
ATOM 2699 C CA . PHE B 2 79 ? -2.817 12.728 -24.437 1.00 32.01 61 PHE B CA 1
ATOM 2700 C C . PHE B 2 79 ? -1.823 11.787 -25.109 1.00 33.92 61 PHE B C 1
ATOM 2701 O O . PHE B 2 79 ? -1.751 10.595 -24.787 1.00 35.68 61 PHE B O 1
ATOM 2709 N N . ASN B 2 80 ? -1.114 12.304 -26.094 1.00 34.43 62 ASN B N 1
ATOM 2710 C CA . ASN B 2 80 ? -0.177 11.506 -26.918 1.00 35.71 62 ASN B CA 1
ATOM 2711 C C . ASN B 2 80 ? 1.272 11.805 -26.463 1.00 34.07 62 ASN B C 1
ATOM 2712 O O . ASN B 2 80 ? 1.471 12.561 -25.459 1.00 34.34 62 ASN B O 1
ATOM 2717 N N . ASP B 2 81 ? 2.264 11.293 -27.193 1.00 36.17 63 ASP B N 1
ATOM 2718 C CA . ASP B 2 81 ? 3.713 11.387 -26.818 1.00 39.07 63 ASP B CA 1
ATOM 2719 C C . ASP B 2 81 ? 4.149 12.855 -26.862 1.00 36.06 63 ASP B C 1
ATOM 2720 O O . ASP B 2 81 ? 5.048 13.227 -26.146 1.00 36.36 63 ASP B O 1
ATOM 2725 N N . LYS B 2 82 ? 3.508 13.662 -27.698 1.00 35.05 64 LYS B N 1
ATOM 2726 C CA . LYS B 2 82 ? 3.808 15.101 -27.833 1.00 36.92 64 LYS B CA 1
ATOM 2727 C C . LYS B 2 82 ? 3.038 15.909 -26.799 1.00 34.93 64 LYS B C 1
ATOM 2728 O O . LYS B 2 82 ? 3.094 17.152 -26.915 1.00 34.27 64 LYS B O 1
ATOM 2734 N N . TRP B 2 83 ? 2.263 15.246 -25.920 1.00 34.53 65 TRP B N 1
ATOM 2735 C CA . TRP B 2 83 ? 1.539 15.910 -24.802 1.00 33.31 65 TRP B CA 1
ATOM 2736 C C . TRP B 2 83 ? 0.337 16.644 -25.360 1.00 34.05 65 TRP B C 1
ATOM 2737 O O . TRP B 2 83 ? -0.156 17.561 -24.699 1.00 37.75 65 TRP B O 1
ATOM 2748 N N . GLN B 2 84 ? -0.108 16.270 -26.555 1.00 35.25 66 GLN B N 1
ATOM 2749 C CA . GLN B 2 84 ? -1.340 16.832 -27.143 1.00 33.44 66 GLN B CA 1
ATOM 2750 C C . GLN B 2 84 ? -2.561 16.050 -26.620 1.00 33.73 66 GLN B C 1
ATOM 2751 O O . GLN B 2 84 ? -2.528 14.815 -26.622 1.00 30.57 66 GLN B O 1
ATOM 2757 N N . PHE B 2 85 ? -3.620 16.773 -26.227 1.00 39.55 67 PHE B N 1
ATOM 2758 C CA . PHE B 2 85 ? -4.841 16.180 -25.642 1.00 40.03 67 PHE B CA 1
ATOM 2759 C C . PHE B 2 85 ? -5.663 15.520 -26.739 1.00 40.61 67 PHE B C 1
ATOM 2760 O O . PHE B 2 85 ? -5.633 15.971 -27.897 1.00 42.38 67 PHE B O 1
ATOM 2768 N N . GLN B 2 86 ? -6.380 14.471 -26.362 1.00 41.72 68 GLN B N 1
ATOM 2769 C CA . GLN B 2 86 ? -7.357 13.813 -27.241 1.00 41.98 68 GLN B CA 1
ATOM 2770 C C . GLN B 2 86 ? -8.584 13.361 -26.445 1.00 44.88 68 GLN B C 1
ATOM 2771 O O . GLN B 2 86 ? -8.428 12.964 -25.255 1.00 46.68 68 GLN B O 1
ATOM 2777 N N . ARG B 2 87 ? -9.754 13.382 -27.093 1.00 39.55 69 ARG B N 1
ATOM 2778 C CA . ARG B 2 87 ? -11.027 13.019 -26.456 1.00 39.82 69 ARG B CA 1
ATOM 2779 C C . ARG B 2 87 ? -12.008 12.470 -27.496 1.00 36.52 69 ARG B C 1
ATOM 2780 O O . ARG B 2 87 ? -12.125 13.024 -28.606 1.00 33.96 69 ARG B O 1
ATOM 2788 N N . LEU B 2 88 ? -12.675 11.408 -27.116 1.00 34.97 70 LEU B N 1
ATOM 2789 C CA . LEU B 2 88 ? -13.716 10.755 -27.926 1.00 36.80 70 LEU B CA 1
ATOM 2790 C C . LEU B 2 88 ? -15.048 11.264 -27.430 1.00 34.90 70 LEU B C 1
ATOM 2791 O O . LEU B 2 88 ? -15.311 11.119 -26.232 1.00 35.18 70 LEU B O 1
ATOM 2796 N N . VAL B 2 89 ? -15.823 11.858 -28.310 1.00 36.26 71 VAL B N 1
ATOM 2797 C CA . VAL B 2 89 ? -17.224 12.258 -28.003 1.00 35.38 71 VAL B CA 1
ATOM 2798 C C . VAL B 2 89 ? -18.099 11.418 -28.919 1.00 35.93 71 VAL B C 1
ATOM 2799 O O . VAL B 2 89 ? -17.707 11.225 -30.063 1.00 34.86 71 VAL B O 1
ATOM 2803 N N . TYR B 2 90 ? -19.221 10.900 -28.441 1.00 37.70 72 TYR B N 1
ATOM 2804 C CA . TYR B 2 90 ? -20.026 9.941 -29.245 1.00 38.08 72 TYR B CA 1
ATOM 2805 C C . TYR B 2 90 ? -21.494 10.029 -28.825 1.00 39.35 72 TYR B C 1
ATOM 2806 O O . TYR B 2 90 ? -21.835 10.540 -27.701 1.00 39.68 72 TYR B O 1
ATOM 2815 N N . VAL B 2 91 ? -22.364 9.522 -29.700 1.00 38.69 73 VAL B N 1
ATOM 2816 C CA . VAL B 2 91 ? -23.834 9.584 -29.489 1.00 40.87 73 VAL B CA 1
ATOM 2817 C C . VAL B 2 91 ? -24.517 8.534 -30.357 1.00 42.02 73 VAL B C 1
ATOM 2818 O O . VAL B 2 91 ? -24.112 8.326 -31.498 1.00 40.79 73 VAL B O 1
ATOM 2822 N N . PRO B 2 92 ? -25.540 7.819 -29.835 1.00 44.75 74 PRO B N 1
ATOM 2823 C CA . PRO B 2 92 ? -26.365 6.947 -30.681 1.00 46.71 74 PRO B CA 1
ATOM 2824 C C . PRO B 2 92 ? -27.016 7.790 -31.788 1.00 45.66 74 PRO B C 1
ATOM 2825 O O . PRO B 2 92 ? -27.331 8.926 -31.554 1.00 45.92 74 PRO B O 1
ATOM 2829 N N . PHE B 2 93 ? -27.158 7.260 -32.991 1.00 44.55 75 PHE B N 1
ATOM 2830 C CA . PHE B 2 93 ? -27.955 7.940 -34.028 1.00 45.69 75 PHE B CA 1
ATOM 2831 C C . PHE B 2 93 ? -28.513 6.915 -35.000 1.00 47.93 75 PHE B C 1
ATOM 2832 O O . PHE B 2 93 ? -28.030 5.792 -34.980 1.00 46.70 75 PHE B O 1
ATOM 2840 N N . ILE B 2 94 ? -29.512 7.322 -35.787 1.00 49.90 76 ILE B N 1
ATOM 2841 C CA . ILE B 2 94 ? -29.932 6.579 -37.014 1.00 53.91 76 ILE B CA 1
ATOM 2842 C C . ILE B 2 94 ? -29.516 7.440 -38.189 1.00 52.19 76 ILE B C 1
ATOM 2843 O O . ILE B 2 94 ? -30.034 8.547 -38.348 1.00 51.14 76 ILE B O 1
ATOM 2848 N N . PRO B 2 95 ? -28.556 6.961 -38.999 1.00 51.38 77 PRO B N 1
ATOM 2849 C CA . PRO B 2 95 ? -28.111 7.706 -40.166 1.00 53.76 77 PRO B CA 1
ATOM 2850 C C . PRO B 2 95 ? -29.226 7.668 -41.213 1.00 55.98 77 PRO B C 1
ATOM 2851 O O . PRO B 2 95 ? -29.796 6.637 -41.431 1.00 56.79 77 PRO B O 1
ATOM 2855 N N . THR B 2 96 ? -29.458 8.808 -41.843 1.00 59.52 78 THR B N 1
ATOM 2856 C CA . THR B 2 96 ? -30.421 8.992 -42.957 1.00 65.81 78 THR B CA 1
ATOM 2857 C C . THR B 2 96 ? -29.713 9.709 -44.102 1.00 67.91 78 THR B C 1
ATOM 2858 O O . THR B 2 96 ? -28.630 10.278 -43.874 1.00 69.21 78 THR B O 1
ATOM 2862 N N . ARG B 2 97 ? -30.315 9.710 -45.282 1.00 72.72 79 ARG B N 1
ATOM 2863 C CA . ARG B 2 97 ? -29.662 10.319 -46.459 1.00 75.14 79 ARG B CA 1
ATOM 2864 C C . ARG B 2 97 ? -30.027 11.797 -46.453 1.00 72.55 79 ARG B C 1
ATOM 2865 O O . ARG B 2 97 ? -29.174 12.606 -46.790 1.00 75.56 79 ARG B O 1
ATOM 2873 N N . GLU B 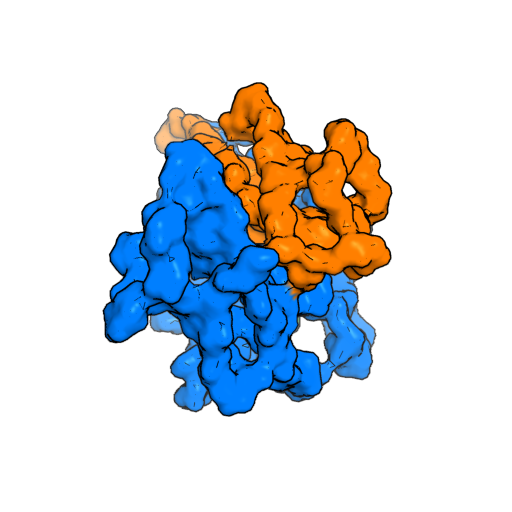2 98 ? -31.234 12.107 -45.988 1.00 69.39 80 GLU B N 1
ATOM 2874 C CA . GLU B 2 98 ? -31.816 13.469 -45.956 1.00 67.44 80 GLU B CA 1
ATOM 2875 C C . GLU B 2 98 ? -31.077 14.360 -44.945 1.00 62.42 80 GLU B C 1
ATOM 2876 O O . GLU B 2 98 ? -31.191 15.564 -45.069 1.00 61.83 80 GLU B O 1
ATOM 2878 N N . ASP B 2 99 ? -30.406 13.834 -43.921 1.00 58.84 81 ASP B N 1
ATOM 2879 C CA . ASP B 2 99 ? -29.988 14.713 -42.797 1.00 55.12 81 ASP B CA 1
ATOM 2880 C C . ASP B 2 99 ? -28.479 14.940 -42.780 1.00 51.64 81 ASP B C 1
ATOM 2881 O O . ASP B 2 99 ? -27.727 14.057 -43.173 1.00 50.89 81 ASP B O 1
ATOM 2886 N N . ILE B 2 100 ? -28.099 16.084 -42.232 1.00 46.10 82 ILE B N 1
ATOM 2887 C CA . ILE B 2 100 ? -26.700 16.548 -42.042 1.00 46.06 82 ILE B CA 1
ATOM 2888 C C . ILE B 2 100 ? -26.313 16.387 -40.566 1.00 44.10 82 ILE B C 1
ATOM 2889 O O . ILE B 2 100 ? -26.844 17.124 -39.702 1.00 45.33 82 ILE B O 1
ATOM 2894 N N . PHE B 2 101 ? -25.361 15.495 -40.314 1.00 41.63 83 PHE B N 1
ATOM 2895 C CA . PHE B 2 101 ? -24.735 15.234 -39.008 1.00 40.65 83 PHE B CA 1
ATOM 2896 C C . PHE B 2 101 ? -23.365 15.937 -38.951 1.00 41.78 83 PHE B C 1
ATOM 2897 O O . PHE B 2 101 ? -22.484 15.640 -39.797 1.00 40.55 83 PHE B O 1
ATOM 2905 N N . THR B 2 102 ? -23.171 16.860 -38.000 1.00 41.57 84 THR B N 1
ATOM 2906 C CA . THR B 2 102 ? -21.889 17.579 -37.849 1.00 43.42 84 THR B CA 1
ATOM 2907 C C . THR B 2 102 ? -21.353 17.445 -36.429 1.00 43.72 84 THR B C 1
ATOM 2908 O O . 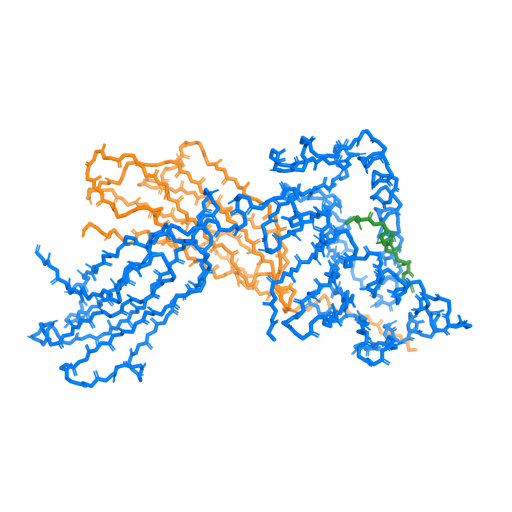THR B 2 102 ? -22.129 17.301 -35.502 1.00 43.27 84 THR B O 1
ATOM 2912 N N . CYS B 2 103 ? -20.028 17.431 -36.305 1.00 45.10 85 CYS B N 1
ATOM 2913 C CA . CYS B 2 103 ? -19.333 17.601 -35.016 1.00 45.02 85 CYS B CA 1
ATOM 2914 C C . CYS B 2 103 ? -18.857 19.051 -34.991 1.00 43.89 85 CYS B C 1
ATOM 2915 O O . CYS B 2 103 ? -18.071 19.415 -35.853 1.00 45.69 85 CYS B O 1
ATOM 2918 N N . ARG B 2 104 ? -19.392 19.878 -34.108 1.00 43.85 86 ARG B N 1
ATOM 2919 C CA . ARG B 2 104 ? -18.922 21.280 -33.984 1.00 46.02 86 ARG B CA 1
ATOM 2920 C C . ARG B 2 104 ? -18.003 21.452 -32.760 1.00 44.33 86 ARG B C 1
ATOM 2921 O O . ARG B 2 104 ? -18.398 21.053 -31.662 1.00 46.27 86 ARG B O 1
ATOM 2929 N N . VAL B 2 105 ? -16.824 22.026 -32.973 1.00 41.83 87 VAL B N 1
ATOM 2930 C CA . VAL B 2 105 ? -15.706 22.084 -31.998 1.00 43.04 87 VAL B CA 1
ATOM 2931 C C . VAL B 2 105 ? -15.198 23.521 -31.855 1.00 43.60 87 VAL B C 1
ATOM 2932 O O . VAL B 2 105 ? -14.696 24.037 -32.861 1.00 45.95 87 VAL B O 1
ATOM 2936 N N . ALA B 2 106 ? -15.203 24.055 -30.621 1.00 44.43 88 ALA B N 1
ATOM 2937 C CA . ALA B 2 106 ? -14.622 25.357 -30.220 1.00 44.47 88 ALA B CA 1
ATOM 2938 C C . ALA B 2 106 ? -13.372 25.133 -29.351 1.00 44.97 88 ALA B C 1
ATOM 2939 O O . ALA B 2 106 ? -13.355 24.197 -28.509 1.00 43.24 88 ALA B O 1
ATOM 2941 N N . HIS B 2 107 ? -12.327 25.940 -29.580 1.00 46.50 89 HIS B N 1
ATOM 2942 C CA . HIS B 2 107 ? -11.054 25.910 -28.816 1.00 46.51 89 HIS B CA 1
ATOM 2943 C C . HIS B 2 107 ? -10.472 27.327 -28.766 1.00 48.83 89 HIS B C 1
ATOM 2944 O O . HIS B 2 107 ? -10.750 28.101 -29.676 1.00 49.99 89 HIS B O 1
ATOM 2951 N N . SER B 2 108 ? -9.729 27.650 -27.702 1.00 51.96 90 SER B N 1
ATOM 2952 C CA . SER B 2 108 ? -8.922 28.897 -27.513 1.00 53.08 90 SER B CA 1
ATOM 2953 C C . SER B 2 108 ? -8.267 29.338 -28.814 1.00 54.41 90 SER B C 1
ATOM 2954 O O . SER B 2 108 ? -8.367 30.485 -29.136 1.00 56.53 90 SER B O 1
ATOM 2957 N N . THR B 2 109 ? -7.557 28.448 -29.485 1.00 54.45 91 THR B N 1
ATOM 2958 C CA . THR B 2 109 ? -6.698 28.782 -30.642 1.00 59.43 91 THR B CA 1
ATOM 2959 C C . THR B 2 109 ? -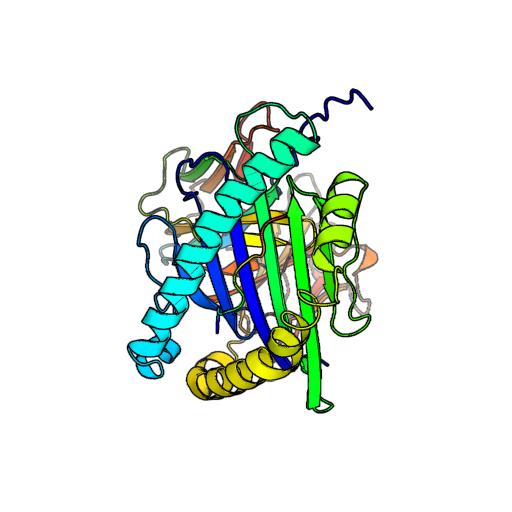7.554 29.193 -31.834 1.00 62.41 91 THR B C 1
ATOM 2960 O O . THR B 2 109 ? -7.002 29.751 -32.798 1.00 69.39 91 THR B O 1
ATOM 2964 N N . MET B 2 110 ? -8.843 28.884 -31.778 1.00 63.95 92 MET B N 1
ATOM 2965 C CA . MET B 2 110 ? -9.781 28.990 -32.921 1.00 65.28 92 MET B CA 1
ATOM 2966 C C . MET B 2 110 ? -10.587 30.264 -32.735 1.00 64.71 92 MET B C 1
ATOM 2967 O O . MET B 2 110 ? -11.287 30.425 -31.750 1.00 63.35 92 MET B O 1
ATOM 2972 N N . PRO B 2 111 ? -10.520 31.230 -33.661 1.00 69.44 93 PRO B N 1
ATOM 2973 C CA . PRO B 2 111 ? -11.292 32.465 -33.495 1.00 73.05 93 PRO B CA 1
ATOM 2974 C C . PRO B 2 111 ? -12.817 32.202 -33.583 1.00 72.13 93 PRO B C 1
ATOM 2975 O O . PRO B 2 111 ? -13.577 32.957 -33.007 1.00 71.24 93 PRO B O 1
ATOM 2979 N N . GLU B 2 112 ? -13.213 31.139 -34.305 1.00 68.39 94 GLU B N 1
ATOM 2980 C CA . GLU B 2 112 ? -14.612 30.693 -34.517 1.00 67.34 94 GLU B CA 1
ATOM 2981 C C . GLU B 2 112 ? -14.672 29.171 -34.344 1.00 60.22 94 GLU B C 1
ATOM 2982 O O . GLU B 2 112 ? -13.729 28.447 -34.648 1.00 55.51 94 GLU B O 1
ATOM 2988 N N . PRO B 2 113 ? -15.782 28.632 -33.808 1.00 57.06 95 PRO B N 1
ATOM 2989 C CA . PRO B 2 113 ? -16.008 27.194 -33.804 1.00 53.89 95 PRO B CA 1
ATOM 2990 C C . PRO B 2 113 ? -16.057 26.670 -35.249 1.00 53.98 95 PRO B C 1
ATOM 2991 O O . PRO B 2 113 ? -16.360 27.446 -36.133 1.00 57.98 95 PRO B O 1
ATOM 2995 N N . ARG B 2 114 ? -15.774 25.390 -35.442 1.00 50.35 96 ARG B N 1
ATOM 2996 C CA . ARG B 2 114 ? -15.612 24.759 -36.767 1.00 52.33 96 ARG B CA 1
ATOM 2997 C C . ARG B 2 114 ? -16.403 23.436 -36.767 1.00 50.27 96 ARG B C 1
ATOM 2998 O O . ARG B 2 114 ? -16.278 22.644 -35.805 1.00 45.90 96 ARG B O 1
ATOM 3006 N N . SER B 2 115 ? -17.229 23.236 -37.788 1.00 44.41 97 SER B N 1
ATOM 3007 C CA . SER B 2 115 ? -18.079 22.038 -37.988 1.00 46.93 97 SER B CA 1
ATOM 3008 C C . SER B 2 115 ? -17.361 21.051 -38.913 1.00 42.97 97 SER B C 1
ATOM 3009 O O . SER B 2 115 ? -16.676 21.465 -39.852 1.00 42.55 97 SER B O 1
ATOM 3012 N N . TYR B 2 116 ? -17.443 19.792 -38.561 1.00 40.97 98 TYR B N 1
ATOM 3013 C CA . TYR B 2 116 ? -16.917 18.656 -39.327 1.00 40.52 98 TYR B CA 1
ATOM 3014 C C . TYR B 2 116 ? -18.106 17.726 -39.553 1.00 42.24 98 TYR B C 1
ATOM 3015 O O . TYR B 2 116 ? -18.735 17.258 -38.559 1.00 43.34 98 TYR B O 1
ATOM 3024 N N . ARG B 2 117 ? -18.359 17.439 -40.814 1.00 42.76 99 ARG B N 1
ATOM 3025 C CA . ARG B 2 117 ? -19.583 16.787 -41.280 1.00 45.95 99 ARG B CA 1
ATOM 3026 C C . ARG B 2 117 ? -19.301 15.303 -41.360 1.00 44.65 99 ARG B C 1
ATOM 3027 O O . ARG B 2 117 ? -18.219 14.925 -41.777 1.00 42.65 99 ARG B O 1
ATOM 3035 N N . TRP B 2 118 ? -20.235 14.473 -40.924 1.00 46.47 100 TRP B N 1
ATOM 3036 C CA . TRP B 2 118 ? -20.090 13.012 -41.145 1.00 46.32 100 TRP B CA 1
ATOM 3037 C C . TRP B 2 118 ? -20.410 12.747 -42.615 1.00 48.31 100 TRP B C 1
ATOM 3038 O O . TRP B 2 118 ? -21.563 13.019 -43.027 1.00 48.18 100 TRP B O 1
ATOM 3049 N N . GLU B 2 119 ? -19.407 12.296 -43.355 1.00 51.99 101 GLU B N 1
ATOM 3050 C CA . GLU B 2 119 ? -19.572 11.836 -44.758 1.00 57.97 101 GLU B CA 1
ATOM 3051 C C . GLU B 2 119 ? -20.203 10.451 -44.722 1.00 53.62 101 GLU B C 1
ATOM 3052 O O . GLU B 2 119 ? -19.525 9.492 -44.396 1.00 52.82 101 GLU B O 1
ATOM 3058 N N . PRO B 2 120 ? -21.494 10.307 -45.094 1.00 52.04 102 PRO B N 1
ATOM 3059 C CA . PRO B 2 120 ? -22.195 9.033 -44.979 1.00 53.04 102 PRO B CA 1
ATOM 3060 C C . PRO B 2 120 ? -21.635 7.927 -45.886 1.00 55.49 102 PRO B C 1
ATOM 3061 O O . PRO B 2 120 ? -21.306 8.167 -47.005 1.00 59.83 102 PRO B O 1
ATOM 3065 N N . ASP B 2 121 ? -21.562 6.730 -45.328 1.00 57.61 103 ASP B N 1
ATOM 3066 C CA . ASP B 2 121 ? -20.682 5.612 -45.728 1.00 65.19 103 ASP B CA 1
ATOM 3067 C C . ASP B 2 121 ? -21.619 4.510 -46.204 1.00 66.83 103 ASP B C 1
ATOM 3068 O O . ASP B 2 121 ? -21.229 3.341 -46.137 1.00 73.97 103 ASP B O 1
ATOM 3073 N N . PHE B 2 122 ? -22.840 4.902 -46.571 1.00 66.78 104 PHE B N 1
ATOM 3074 C CA . PHE B 2 122 ? -23.886 4.018 -47.126 1.00 69.07 104 PHE B CA 1
ATOM 3075 C C . PHE B 2 122 ? -23.290 3.354 -48.364 1.00 78.13 104 PHE B C 1
ATOM 3076 O O . PHE B 2 122 ? -22.659 4.071 -49.185 1.00 81.66 104 PHE B O 1
ATOM 3085 N N . TYR C 3 1 ? -0.443 -1.529 -11.081 1.00 50.93 1 TYR F N 1
ATOM 3086 C CA . TYR C 3 1 ? -0.574 -1.154 -9.648 1.00 50.54 1 TYR F CA 1
ATOM 3087 C C . TYR C 3 1 ? 0.031 0.229 -9.476 1.00 47.36 1 TYR F C 1
ATOM 3088 O O . TYR C 3 1 ? 1.234 0.419 -9.708 1.00 44.68 1 TYR F O 1
ATOM 3097 N N . MET C 3 2 ? -0.848 1.181 -9.213 1.00 46.71 2 MET F N 1
ATOM 3098 C CA . MET C 3 2 ? -0.559 2.627 -9.223 1.00 46.59 2 MET F CA 1
ATOM 3099 C C . MET C 3 2 ? 0.028 2.980 -7.866 1.00 48.59 2 MET F C 1
ATOM 3100 O O . MET C 3 2 ? -0.723 3.561 -7.003 1.00 49.92 2 MET F O 1
ATOM 3105 N N . THR C 3 3 ? 1.265 2.588 -7.628 1.00 44.27 3 THR F N 1
ATOM 3106 C CA . THR C 3 3 ? 1.889 2.859 -6.319 1.00 49.71 3 THR F CA 1
ATOM 3107 C C . THR C 3 3 ? 3.122 3.714 -6.550 1.00 47.40 3 THR F C 1
ATOM 3108 O O . THR C 3 3 ? 3.904 3.815 -5.628 1.00 46.79 3 THR F O 1
ATOM 3112 N N . LEU C 3 4 ? 3.269 4.309 -7.733 1.00 46.53 4 LEU F N 1
ATOM 3113 C CA . LEU C 3 4 ? 4.398 5.240 -7.918 1.00 43.55 4 LEU F CA 1
ATOM 3114 C C . LEU C 3 4 ? 3.801 6.643 -7.823 1.00 41.87 4 LEU F C 1
ATOM 3115 O O . LEU C 3 4 ? 3.286 7.182 -8.827 1.00 40.84 4 LEU F O 1
ATOM 3120 N N . GLN C 3 5 ? 3.777 7.149 -6.600 1.00 41.33 5 GLN F N 1
ATOM 3121 C CA . GLN C 3 5 ? 3.305 8.517 -6.294 1.00 38.57 5 GLN F CA 1
ATOM 3122 C C . GLN C 3 5 ? 4.217 9.438 -7.084 1.00 35.18 5 GLN F C 1
ATOM 3123 O O . GLN C 3 5 ? 5.401 9.166 -7.168 1.00 33.60 5 GLN F O 1
ATOM 3129 N N . ALA C 3 6 ? 3.646 10.474 -7.682 1.00 35.94 6 ALA F N 1
ATOM 3130 C CA . ALA C 3 6 ? 4.403 11.622 -8.224 1.00 33.40 6 ALA F CA 1
ATOM 3131 C C . ALA C 3 6 ? 5.317 12.177 -7.125 1.00 32.82 6 ALA F C 1
ATOM 3132 O O . ALA C 3 6 ? 4.930 12.200 -5.918 1.00 33.45 6 ALA F O 1
ATOM 3134 N N . VAL C 3 7 ? 6.512 12.542 -7.542 1.00 31.71 7 VAL F N 1
ATOM 3135 C CA . VAL C 3 7 ? 7.491 13.241 -6.672 1.00 36.40 7 VAL F CA 1
ATOM 3136 C C . VAL C 3 7 ? 7.372 14.722 -6.998 1.00 34.22 7 VAL F C 1
ATOM 3137 O O . VAL C 3 7 ? 7.197 15.035 -8.183 1.00 35.19 7 VAL F O 1
ATOM 3141 N N . THR C 3 8 ? 7.434 15.588 -5.997 1.00 34.08 8 THR F N 1
ATOM 3142 C CA . THR C 3 8 ? 7.228 17.033 -6.239 1.00 36.82 8 THR F CA 1
ATOM 3143 C C . THR C 3 8 ? 8.444 17.583 -6.995 1.00 35.24 8 THR F C 1
ATOM 3144 O O . THR C 3 8 ? 9.571 17.096 -6.765 1.00 32.98 8 THR F O 1
ATOM 3148 N N . PHE C 3 9 ? 8.232 18.542 -7.900 1.00 35.89 9 PHE F N 1
ATOM 3149 C CA . PHE C 3 9 ? 9.343 19.113 -8.719 1.00 37.66 9 PHE F CA 1
ATOM 3150 C C . PHE C 3 9 ? 10.284 19.973 -7.837 1.00 41.02 9 PHE F C 1
ATOM 3151 O O . PHE C 3 9 ? 11.456 20.340 -8.157 1.00 39.17 9 PHE F O 1
#

Radius of gyration: 23.06 Å; Cα contacts (8 Å, |Δi|>4): 867; chains: 3; bounding box: 55×54×66 Å

Foldseek 3Di:
DFDKKKKKKKKAKLDDDPPRARIKIWIDIRRHTFWIDGPVVLWIDTPDVLCVVLPDPVRGVVVSVVRVVVSVVVNVVVVLVCVLVVHDDDIKIKMKMWAWTQDPVRAIWIKIWIDIRPHTAWMAILVVLAIDGPDDSSVVVSVVCPVVPVNSVVNNCCHHPVRVVVSVVVCVSCVVVQVDWDFWDWAWDWDCPPQKIKIKIKTPFTPDQDKDKWKDQAVHTDVVFKDKDHQDDDPVGGTMIIIMGIDGPVRQQRMKMWMDDPNDPDIDIYGHDD/DPDDDDPDAWWAKDWDWDWPDAADAPDKTKIKIKIKQTPPPDKDKAKDKQHHGDPPKDKDDWDHDPVRIIMIMIMGIDHDDPPIWIWIWMDDPNDPDIDIDTPDHRD/DPPPDDDDD

B-factor: mean 52.85, std 16.97, range [24.11, 115.26]

Nearest PDB structures (foldseek):
  7zqj-assembly1_A  TM=9.849E-01  e=8.232E-51  Acrocephalus arundinaceus
  6kyu-assembly1_A  TM=9.738E-01  e=8.574E-38  Anas platyrhynchos
  8wo9-assembly1_A  TM=9.612E-01  e=4.372E-37  Anas platyrhynchos
  8kb1-assembly1_A  TM=9.697E-01  e=1.444E-36  Anas platyrhynchos
  8kcv-assembly2_D  TM=9.718E-01  e=2.861E-35  Anas platyrhynchos